Protein AF-A0A478L5J4-F1 (afdb_monomer_lite)

Foldseek 3Di:
DDDDDDDDPPPPVVPVVPPDPDCPPLQLAPPADDCVVQWDFDDPVLLVLLCVLCVPVDDCVLQPSVDRQEIEHEEEDEAEEEHEDQAQYEYCYEYHYAEEYEYDHCRREYEYSYEYEYQEYQYNAAYHACEEYHHAAEYAYNNPAQREHEHAEEYEHQEYEAECPHHYYDHPYYHYQAYAYLVPLPPLVSLLSCPFWFDPQLFDLDDFPDQQLSSRSRNPRSNVSSSSCSVCSHVVNGTPPGWQPCSNVLSVCSRVLVLVVCPPDQCVSDTPNNLSRNLNHPPHDPVVLVRQCVDPDLSSVLSSLLRPDPVSLVVDDLVSCQDASNVNSCLPHPPDDPVSLVSNLPRDPDRPNQVSCLVPVDDPVSNVSSCVPPVPVCLPPLLVPQQSDDPVVLVVQCPDPDVSSLLSSLLYQDALVSLLSQLVDPDPSSVLSNLLNLLVCLVVVPNPRYDLVSQQVSLVSSCVVPVPPPVSCVSNLSNHDPVVVVVVVVVCVVDDDDDDPDDPDD

Sequence (506 aa):
MFKARICGWIGLLPLFMLSLPVQAELRCVANTVDIEPFFSAATAEDKQQVEQAINSSVNLVPFGLSASDWKVHRGDLVVEGNIESNQKLIVLGNLTVKGNISTFSLSNPWVILGNVTATNIVTDSPLLITGSINASGLVFIDSYYDNPSTIKGSINARGIFINDIIAPVVASSTNSEFMVRASDKNDTENVKKALMIINPD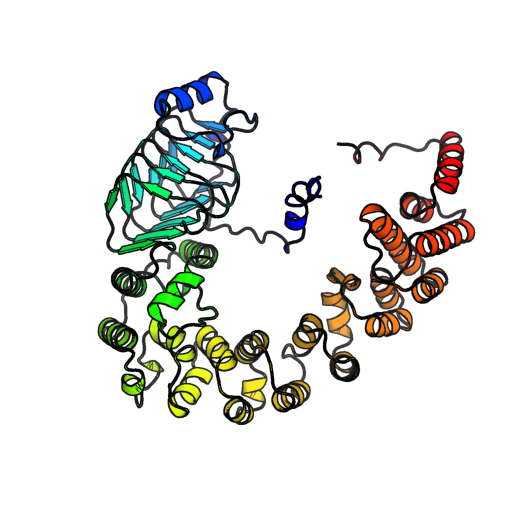AYYWGLINDEDALKEIFKRSNIRMAGNVCNQMKKEALFRPKPSPELVQELQMLDEGNVAAFEGRDIATFDLAIIRTLPRLKGISANLRKQLINSNDEQTIESMARYMPDNEILELTDQQLGYQPVVLGLLDREPLSVEIMTRISRLPDGVGPLNLALRENLPLDIVMTLAKRDWDMIIQELYKDAWLLPESIIDGYIRSDDSSIRQVGAGGQLTYNQAMQLANDSSNNVVTSLAFKLAEMKHHGQLLRMTPQESDKVAAYLYQKFENDDDLIRVLFLALPDNLHLILLKGWRKNPLPTFAVGICR

Secondary structure (DSSP, 8-state):
-------STTSSTTTTTS-SS-------SSSB---GGG-EEPPHHHHHHHHHHHTTSS--GGGTTT-S--EEE-S-EEESSBEEE-S-EEESS-EEESS-EEE--SS--EEESS-EEES-EEE-S-EEESS-EEESSEEEEE--SS--EEEEEEEE-SEEEEE-SSS-EEEEEEESSEEEETT-TT-HHHHHHHHHHB-GGGS------SS-HHHHHHHHHHHHHHHHHHHHHHTT-SB-S---TTHHHHHHHHHTT-GGGGTTS-GGGS-HHHHTTGGG-TT--HHHHHHHTT-S-HHHHHHHHHHS-HHHHTTS-HHHHTSHHHHHHHHT-SSPPHHHHHHHTTSPSSS-HHHHHHHTT--HHHHHHHHTT-HHHHHHHHTTTGGG--HHHHHHHHT-S-HHHHHHHTTS---HHHHHHHTT-S-HHHHHHHHHHHHHHHHHT--SSS-HHHHHHHHHHHHHHTTT-HHHHHHHGGGS-HHHHHHHHHHHTTS------SSS--

Organism: Escherichia coli (NCBI:txid562)

pLDDT: mean 76.13, std 19.73, range [23.58, 98.81]

Structure (mmCIF, N/CA/C/O backbone):
data_AF-A0A478L5J4-F1
#
_entry.id   AF-A0A478L5J4-F1
#
loop_
_atom_site.group_PDB
_atom_site.id
_atom_site.type_symbol
_atom_site.label_atom_id
_atom_site.label_alt_id
_atom_site.label_comp_id
_atom_site.label_asym_id
_atom_site.label_entity_id
_atom_site.label_seq_id
_atom_site.pdbx_PDB_ins_code
_atom_site.Cartn_x
_atom_site.Cartn_y
_atom_site.Cartn_z
_atom_site.occupancy
_atom_site.B_iso_or_equiv
_atom_site.auth_seq_id
_atom_site.auth_comp_id
_atom_site.auth_asym_id
_atom_site.auth_atom_id
_atom_site.pdbx_PDB_model_num
ATOM 1 N N . MET A 1 1 ? 27.647 41.304 10.403 1.00 28.03 1 MET A N 1
ATOM 2 C CA . MET A 1 1 ? 28.443 40.669 9.329 1.00 28.03 1 MET A CA 1
ATOM 3 C C . MET A 1 1 ? 27.866 39.290 9.063 1.00 28.03 1 MET A C 1
ATOM 5 O O . MET A 1 1 ? 27.679 38.537 10.004 1.00 28.03 1 MET A O 1
ATOM 9 N N . PHE A 1 2 ? 27.513 39.029 7.807 1.00 24.39 2 PHE A N 1
ATOM 10 C CA . PHE A 1 2 ? 26.934 37.790 7.276 1.00 24.39 2 PHE A CA 1
ATOM 11 C C . PHE A 1 2 ? 28.026 36.947 6.582 1.00 24.39 2 PHE A C 1
ATOM 13 O O . PHE A 1 2 ? 28.954 37.538 6.032 1.00 24.39 2 PHE A O 1
ATOM 20 N N . LYS A 1 3 ? 27.779 35.622 6.481 1.00 23.58 3 LYS A N 1
ATOM 21 C CA . LYS A 1 3 ? 28.455 34.560 5.675 1.00 23.58 3 LYS A CA 1
ATOM 22 C C . LYS A 1 3 ? 29.816 34.075 6.211 1.00 23.58 3 LYS A C 1
ATOM 24 O O . LYS A 1 3 ? 30.606 34.881 6.670 1.00 23.58 3 LYS A O 1
ATOM 29 N N . ALA A 1 4 ? 30.166 32.783 6.190 1.00 24.30 4 ALA A N 1
ATOM 30 C CA . ALA A 1 4 ? 29.832 31.627 5.330 1.00 24.30 4 ALA A CA 1
ATOM 31 C C . ALA A 1 4 ? 30.089 30.308 6.127 1.00 24.30 4 ALA A C 1
ATOM 33 O O . ALA A 1 4 ? 30.823 30.362 7.102 1.00 24.30 4 ALA A O 1
ATOM 34 N N . ARG A 1 5 ? 29.618 29.092 5.810 1.00 25.69 5 ARG A N 1
ATOM 35 C CA . ARG A 1 5 ? 28.866 28.523 4.681 1.00 25.69 5 ARG A CA 1
ATOM 36 C C . ARG A 1 5 ? 28.316 27.153 5.118 1.00 25.69 5 ARG A C 1
ATOM 38 O O . ARG A 1 5 ? 29.027 26.356 5.718 1.00 25.69 5 ARG A O 1
ATOM 45 N N . ILE A 1 6 ? 27.071 26.907 4.736 1.00 33.81 6 ILE A N 1
ATOM 46 C CA . ILE A 1 6 ? 26.416 25.605 4.610 1.00 33.81 6 ILE A CA 1
ATOM 47 C C . ILE A 1 6 ? 27.283 24.713 3.707 1.00 33.81 6 ILE A C 1
ATOM 49 O O . ILE A 1 6 ? 27.452 25.050 2.540 1.00 33.81 6 ILE A O 1
ATOM 53 N N . CYS A 1 7 ? 27.829 23.625 4.249 1.00 26.23 7 CYS A N 1
ATOM 54 C CA . CYS A 1 7 ? 28.303 22.438 3.528 1.00 26.23 7 CYS A CA 1
ATOM 55 C C . CYS A 1 7 ? 28.401 21.297 4.553 1.00 26.23 7 CYS A C 1
ATOM 57 O O . CYS A 1 7 ? 29.252 21.339 5.433 1.00 26.23 7 CYS A O 1
ATOM 59 N N . GLY A 1 8 ? 27.510 20.309 4.465 1.00 25.28 8 GLY A N 1
ATOM 60 C CA . GLY A 1 8 ? 27.550 19.112 5.317 1.00 25.28 8 GLY A CA 1
ATOM 61 C C . GLY A 1 8 ? 26.247 18.310 5.368 1.00 25.28 8 GLY A C 1
ATOM 62 O O . GLY A 1 8 ? 26.276 17.129 5.678 1.00 25.28 8 GLY A O 1
ATOM 63 N N . TRP A 1 9 ? 25.115 18.910 4.989 1.00 26.12 9 TRP A N 1
ATOM 64 C CA . TRP A 1 9 ? 23.788 18.271 5.022 1.00 26.12 9 TRP A CA 1
ATOM 65 C C . TRP A 1 9 ? 23.307 17.742 3.656 1.00 26.12 9 TRP A C 1
ATOM 67 O O . TRP A 1 9 ? 22.112 17.675 3.404 1.00 26.12 9 TRP A O 1
ATOM 77 N N . ILE A 1 10 ? 24.228 17.374 2.757 1.00 32.25 10 ILE A N 1
ATOM 78 C CA . ILE A 1 10 ? 23.899 16.757 1.448 1.00 32.25 10 ILE A CA 1
ATOM 79 C C . ILE A 1 10 ? 24.549 15.359 1.285 1.00 32.25 10 ILE A C 1
ATOM 81 O O . ILE A 1 10 ? 24.321 14.673 0.300 1.00 32.25 10 ILE A O 1
ATOM 85 N N . GLY A 1 11 ? 25.299 14.862 2.277 1.00 29.25 11 GLY A N 1
ATOM 86 C CA . GLY A 1 11 ? 25.987 13.561 2.188 1.00 29.25 11 GLY A CA 1
ATOM 87 C C . GLY A 1 11 ? 25.311 12.367 2.877 1.00 29.25 11 GLY A C 1
ATOM 88 O O . GLY A 1 11 ? 25.813 11.257 2.751 1.00 29.25 11 GLY A O 1
ATOM 89 N N . LEU A 1 12 ? 24.215 12.564 3.622 1.00 29.31 12 LEU A N 1
ATOM 90 C CA . LEU A 1 12 ? 23.663 11.549 4.545 1.00 29.31 12 LEU A CA 1
ATOM 91 C C . LEU A 1 12 ? 22.288 10.978 4.156 1.00 29.31 12 LEU A C 1
ATOM 93 O O . LEU A 1 12 ? 21.742 10.152 4.883 1.00 29.31 12 LEU A O 1
ATOM 97 N N . LEU A 1 13 ? 21.749 11.347 2.993 1.00 28.98 13 LEU A N 1
ATOM 98 C CA . LEU A 1 13 ? 20.534 10.728 2.451 1.00 28.98 13 LEU A CA 1
ATOM 99 C C . LEU A 1 13 ? 20.690 9.283 1.915 1.00 28.98 13 LEU A C 1
ATOM 101 O O . LEU A 1 13 ? 19.677 8.590 1.906 1.00 28.98 13 LEU A O 1
ATOM 105 N N . PRO A 1 14 ? 21.879 8.755 1.538 1.00 29.14 14 PRO A N 1
ATOM 106 C CA . PRO A 1 14 ? 21.954 7.368 1.062 1.00 29.14 14 PRO A CA 1
ATOM 107 C C . PRO A 1 14 ? 21.986 6.306 2.174 1.00 29.14 14 PRO A C 1
ATOM 109 O O . PRO A 1 14 ? 21.725 5.142 1.896 1.00 29.14 14 PRO A O 1
ATOM 112 N N . LEU A 1 15 ? 22.319 6.665 3.421 1.00 27.45 15 LEU A N 1
ATOM 113 C CA . LEU A 1 15 ? 22.590 5.681 4.485 1.00 27.45 15 LEU A CA 1
ATOM 114 C C . LEU A 1 15 ? 21.409 5.421 5.429 1.00 27.45 15 LEU A C 1
ATOM 116 O O . LEU A 1 15 ? 21.340 4.350 6.020 1.00 27.45 15 LEU A O 1
ATOM 120 N N . PHE A 1 16 ? 20.426 6.325 5.496 1.00 27.64 16 PHE A N 1
ATOM 121 C CA . PHE A 1 16 ? 19.157 6.062 6.195 1.00 27.64 16 PHE A CA 1
ATOM 122 C C . PHE A 1 16 ? 18.236 5.077 5.446 1.00 27.64 16 PHE A C 1
ATOM 124 O O . PHE A 1 16 ? 17.214 4.662 5.984 1.00 27.64 16 PHE A O 1
ATOM 131 N N . MET A 1 17 ? 18.602 4.673 4.224 1.00 28.11 17 MET A N 1
ATOM 132 C CA . MET A 1 17 ? 17.854 3.713 3.401 1.00 28.11 17 MET A CA 1
ATOM 133 C C . MET A 1 17 ? 18.166 2.239 3.712 1.00 28.11 17 MET A C 1
ATOM 135 O O . MET A 1 17 ? 17.471 1.365 3.206 1.00 28.11 17 MET A O 1
ATOM 139 N N . LEU A 1 18 ? 19.187 1.930 4.522 1.00 29.12 18 LEU A N 1
ATOM 140 C CA . LEU A 1 18 ? 19.648 0.544 4.725 1.00 29.12 18 LEU A CA 1
ATOM 141 C C . LEU A 1 18 ? 19.143 -0.131 6.011 1.00 29.12 18 LEU A C 1
ATOM 143 O O . LEU A 1 18 ? 19.507 -1.274 6.269 1.00 29.12 18 LEU A O 1
ATOM 147 N N . SER A 1 19 ? 18.294 0.529 6.802 1.00 27.05 19 SER A N 1
ATOM 148 C CA . SER A 1 19 ? 17.750 -0.049 8.041 1.00 27.05 19 SER A CA 1
ATOM 149 C C . SER A 1 19 ? 16.250 0.192 8.228 1.00 27.05 19 SER A C 1
ATOM 151 O O . SER A 1 19 ? 15.769 0.284 9.356 1.00 27.05 19 SER A O 1
ATOM 153 N N . LEU A 1 20 ? 15.494 0.290 7.131 1.00 26.77 20 LEU A N 1
ATOM 154 C CA . LEU A 1 20 ? 14.090 -0.113 7.185 1.00 26.77 20 LEU A CA 1
ATOM 155 C C . LEU A 1 20 ? 14.059 -1.644 7.244 1.00 26.77 20 LEU A C 1
ATOM 157 O O . LEU A 1 20 ? 14.920 -2.281 6.627 1.00 26.77 20 LEU A O 1
ATOM 161 N N . PRO A 1 21 ? 13.126 -2.245 8.004 1.00 27.33 21 PRO A N 1
ATOM 162 C CA . PRO A 1 21 ? 13.045 -3.690 8.102 1.00 27.33 21 PRO A CA 1
ATOM 163 C C . PRO A 1 21 ? 12.950 -4.237 6.684 1.00 27.33 21 PRO A C 1
ATOM 165 O O . PRO A 1 21 ? 12.184 -3.711 5.878 1.00 27.33 21 PRO A O 1
ATOM 168 N N . VAL A 1 22 ? 13.815 -5.216 6.406 1.00 31.94 22 VAL A N 1
ATOM 169 C CA . VAL A 1 22 ? 13.757 -6.201 5.325 1.00 31.94 22 VAL A CA 1
ATOM 170 C C . VAL A 1 22 ? 12.609 -5.922 4.364 1.00 31.94 22 VAL A C 1
ATOM 172 O O . VAL A 1 22 ? 11.450 -6.065 4.749 1.00 31.94 22 VAL A O 1
ATOM 175 N N . GLN A 1 23 ? 12.950 -5.572 3.119 1.00 35.09 23 GLN A N 1
ATOM 176 C CA . GLN A 1 23 ? 12.087 -5.741 1.955 1.00 35.09 23 GLN A CA 1
ATOM 177 C C . GLN A 1 23 ? 11.460 -7.142 2.014 1.00 35.09 23 GLN A C 1
ATOM 179 O O . GLN A 1 23 ? 11.972 -8.099 1.441 1.00 35.09 23 GLN A O 1
ATOM 184 N N . ALA A 1 24 ? 10.342 -7.283 2.723 1.00 33.56 24 ALA A N 1
ATOM 185 C CA . ALA A 1 24 ? 9.329 -8.239 2.367 1.00 33.56 24 ALA A CA 1
ATOM 186 C C . ALA A 1 24 ? 8.902 -7.753 0.991 1.00 33.56 24 ALA A C 1
ATOM 188 O O . ALA A 1 24 ? 8.175 -6.769 0.870 1.00 33.56 24 ALA A O 1
ATOM 189 N N . GLU A 1 25 ? 9.539 -8.341 -0.020 1.00 44.34 25 GLU A N 1
ATOM 190 C CA . GLU A 1 25 ? 9.350 -8.058 -1.427 1.00 44.34 25 GLU A CA 1
ATOM 191 C C . GLU A 1 25 ? 7.856 -7.824 -1.655 1.00 44.34 25 GLU A C 1
ATOM 193 O O . GLU A 1 25 ? 7.045 -8.749 -1.521 1.00 44.34 25 GLU A O 1
ATOM 198 N N . LEU A 1 26 ? 7.480 -6.583 -1.974 1.00 51.91 26 LEU A N 1
ATOM 199 C CA . LEU A 1 26 ? 6.187 -6.287 -2.569 1.00 51.91 26 LEU A CA 1
ATOM 200 C C . LEU A 1 26 ? 6.198 -6.895 -3.971 1.00 51.91 26 LEU A C 1
ATOM 202 O O . LEU A 1 26 ? 6.218 -6.200 -4.977 1.00 51.91 26 LEU A O 1
ATOM 206 N N . ARG A 1 27 ? 6.211 -8.225 -4.040 1.00 63.84 27 ARG A N 1
ATOM 207 C CA . ARG A 1 27 ? 5.779 -8.902 -5.243 1.00 63.84 27 ARG A CA 1
ATOM 208 C C . ARG A 1 27 ? 4.304 -8.555 -5.362 1.00 63.84 27 ARG A C 1
ATOM 210 O O . ARG A 1 27 ? 3.556 -8.813 -4.424 1.00 63.84 27 ARG A O 1
ATOM 217 N N . CYS A 1 28 ? 3.867 -7.921 -6.427 1.00 73.94 28 CYS A N 1
ATOM 218 C CA . CYS A 1 28 ? 2.482 -7.542 -6.683 1.00 73.94 28 CYS A CA 1
ATOM 219 C C . CYS A 1 28 ? 1.755 -8.559 -7.550 1.00 73.94 28 CYS A C 1
ATOM 221 O O . CYS A 1 28 ? 0.537 -8.497 -7.714 1.00 73.94 28 CYS A O 1
ATOM 223 N N . VAL A 1 29 ? 2.492 -9.521 -8.091 1.00 74.75 29 VAL A N 1
ATOM 224 C CA . VAL A 1 29 ? 1.959 -10.534 -8.990 1.00 74.75 29 VAL A CA 1
ATOM 225 C C . VAL A 1 29 ? 2.435 -11.926 -8.581 1.00 74.75 29 VAL A C 1
ATOM 227 O O . VAL A 1 29 ? 3.517 -12.108 -8.027 1.00 74.75 29 VAL A O 1
ATOM 230 N N . ALA A 1 30 ? 1.580 -12.923 -8.792 1.00 75.31 30 ALA A N 1
ATOM 231 C CA . ALA A 1 30 ? 1.925 -14.330 -8.609 1.00 75.31 30 ALA A CA 1
ATOM 232 C C . ALA A 1 30 ? 2.410 -14.925 -9.939 1.00 75.31 30 ALA A C 1
ATOM 234 O O . ALA A 1 30 ? 2.004 -14.454 -11.004 1.00 75.31 30 ALA A O 1
ATOM 235 N N . ASN A 1 31 ? 3.225 -15.984 -9.876 1.00 80.19 31 ASN A N 1
ATOM 236 C CA . ASN A 1 31 ? 3.690 -16.740 -11.048 1.00 80.19 31 ASN A CA 1
ATOM 237 C C . ASN A 1 31 ? 4.342 -15.844 -12.115 1.00 80.19 31 ASN A C 1
ATOM 239 O O . ASN A 1 31 ? 3.913 -15.810 -13.269 1.00 80.19 31 ASN A O 1
ATOM 243 N N . THR A 1 32 ? 5.342 -15.068 -11.701 1.00 87.31 32 THR A N 1
ATOM 244 C CA . THR A 1 32 ? 6.037 -14.129 -12.580 1.00 87.31 32 THR A CA 1
ATOM 245 C C . THR A 1 32 ? 6.864 -14.870 -13.623 1.00 87.31 32 THR A C 1
ATOM 247 O O . THR A 1 32 ? 7.529 -15.864 -13.327 1.00 87.31 32 THR A O 1
ATOM 250 N N . VAL A 1 33 ? 6.814 -14.384 -14.859 1.00 92.00 33 VAL A N 1
ATOM 251 C CA . VAL A 1 33 ? 7.674 -14.859 -15.940 1.00 92.00 33 VAL A CA 1
ATOM 252 C C . VAL A 1 33 ? 9.063 -14.269 -15.734 1.00 92.00 33 VAL A C 1
ATOM 254 O O . VAL A 1 33 ? 9.195 -13.063 -15.518 1.00 92.00 33 VAL A O 1
ATOM 257 N N . ASP A 1 34 ? 10.098 -15.106 -15.825 1.00 91.00 34 ASP A N 1
ATOM 258 C CA . ASP A 1 34 ? 11.468 -14.608 -15.908 1.00 91.00 34 ASP A CA 1
ATOM 259 C C . ASP A 1 34 ? 11.650 -13.878 -17.238 1.00 91.00 34 ASP A C 1
ATOM 261 O O . ASP A 1 34 ? 11.583 -14.476 -18.316 1.00 91.00 34 ASP A O 1
ATOM 265 N N . ILE A 1 35 ? 11.837 -12.563 -17.148 1.00 92.56 35 ILE A N 1
ATOM 266 C CA . ILE A 1 35 ? 11.986 -11.717 -18.321 1.00 92.56 35 ILE A CA 1
ATOM 267 C C . ILE A 1 35 ? 13.441 -11.533 -18.744 1.00 92.56 35 ILE A C 1
ATOM 269 O O . ILE A 1 35 ? 13.666 -11.037 -19.844 1.00 92.56 35 ILE A O 1
ATOM 273 N N . GLU A 1 36 ? 14.430 -11.922 -17.930 1.00 92.06 36 GLU A N 1
ATOM 274 C CA . GLU A 1 36 ? 15.843 -11.710 -18.266 1.00 92.06 36 GLU A CA 1
ATOM 275 C C . GLU A 1 36 ? 16.248 -12.251 -19.646 1.00 92.06 36 GLU A C 1
ATOM 277 O O . GLU A 1 36 ? 16.961 -11.531 -20.352 1.00 92.06 36 GLU A O 1
ATOM 282 N N . PRO A 1 37 ? 15.764 -13.428 -20.099 1.00 95.88 37 PRO A N 1
ATOM 283 C CA . PRO A 1 37 ? 16.105 -13.961 -21.417 1.00 95.88 37 PRO A CA 1
ATOM 284 C C . PRO A 1 37 ? 15.684 -13.071 -22.594 1.00 95.88 37 PRO A C 1
ATOM 286 O O . PRO A 1 37 ? 16.233 -13.210 -23.687 1.00 95.88 37 PRO A O 1
ATOM 289 N N . PHE A 1 38 ? 14.722 -12.161 -22.404 1.00 95.69 38 PHE A N 1
ATOM 290 C CA . PHE A 1 38 ? 14.283 -11.244 -23.458 1.00 95.69 38 PHE A CA 1
ATOM 291 C C . PHE A 1 38 ? 15.200 -10.031 -23.616 1.00 95.69 38 PHE A C 1
ATOM 293 O O . PHE A 1 38 ? 15.071 -9.310 -24.606 1.00 95.69 38 PHE A O 1
ATOM 300 N N . PHE A 1 39 ? 16.106 -9.778 -22.671 1.00 97.12 39 PHE A N 1
ATOM 301 C CA . PHE A 1 39 ? 16.906 -8.562 -22.662 1.00 97.12 39 PHE A CA 1
ATOM 302 C C . PHE A 1 39 ? 18.404 -8.837 -22.816 1.00 97.12 39 PHE A C 1
ATOM 304 O O . PHE A 1 39 ? 18.943 -9.861 -22.410 1.00 97.12 39 PHE A O 1
ATOM 311 N N . SER A 1 40 ? 19.099 -7.857 -23.387 1.00 96.94 40 SER A N 1
ATOM 312 C CA . SER A 1 40 ? 20.561 -7.817 -23.515 1.00 96.94 40 SER A CA 1
ATOM 313 C C . SER A 1 40 ? 21.111 -6.543 -22.877 1.00 96.94 40 SER A C 1
ATOM 315 O O . SER A 1 40 ? 20.342 -5.638 -22.570 1.00 96.94 40 SER A O 1
ATOM 317 N N . ALA A 1 41 ? 22.423 -6.431 -22.671 1.00 97.06 41 ALA A N 1
ATOM 318 C CA . ALA A 1 41 ? 23.007 -5.169 -22.210 1.00 97.06 41 ALA A CA 1
ATOM 319 C C . ALA A 1 41 ? 22.772 -4.046 -23.240 1.00 97.06 41 ALA A C 1
ATOM 321 O O . ALA A 1 41 ? 22.943 -4.253 -24.446 1.00 97.06 41 ALA A O 1
ATOM 322 N N . ALA A 1 42 ? 22.375 -2.863 -22.765 1.00 96.69 42 ALA A N 1
ATOM 323 C CA . ALA A 1 42 ? 22.152 -1.701 -23.617 1.00 96.69 42 ALA A CA 1
ATOM 324 C C . ALA A 1 42 ? 23.476 -1.109 -24.118 1.00 96.69 42 ALA A C 1
ATOM 326 O O . ALA A 1 42 ? 24.410 -0.878 -23.347 1.00 96.69 42 ALA A O 1
ATOM 327 N N . THR A 1 43 ? 23.533 -0.829 -25.417 1.00 96.19 43 THR A N 1
ATOM 328 C CA . THR A 1 43 ? 24.664 -0.172 -26.085 1.00 96.19 43 THR A CA 1
ATOM 329 C C . THR A 1 43 ? 24.522 1.351 -26.054 1.00 96.19 43 THR A C 1
ATOM 331 O O . THR A 1 43 ? 23.503 1.892 -25.612 1.00 96.19 43 THR A O 1
ATOM 334 N N . ALA A 1 44 ? 25.552 2.067 -26.511 1.00 94.44 44 ALA A N 1
ATOM 335 C CA . ALA A 1 44 ? 25.477 3.518 -26.667 1.00 94.44 44 ALA A CA 1
ATOM 336 C C . ALA A 1 44 ? 24.461 3.908 -27.754 1.00 94.44 44 ALA A C 1
ATOM 338 O O . ALA A 1 44 ? 23.717 4.871 -27.579 1.00 94.44 44 ALA A O 1
ATOM 339 N N . GLU A 1 45 ? 24.382 3.127 -28.832 1.00 95.19 45 GLU A N 1
ATOM 340 C CA . GLU A 1 45 ? 23.447 3.326 -29.937 1.00 95.19 45 GLU A CA 1
ATOM 341 C C . GLU A 1 45 ? 21.988 3.185 -29.479 1.00 95.19 45 GLU A C 1
ATOM 343 O O . GLU A 1 45 ? 21.158 4.027 -29.818 1.00 95.19 45 GLU A O 1
ATOM 348 N N . ASP A 1 46 ? 21.679 2.182 -28.645 1.00 96.25 46 ASP A N 1
ATOM 349 C CA . ASP A 1 46 ? 20.321 1.996 -28.104 1.00 96.25 46 ASP A CA 1
ATOM 350 C C . ASP A 1 46 ? 19.878 3.218 -27.277 1.00 96.25 46 ASP A C 1
ATOM 352 O O . ASP A 1 46 ? 18.740 3.680 -27.367 1.00 96.25 46 ASP A O 1
ATOM 356 N N . LYS A 1 47 ? 20.793 3.782 -26.482 1.00 93.88 47 LYS A N 1
ATOM 357 C CA . LYS A 1 47 ? 20.532 4.977 -25.664 1.00 93.88 47 LYS A CA 1
ATOM 358 C C . LYS A 1 47 ? 20.387 6.229 -26.521 1.00 93.88 47 LYS A C 1
ATOM 360 O O . LYS A 1 47 ? 19.500 7.041 -26.268 1.00 93.88 47 LYS A O 1
ATOM 365 N N . GLN A 1 48 ? 21.201 6.357 -27.567 1.00 93.12 48 GLN A N 1
ATOM 366 C CA . GLN A 1 48 ? 21.075 7.443 -28.534 1.00 93.12 48 GLN A CA 1
ATOM 367 C C . GLN A 1 48 ? 19.721 7.386 -29.256 1.00 93.12 48 GLN A C 1
ATOM 369 O O . GLN A 1 48 ? 19.114 8.426 -29.506 1.00 93.12 48 GLN A O 1
ATOM 374 N N . GLN A 1 49 ? 19.204 6.190 -29.549 1.00 94.75 49 GLN A N 1
ATOM 375 C CA . GLN A 1 49 ? 17.870 6.032 -30.127 1.00 94.75 49 GLN A CA 1
ATOM 376 C C . GLN A 1 49 ? 16.770 6.536 -29.180 1.00 94.75 49 GLN A C 1
ATOM 378 O O . GLN A 1 49 ? 15.837 7.199 -29.636 1.00 94.75 49 GLN A O 1
ATOM 383 N N . VAL A 1 50 ? 16.891 6.288 -27.870 1.00 94.31 50 VAL A N 1
ATOM 384 C CA . VAL A 1 50 ? 15.983 6.865 -26.862 1.00 94.31 50 VAL A CA 1
ATOM 385 C C . VAL A 1 50 ? 16.048 8.395 -26.891 1.00 94.31 50 VAL A C 1
ATOM 387 O O . VAL A 1 50 ? 15.011 9.050 -26.988 1.00 94.31 50 VAL A O 1
ATOM 390 N N . GLU A 1 51 ? 17.247 8.978 -26.866 1.00 92.56 51 GLU A N 1
ATOM 391 C CA . GLU A 1 51 ? 17.429 10.436 -26.918 1.00 92.56 51 GLU A CA 1
ATOM 392 C C . GLU A 1 51 ? 16.812 11.052 -28.186 1.00 92.56 51 GLU A C 1
ATOM 394 O O . GLU A 1 51 ? 16.100 12.057 -28.110 1.00 92.56 51 GLU A O 1
ATOM 399 N N . GLN A 1 52 ? 17.016 10.416 -29.344 1.00 91.25 52 GLN A N 1
ATOM 400 C CA . GLN A 1 52 ? 16.444 10.841 -30.624 1.00 91.25 52 GLN A CA 1
ATOM 401 C C . GLN A 1 52 ? 14.914 10.740 -30.646 1.00 91.25 52 GLN A C 1
ATOM 403 O O . GLN A 1 52 ? 14.253 11.663 -31.119 1.00 91.25 52 GLN A O 1
ATOM 408 N N . ALA A 1 53 ? 14.339 9.656 -30.116 1.00 89.75 53 ALA A N 1
ATOM 409 C CA . ALA A 1 53 ? 12.889 9.457 -30.071 1.00 89.75 53 ALA A CA 1
ATOM 410 C C . ALA A 1 53 ? 12.183 10.492 -29.179 1.00 89.75 53 ALA A C 1
ATOM 412 O O . ALA A 1 53 ? 11.049 10.904 -29.445 1.00 89.75 53 ALA A O 1
ATOM 413 N N . ILE A 1 54 ? 12.860 10.937 -28.122 1.00 87.69 54 ILE A N 1
ATOM 414 C CA . ILE A 1 54 ? 12.365 11.988 -27.235 1.00 87.69 54 ILE A CA 1
ATOM 415 C C . ILE A 1 54 ? 12.585 13.379 -27.827 1.00 87.69 54 ILE A C 1
ATOM 417 O O . ILE A 1 54 ? 11.750 14.255 -27.607 1.00 87.69 54 ILE A O 1
ATOM 421 N N . ASN A 1 55 ? 13.649 13.586 -28.607 1.00 86.38 55 ASN A N 1
ATOM 422 C CA . ASN A 1 55 ? 13.957 14.852 -29.277 1.00 86.38 55 ASN A CA 1
ATOM 423 C C . ASN A 1 55 ? 13.868 16.061 -28.321 1.00 86.38 55 ASN A C 1
ATOM 425 O O . ASN A 1 55 ? 13.213 17.063 -28.608 1.00 86.38 55 ASN A O 1
ATOM 429 N N . SER A 1 56 ? 14.455 15.921 -27.127 1.00 81.31 56 SER A N 1
ATOM 430 C CA . SER A 1 56 ? 14.440 16.927 -26.050 1.00 81.31 56 SER A CA 1
ATOM 431 C C . SER A 1 56 ? 13.052 17.314 -25.513 1.00 81.31 56 SER A C 1
ATOM 433 O O . SER A 1 56 ? 12.941 18.280 -24.760 1.00 81.31 56 SER A O 1
ATOM 435 N N . SER A 1 57 ? 11.987 16.570 -25.842 1.00 83.31 57 SER A N 1
ATOM 436 C CA . SER A 1 57 ? 10.636 16.849 -25.332 1.00 83.31 57 SER A CA 1
ATOM 437 C C . SER A 1 57 ? 10.446 16.467 -23.861 1.00 83.31 57 SER A C 1
ATOM 439 O O . SER A 1 57 ? 9.428 16.816 -23.272 1.00 83.31 57 SER A O 1
ATOM 441 N N . VAL A 1 58 ? 11.379 15.707 -23.281 1.00 83.19 58 VAL A N 1
ATOM 442 C CA . VAL A 1 58 ? 11.361 15.242 -21.887 1.00 83.19 58 VAL A CA 1
ATOM 443 C C . VAL A 1 58 ? 12.753 15.430 -21.292 1.00 83.19 58 VAL A C 1
ATOM 445 O O . VAL A 1 58 ? 13.754 15.181 -21.964 1.00 83.19 58 VAL A O 1
ATOM 448 N N . ASN A 1 59 ? 12.827 15.853 -20.029 1.00 81.69 59 ASN A N 1
ATOM 449 C CA . ASN A 1 59 ? 14.086 15.881 -19.295 1.00 81.69 59 ASN A CA 1
ATOM 450 C C . ASN A 1 59 ? 14.512 14.445 -18.944 1.00 81.69 59 ASN A C 1
ATOM 452 O O . ASN A 1 59 ? 13.856 13.789 -18.141 1.00 81.69 59 ASN A O 1
ATOM 456 N N . LEU A 1 60 ? 15.613 13.975 -19.534 1.00 83.00 60 LEU A N 1
ATOM 457 C CA . LEU A 1 60 ? 16.135 12.618 -19.330 1.00 83.00 60 LEU A CA 1
ATOM 458 C C . LEU A 1 60 ? 17.091 12.499 -18.133 1.00 83.00 60 LEU A C 1
ATOM 460 O O . LEU A 1 60 ? 17.496 11.389 -17.792 1.00 83.00 60 LEU A O 1
ATOM 464 N N . VAL A 1 61 ? 17.432 13.610 -17.467 1.00 81.62 61 VAL A N 1
ATOM 465 C CA . VAL A 1 61 ? 18.314 13.602 -16.286 1.00 81.62 61 VAL A CA 1
ATOM 466 C C . VAL A 1 61 ? 17.814 12.652 -15.185 1.00 81.62 61 VAL A C 1
ATOM 468 O O . VAL A 1 61 ? 18.628 11.852 -14.725 1.00 81.62 61 VAL A O 1
ATOM 471 N N . PRO A 1 62 ? 16.516 12.641 -14.807 1.00 74.50 62 PRO A N 1
ATOM 472 C CA . PRO A 1 62 ? 16.006 11.728 -13.779 1.00 74.50 62 PRO A CA 1
ATOM 473 C C . PRO A 1 62 ? 16.090 10.248 -14.173 1.00 74.50 62 PRO A C 1
ATOM 475 O O . PRO A 1 62 ? 16.119 9.380 -13.312 1.00 74.50 62 PRO A O 1
ATOM 478 N N . PHE A 1 63 ? 16.163 9.950 -15.473 1.00 81.31 63 PHE A N 1
ATOM 479 C CA . PHE A 1 63 ? 16.237 8.579 -15.971 1.00 81.31 63 PHE A CA 1
ATOM 480 C C . PHE A 1 63 ? 17.669 8.028 -15.939 1.00 81.31 63 PHE A C 1
ATOM 482 O O . PHE A 1 63 ? 17.853 6.819 -15.899 1.00 81.31 63 PHE A O 1
ATOM 489 N N . GLY A 1 64 ? 18.707 8.871 -15.941 1.00 85.19 64 GLY A N 1
ATOM 490 C CA . GLY A 1 64 ? 20.089 8.395 -15.805 1.00 85.19 64 GLY A CA 1
ATOM 491 C C . GLY A 1 64 ? 20.534 7.429 -16.916 1.00 85.19 64 GLY A C 1
ATOM 492 O O . GLY A 1 64 ? 21.191 6.421 -16.645 1.00 85.19 64 GLY A O 1
ATOM 493 N N . LEU A 1 65 ? 20.200 7.725 -18.181 1.00 85.81 65 LEU A N 1
ATOM 494 C CA . LEU A 1 65 ? 20.563 6.896 -19.350 1.00 85.81 65 LEU A CA 1
ATOM 495 C C . LEU A 1 65 ? 22.081 6.663 -19.504 1.00 85.81 65 LEU A C 1
ATOM 497 O O . LEU A 1 65 ? 22.510 5.705 -20.149 1.00 85.81 65 LEU A O 1
ATOM 501 N N . SER A 1 66 ? 22.916 7.494 -18.878 1.00 84.25 66 SER A N 1
ATOM 502 C CA . SER A 1 66 ? 24.372 7.325 -18.860 1.00 84.25 66 SER A CA 1
ATOM 503 C C . SER A 1 66 ? 24.847 6.090 -18.080 1.00 84.25 66 SER A C 1
ATOM 505 O O . SER A 1 66 ? 25.950 5.613 -18.344 1.00 84.25 66 SER A O 1
ATOM 507 N N . ALA A 1 67 ? 24.038 5.533 -17.171 1.00 84.38 67 ALA A N 1
ATOM 508 C CA . ALA A 1 67 ? 24.407 4.368 -16.362 1.00 84.38 67 ALA A CA 1
ATOM 509 C C . ALA A 1 67 ? 24.683 3.118 -17.225 1.00 84.38 67 ALA A C 1
ATOM 511 O O . ALA A 1 67 ? 24.102 2.951 -18.294 1.00 84.38 67 ALA A O 1
ATOM 512 N N . SER A 1 68 ? 25.585 2.226 -16.816 1.00 84.31 68 SER A N 1
ATOM 513 C CA . SER A 1 68 ? 25.995 1.071 -17.641 1.00 84.31 68 SER A CA 1
ATOM 514 C C . SER A 1 68 ? 25.109 -0.170 -17.492 1.00 84.31 68 SER A C 1
ATOM 516 O O . SER A 1 68 ? 25.233 -1.100 -18.276 1.00 84.31 68 SER A O 1
ATOM 518 N N . ASP A 1 69 ? 24.240 -0.202 -16.487 1.00 91.31 69 ASP A N 1
ATOM 519 C CA . ASP A 1 69 ? 23.448 -1.359 -16.045 1.00 91.31 69 ASP A CA 1
ATOM 520 C C . ASP A 1 69 ? 22.074 -1.485 -16.728 1.00 91.31 69 ASP A C 1
ATOM 522 O O . ASP A 1 69 ? 21.237 -2.282 -16.309 1.00 91.31 69 ASP A O 1
ATOM 526 N N . TRP A 1 70 ? 21.834 -0.716 -17.791 1.00 95.62 70 TRP A N 1
ATOM 527 C CA . TRP A 1 70 ? 20.603 -0.801 -18.570 1.00 95.62 70 TRP A CA 1
ATOM 528 C C . TRP A 1 70 ? 20.525 -2.100 -19.366 1.00 95.62 70 TRP A C 1
ATOM 530 O O . TRP A 1 70 ? 21.477 -2.493 -20.048 1.00 95.62 70 TRP A O 1
ATOM 540 N N . LYS A 1 71 ? 19.344 -2.713 -19.351 1.00 96.69 71 LYS A N 1
ATOM 541 C CA . LYS A 1 71 ? 19.008 -3.833 -20.221 1.00 96.69 71 LYS A CA 1
ATOM 542 C C . LYS A 1 71 ? 18.043 -3.384 -21.315 1.00 96.69 71 LYS A C 1
ATOM 544 O O . LYS A 1 71 ? 17.172 -2.557 -21.074 1.00 96.69 71 LYS A O 1
ATOM 549 N N . VAL A 1 72 ? 18.193 -3.920 -22.523 1.00 98.12 72 VAL A N 1
ATOM 550 C CA . VAL A 1 72 ? 17.424 -3.532 -23.709 1.00 98.12 72 VAL A CA 1
ATOM 551 C C . VAL A 1 72 ? 16.824 -4.732 -24.435 1.00 98.12 72 VAL A C 1
ATOM 553 O O . VAL A 1 72 ? 17.492 -5.751 -24.646 1.00 98.12 72 VAL A O 1
ATOM 556 N N . HIS A 1 73 ? 15.575 -4.567 -24.863 1.00 98.50 73 HIS A N 1
ATOM 557 C CA . HIS A 1 73 ? 14.904 -5.373 -25.870 1.00 98.50 73 HIS A CA 1
ATOM 558 C C . HIS A 1 73 ? 14.744 -4.543 -27.151 1.00 98.50 73 HIS A C 1
ATOM 560 O O . HIS A 1 73 ? 14.239 -3.416 -27.120 1.00 98.50 73 HIS A O 1
ATOM 566 N N . ARG A 1 74 ? 15.200 -5.083 -28.285 1.00 98.00 74 ARG A N 1
ATOM 567 C CA . ARG A 1 74 ? 15.193 -4.376 -29.573 1.00 98.00 74 ARG A CA 1
ATOM 568 C C . ARG A 1 74 ? 13.964 -4.787 -30.379 1.00 98.00 74 ARG A C 1
ATOM 570 O O . ARG A 1 74 ? 13.916 -5.906 -30.878 1.00 98.00 74 ARG A O 1
ATOM 577 N N . GLY A 1 75 ? 13.012 -3.869 -30.521 1.00 97.75 75 GLY A N 1
ATOM 578 C CA . GLY A 1 75 ? 11.733 -4.102 -31.194 1.00 97.75 75 GLY A CA 1
ATOM 579 C C . GLY A 1 75 ? 10.577 -4.314 -30.217 1.00 97.75 75 GLY A C 1
ATOM 580 O O . GLY A 1 75 ? 10.649 -3.896 -29.060 1.00 97.75 75 GLY A O 1
ATOM 581 N N . ASP A 1 76 ? 9.510 -4.934 -30.715 1.00 98.62 76 ASP A N 1
ATOM 582 C CA . ASP A 1 76 ? 8.295 -5.205 -29.948 1.00 98.62 76 ASP A CA 1
ATOM 583 C C . ASP A 1 76 ? 8.472 -6.445 -29.061 1.00 98.62 76 ASP A C 1
ATOM 585 O O . ASP A 1 76 ? 8.853 -7.513 -29.541 1.00 98.62 76 ASP A O 1
ATOM 589 N N . LEU A 1 77 ? 8.134 -6.312 -27.777 1.00 98.50 77 LEU A N 1
ATOM 590 C CA . LEU A 1 77 ? 8.187 -7.382 -26.786 1.00 98.50 77 LEU A CA 1
ATOM 591 C C . LEU A 1 77 ? 6.776 -7.868 -26.446 1.00 98.50 77 LEU A C 1
ATOM 593 O O . LEU A 1 77 ? 5.923 -7.082 -26.029 1.00 98.50 77 LEU A O 1
ATOM 597 N N . VAL A 1 78 ? 6.551 -9.178 -26.560 1.00 98.38 78 VAL A N 1
ATOM 598 C CA . VAL A 1 78 ? 5.330 -9.846 -26.092 1.00 98.38 78 VAL A CA 1
ATOM 599 C C . VAL A 1 78 ? 5.691 -10.859 -25.013 1.00 98.38 78 VAL A C 1
ATOM 601 O O . VAL A 1 78 ? 6.540 -11.719 -25.241 1.00 98.38 78 VAL A O 1
ATOM 604 N N . VAL A 1 79 ? 5.035 -10.776 -23.855 1.00 97.44 79 VAL A N 1
ATOM 605 C CA . VAL A 1 79 ? 5.217 -11.716 -22.742 1.00 97.44 79 VAL A CA 1
ATOM 606 C C . VAL A 1 79 ? 3.883 -12.360 -22.377 1.00 97.44 79 VAL A C 1
ATOM 608 O O . VAL A 1 79 ? 2.885 -11.677 -22.137 1.00 97.44 79 VAL A O 1
ATOM 611 N N . GLU A 1 80 ? 3.868 -13.691 -22.332 1.00 96.31 80 GLU A N 1
ATOM 612 C CA . GLU A 1 80 ? 2.712 -14.491 -21.926 1.00 96.31 80 GLU A CA 1
ATOM 613 C C . GLU A 1 80 ? 2.759 -14.737 -20.413 1.00 96.31 80 GLU A C 1
ATOM 615 O O . GLU A 1 80 ? 3.460 -15.635 -19.951 1.00 96.31 80 GLU A O 1
ATOM 620 N N . GLY A 1 81 ? 2.023 -13.938 -19.638 1.00 93.44 81 GLY A N 1
ATOM 621 C CA . GLY A 1 81 ? 1.950 -14.054 -18.180 1.00 93.44 81 GLY A CA 1
ATOM 622 C C . GLY A 1 81 ? 2.265 -12.749 -17.457 1.00 93.44 81 GLY A C 1
ATOM 623 O O . GLY A 1 81 ? 2.394 -11.692 -18.071 1.00 93.44 81 GLY A O 1
ATOM 624 N N . ASN A 1 82 ? 2.350 -12.818 -16.129 1.00 94.19 82 ASN A N 1
ATOM 625 C CA . ASN A 1 82 ? 2.654 -11.658 -15.296 1.00 94.19 82 ASN A CA 1
ATOM 626 C C . ASN A 1 82 ? 4.150 -11.336 -15.350 1.00 94.19 82 ASN A C 1
ATOM 628 O O . ASN A 1 82 ? 4.973 -12.250 -15.292 1.00 94.19 82 ASN A O 1
ATOM 632 N N . ILE A 1 83 ? 4.503 -10.052 -15.379 1.00 93.88 83 ILE A N 1
ATOM 633 C CA . ILE A 1 83 ? 5.895 -9.611 -15.259 1.00 93.88 83 ILE A CA 1
ATOM 634 C C . ILE A 1 83 ? 6.079 -8.750 -14.022 1.00 93.88 83 ILE A C 1
ATOM 636 O O . ILE A 1 83 ? 5.214 -7.955 -13.650 1.00 93.88 83 ILE A O 1
ATOM 640 N N . GLU A 1 84 ? 7.245 -8.904 -13.416 1.00 90.25 84 GLU A N 1
ATOM 641 C CA . GLU A 1 84 ? 7.661 -8.140 -12.258 1.00 90.25 84 GLU A CA 1
ATOM 642 C C . GLU A 1 84 ? 9.158 -7.893 -12.345 1.00 90.25 84 GLU A C 1
ATOM 644 O O . GLU A 1 84 ? 9.930 -8.836 -12.526 1.00 90.25 84 GLU A O 1
ATOM 649 N N . SER A 1 85 ? 9.587 -6.636 -12.265 1.00 88.88 85 SER A N 1
ATOM 650 C CA . SER A 1 85 ? 11.016 -6.332 -12.287 1.00 88.88 85 SER A CA 1
ATOM 651 C C . SER A 1 85 ? 11.354 -5.056 -11.540 1.00 88.88 85 SER A C 1
ATOM 653 O O . SER A 1 85 ? 10.617 -4.076 -11.566 1.00 88.88 85 SER A O 1
ATOM 655 N N . ASN A 1 86 ? 12.534 -5.064 -10.938 1.00 87.25 86 ASN A N 1
ATOM 656 C CA . ASN A 1 86 ? 13.189 -3.890 -10.391 1.00 87.25 86 ASN A CA 1
ATOM 657 C C . ASN A 1 86 ? 14.339 -3.416 -11.287 1.00 87.25 86 ASN A C 1
ATOM 659 O O . ASN A 1 86 ? 15.166 -2.648 -10.819 1.00 87.25 86 ASN A O 1
ATOM 663 N N . GLN A 1 87 ? 14.474 -3.905 -12.521 1.00 89.12 87 GLN A N 1
ATOM 664 C CA . GLN A 1 87 ? 15.618 -3.597 -13.383 1.00 89.12 87 GLN A CA 1
ATOM 665 C C . GLN A 1 87 ? 15.405 -2.313 -14.192 1.00 89.12 87 GLN A C 1
ATOM 667 O O . GLN A 1 87 ? 14.274 -1.897 -14.429 1.00 89.12 87 GLN A O 1
ATOM 672 N N . LYS A 1 88 ? 16.507 -1.708 -14.658 1.00 92.19 88 LYS A N 1
ATOM 673 C CA . LYS A 1 88 ? 16.478 -0.612 -15.636 1.00 92.19 88 LYS A CA 1
ATOM 674 C C . LYS A 1 88 ? 16.293 -1.184 -17.035 1.00 92.19 88 LYS A C 1
ATOM 676 O O . LYS A 1 88 ? 17.211 -1.823 -17.559 1.00 92.19 88 LYS A O 1
ATOM 681 N N . LEU A 1 89 ? 15.124 -0.973 -17.632 1.00 95.69 89 LEU A N 1
ATOM 682 C CA . LEU A 1 89 ? 14.733 -1.638 -18.878 1.00 95.69 89 LEU A CA 1
ATOM 683 C C . LEU A 1 89 ? 14.441 -0.638 -19.999 1.00 95.69 89 LEU A C 1
ATOM 685 O O . LEU A 1 89 ? 13.748 0.354 -19.794 1.00 95.69 89 LEU A O 1
ATOM 689 N N . ILE A 1 90 ? 14.919 -0.940 -21.204 1.00 97.81 90 ILE A N 1
ATOM 690 C CA . ILE A 1 90 ? 14.564 -0.260 -22.452 1.00 97.81 90 ILE A CA 1
ATOM 691 C C . ILE A 1 90 ? 13.851 -1.264 -23.360 1.00 97.81 90 ILE A C 1
ATOM 693 O O . ILE A 1 90 ? 14.374 -2.343 -23.628 1.00 97.81 90 ILE A O 1
ATOM 697 N N . VAL A 1 91 ? 12.692 -0.896 -23.895 1.00 98.56 91 VAL A N 1
ATOM 698 C CA . VAL A 1 91 ? 12.033 -1.589 -25.007 1.00 98.56 91 VAL A CA 1
ATOM 699 C C . VAL A 1 91 ? 11.953 -0.604 -26.169 1.00 98.56 91 VAL A C 1
ATOM 701 O O . VAL A 1 91 ? 11.282 0.422 -26.079 1.00 98.56 91 VAL A O 1
ATOM 704 N N . LEU A 1 92 ? 12.652 -0.889 -27.270 1.00 98.19 92 LEU A N 1
ATOM 705 C CA . LEU A 1 92 ? 12.729 0.001 -28.443 1.00 98.19 92 LEU A CA 1
ATOM 706 C C . LEU A 1 92 ? 11.501 -0.108 -29.375 1.00 98.19 92 LEU A C 1
ATOM 708 O O . LEU A 1 92 ? 11.583 0.223 -30.556 1.00 98.19 92 LEU A O 1
ATOM 712 N N . GLY A 1 93 ? 10.378 -0.584 -28.845 1.00 98.31 93 GLY A N 1
ATOM 713 C CA . GLY A 1 93 ? 9.119 -0.821 -29.544 1.00 98.31 93 GLY A CA 1
ATOM 714 C C . GLY A 1 93 ? 7.955 -0.911 -28.558 1.00 98.31 93 GLY A C 1
ATOM 715 O O . GLY A 1 93 ? 8.002 -0.329 -27.473 1.00 98.31 93 GLY A O 1
ATOM 716 N N . ASN A 1 94 ? 6.902 -1.632 -28.929 1.00 98.75 94 ASN A N 1
ATOM 717 C CA . ASN A 1 94 ? 5.745 -1.879 -28.072 1.00 98.75 94 ASN A CA 1
ATOM 718 C C . ASN A 1 94 ? 6.050 -2.939 -27.003 1.00 98.75 94 ASN A C 1
ATOM 720 O O . ASN A 1 94 ? 6.759 -3.907 -27.263 1.00 98.75 94 ASN A O 1
ATOM 724 N N . LEU A 1 95 ? 5.442 -2.807 -25.825 1.00 98.69 95 LEU A N 1
ATOM 725 C CA . LEU A 1 95 ? 5.434 -3.829 -24.778 1.00 98.69 95 LEU A CA 1
ATOM 726 C C . LEU A 1 95 ? 4.011 -4.363 -24.601 1.00 98.69 95 LEU A C 1
ATOM 728 O O . LEU A 1 95 ? 3.110 -3.626 -24.210 1.00 98.69 95 LEU A O 1
ATOM 732 N N . THR A 1 96 ? 3.802 -5.651 -24.861 1.00 98.69 96 THR A N 1
ATOM 733 C CA . THR A 1 96 ? 2.520 -6.331 -24.642 1.00 98.69 96 THR A CA 1
ATOM 734 C C . THR A 1 96 ? 2.691 -7.448 -23.628 1.00 98.69 96 THR A C 1
ATOM 736 O O . THR A 1 96 ? 3.397 -8.420 -23.872 1.00 98.69 96 THR A O 1
ATOM 739 N N . VAL A 1 97 ? 2.006 -7.340 -22.498 1.00 98.06 97 VAL A N 1
ATOM 740 C CA . VAL A 1 97 ? 2.021 -8.342 -21.435 1.00 98.06 97 VAL A CA 1
ATOM 741 C C . VAL A 1 97 ? 0.622 -8.918 -21.313 1.00 98.06 97 VAL A C 1
ATOM 743 O O . VAL A 1 97 ? -0.324 -8.211 -20.969 1.00 98.06 97 VAL A O 1
ATOM 746 N N . LYS A 1 98 ? 0.461 -10.214 -21.585 1.00 96.38 98 LYS A N 1
ATOM 747 C CA . LYS A 1 98 ? -0.822 -10.909 -21.400 1.00 96.38 98 LYS A CA 1
ATOM 748 C C . LYS A 1 98 ? -1.009 -11.311 -19.939 1.00 96.38 98 LYS A C 1
ATOM 750 O O . LYS A 1 98 ? -1.069 -12.486 -19.596 1.00 96.38 98 LYS A O 1
ATOM 755 N N . GLY A 1 99 ? -1.038 -10.302 -19.082 1.00 94.44 99 GLY A N 1
ATOM 756 C CA . GLY A 1 99 ? -1.061 -10.441 -17.636 1.00 94.44 99 GLY A CA 1
ATOM 757 C C . GLY A 1 99 ? -0.859 -9.092 -16.963 1.00 94.44 99 GLY A C 1
ATOM 758 O O . GLY A 1 99 ? -1.090 -8.037 -17.557 1.00 94.44 99 GLY A O 1
ATOM 759 N N . ASN A 1 100 ? -0.446 -9.129 -15.709 1.00 94.88 100 ASN A N 1
ATOM 760 C CA . ASN A 1 100 ? -0.183 -7.956 -14.894 1.00 94.88 100 ASN A CA 1
ATOM 761 C C . ASN A 1 100 ? 1.280 -7.511 -15.015 1.00 94.88 100 ASN A C 1
ATOM 763 O O . ASN A 1 100 ? 2.179 -8.348 -15.095 1.00 94.88 100 ASN A O 1
ATOM 767 N N . ILE A 1 101 ? 1.508 -6.200 -14.977 1.00 94.56 101 ILE A N 1
ATOM 768 C CA . ILE A 1 101 ? 2.836 -5.591 -14.877 1.00 94.56 101 ILE A CA 1
ATOM 769 C C . ILE A 1 101 ? 3.004 -5.031 -13.471 1.00 94.56 101 ILE A C 1
ATOM 771 O O . ILE A 1 101 ? 2.147 -4.277 -13.001 1.00 94.56 101 ILE A O 1
ATOM 775 N N . SER A 1 102 ? 4.126 -5.355 -12.835 1.00 91.25 102 SER A N 1
ATOM 776 C CA . SER A 1 102 ? 4.571 -4.686 -11.622 1.00 91.25 102 SER A CA 1
ATOM 777 C C . SER A 1 102 ? 6.025 -4.240 -11.707 1.00 91.25 102 SER A C 1
ATOM 779 O O . SER A 1 102 ? 6.887 -4.967 -12.202 1.00 91.25 102 SER A O 1
ATOM 781 N N . THR A 1 103 ? 6.304 -3.050 -11.190 1.00 87.75 103 THR A N 1
ATOM 782 C CA . THR A 1 103 ? 7.661 -2.664 -10.798 1.00 87.75 103 THR A CA 1
ATOM 783 C C . THR A 1 103 ? 7.740 -2.550 -9.282 1.00 87.75 103 THR A C 1
ATOM 785 O O . THR A 1 103 ? 6.721 -2.337 -8.624 1.00 87.75 103 THR A O 1
ATOM 788 N N . PHE A 1 104 ? 8.945 -2.721 -8.742 1.00 76.25 104 PHE A N 1
ATOM 789 C CA . PHE A 1 104 ? 9.218 -2.586 -7.306 1.00 76.25 104 PHE A CA 1
ATOM 790 C C . PHE A 1 104 ? 10.577 -1.902 -7.060 1.00 76.25 104 PHE A C 1
ATOM 792 O O . PHE A 1 104 ? 11.417 -2.358 -6.277 1.00 76.25 104 PHE A O 1
ATOM 799 N N . SER A 1 105 ? 10.844 -0.833 -7.811 1.00 73.81 105 SER A N 1
ATOM 800 C CA . SER A 1 105 ? 12.029 0.003 -7.648 1.00 73.81 105 SER A CA 1
ATOM 801 C C . SER A 1 105 ? 11.702 1.483 -7.759 1.00 73.81 105 SER A C 1
ATOM 803 O O . SER A 1 105 ? 11.348 1.972 -8.827 1.00 73.81 105 SER A O 1
ATOM 805 N N . LEU A 1 106 ? 12.004 2.222 -6.695 1.00 70.38 106 LEU A N 1
ATOM 806 C CA . LEU A 1 106 ? 11.945 3.682 -6.664 1.00 70.38 106 LEU A CA 1
ATOM 807 C C . LEU A 1 106 ? 13.075 4.366 -7.455 1.00 70.38 106 LEU A C 1
ATOM 809 O O . LEU A 1 106 ? 13.220 5.575 -7.362 1.00 70.38 106 LEU A O 1
ATOM 813 N N . SER A 1 107 ? 13.954 3.647 -8.152 1.00 74.25 107 SER A N 1
ATOM 814 C CA . SER A 1 107 ? 15.121 4.269 -8.806 1.00 74.25 107 SER A CA 1
ATOM 815 C C . SER A 1 107 ? 15.503 3.662 -10.148 1.00 74.25 107 SER A C 1
ATOM 817 O O . SER A 1 107 ? 16.355 4.220 -10.842 1.00 74.25 107 SER A O 1
ATOM 819 N N . ASN A 1 108 ? 14.882 2.548 -10.537 1.00 87.50 108 ASN A N 1
ATOM 820 C CA . ASN A 1 108 ? 15.202 1.860 -11.778 1.00 87.50 108 ASN A CA 1
ATOM 821 C C . ASN A 1 108 ? 14.109 2.102 -12.825 1.00 87.50 108 ASN A C 1
ATOM 823 O O . ASN A 1 108 ? 13.082 1.430 -12.807 1.00 87.50 108 ASN A O 1
ATOM 827 N N . PRO A 1 109 ? 14.306 3.071 -13.734 1.00 90.38 109 PRO A N 1
ATOM 828 C CA . PRO A 1 109 ? 13.297 3.442 -14.715 1.00 90.38 109 PRO A CA 1
ATOM 829 C C . PRO A 1 109 ? 13.057 2.399 -15.804 1.00 90.38 109 PRO A C 1
ATOM 831 O O . PRO A 1 109 ? 13.946 1.629 -16.181 1.00 90.38 109 PRO A O 1
ATOM 834 N N . TRP A 1 110 ? 11.862 2.470 -16.389 1.00 94.62 110 TRP A N 1
ATOM 835 C CA . TRP A 1 110 ? 11.507 1.763 -17.615 1.00 94.62 110 TRP A CA 1
ATOM 836 C C . TRP A 1 110 ? 11.274 2.753 -18.757 1.00 94.62 110 TRP A C 1
ATOM 838 O O . TRP A 1 110 ? 10.521 3.720 -18.626 1.00 94.62 110 TRP A O 1
ATOM 848 N N . VAL A 1 111 ? 11.899 2.487 -19.903 1.00 96.31 111 VAL A N 1
ATOM 849 C CA . VAL A 1 111 ? 11.753 3.263 -21.138 1.00 96.31 111 VAL A CA 1
ATOM 850 C C . VAL A 1 111 ? 11.126 2.380 -22.207 1.00 96.31 111 VAL A C 1
ATOM 852 O O . VAL A 1 111 ? 11.690 1.353 -22.573 1.00 96.31 111 VAL A O 1
ATOM 855 N N . ILE A 1 112 ? 9.982 2.788 -22.746 1.00 98.19 112 ILE A N 1
ATOM 856 C CA . ILE A 1 112 ? 9.273 2.079 -23.812 1.00 98.19 112 ILE A CA 1
ATOM 857 C C . ILE A 1 112 ? 9.034 3.057 -24.963 1.00 98.19 112 ILE A C 1
ATOM 859 O O . ILE A 1 112 ? 8.296 4.034 -24.828 1.00 98.19 112 ILE A O 1
ATOM 863 N N . LEU A 1 113 ? 9.651 2.799 -26.118 1.00 97.69 113 LEU A N 1
ATOM 864 C CA . LEU A 1 113 ? 9.534 3.651 -27.309 1.00 97.69 113 LEU A CA 1
ATOM 865 C C . LEU A 1 113 ? 8.294 3.337 -28.169 1.00 97.69 113 LEU A C 1
ATOM 867 O O . LEU A 1 113 ? 8.259 3.655 -29.358 1.00 97.69 113 LEU A O 1
ATOM 871 N N . GLY A 1 114 ? 7.262 2.760 -27.558 1.00 97.94 114 GLY A N 1
ATOM 872 C CA . GLY A 1 114 ? 5.988 2.413 -28.178 1.00 97.94 114 GLY A CA 1
ATOM 873 C C . GLY A 1 114 ? 4.845 2.404 -27.165 1.00 97.94 114 GLY A C 1
ATOM 874 O O . GLY A 1 114 ? 4.887 3.099 -26.149 1.00 97.94 114 GLY A O 1
ATOM 875 N N . ASN A 1 115 ? 3.805 1.625 -27.454 1.00 98.69 115 ASN A N 1
ATOM 876 C CA . ASN A 1 115 ? 2.659 1.442 -26.566 1.00 98.69 115 ASN A CA 1
ATOM 877 C C . ASN A 1 115 ? 2.930 0.360 -25.514 1.00 98.69 115 ASN A C 1
ATOM 879 O O . ASN A 1 115 ? 3.644 -0.606 -25.782 1.00 98.69 115 ASN A O 1
ATOM 883 N N . VAL A 1 116 ? 2.284 0.480 -24.355 1.00 98.75 116 VAL A N 1
ATOM 884 C CA . VAL A 1 116 ? 2.258 -0.558 -23.315 1.00 98.75 116 VAL A CA 1
ATOM 885 C C . VAL A 1 116 ? 0.850 -1.130 -23.215 1.00 98.75 116 VAL A C 1
ATOM 887 O O . VAL A 1 116 ? -0.105 -0.374 -23.053 1.00 98.75 116 VAL A O 1
ATOM 890 N N . THR A 1 117 ? 0.710 -2.452 -23.296 1.00 98.81 117 THR A N 1
ATOM 891 C CA . THR A 1 117 ? -0.571 -3.156 -23.137 1.00 98.81 117 THR A CA 1
ATOM 892 C C . THR A 1 117 ? -0.474 -4.199 -22.032 1.00 98.81 117 THR A C 1
ATOM 894 O O . THR A 1 117 ? 0.462 -4.996 -22.036 1.00 98.81 117 THR A O 1
ATOM 897 N N . ALA A 1 118 ? -1.431 -4.202 -21.101 1.00 98.19 118 ALA A N 1
ATOM 898 C CA . ALA A 1 118 ? -1.468 -5.138 -19.975 1.00 98.19 118 ALA A CA 1
ATOM 899 C C . ALA A 1 118 ? -2.889 -5.348 -19.427 1.00 98.19 118 ALA A C 1
ATOM 901 O O . ALA A 1 118 ? -3.840 -4.682 -19.832 1.00 98.19 118 ALA A O 1
ATOM 902 N N . THR A 1 119 ? -3.039 -6.257 -18.463 1.00 96.25 119 THR A N 1
ATOM 903 C CA . THR A 1 119 ? -4.283 -6.407 -17.693 1.00 96.25 119 THR A CA 1
ATOM 904 C C . THR A 1 119 ? -4.372 -5.329 -16.616 1.00 96.25 119 THR A C 1
ATOM 906 O O . THR A 1 119 ? -5.282 -4.506 -16.638 1.00 96.25 119 THR A O 1
ATOM 909 N N . ASN A 1 120 ? -3.396 -5.290 -15.709 1.00 95.56 120 ASN A N 1
ATOM 910 C CA . ASN A 1 120 ? -3.208 -4.226 -14.724 1.00 95.56 120 ASN A CA 1
ATOM 911 C C . ASN A 1 120 ? -1.735 -3.800 -14.724 1.00 95.56 120 ASN A C 1
ATOM 913 O O . ASN A 1 120 ? -0.861 -4.608 -15.044 1.00 95.56 120 ASN A O 1
ATOM 917 N N . ILE A 1 121 ? -1.461 -2.555 -14.346 1.00 94.75 121 ILE A N 1
ATOM 918 C CA . ILE A 1 121 ? -0.110 -2.004 -14.219 1.00 94.75 121 ILE A CA 1
ATOM 919 C C . ILE A 1 121 ? 0.005 -1.339 -12.853 1.00 94.75 121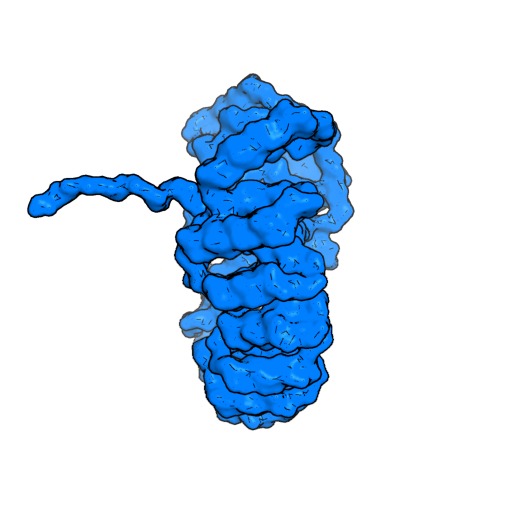 ILE A C 1
ATOM 921 O O . ILE A 1 121 ? -0.767 -0.430 -12.556 1.00 94.75 121 ILE A O 1
ATOM 925 N N . VAL A 1 122 ? 0.969 -1.771 -12.044 1.00 91.12 122 VAL A N 1
ATOM 926 C CA . VAL A 1 122 ? 1.339 -1.119 -10.781 1.00 91.12 122 VAL A CA 1
ATOM 927 C C . VAL A 1 122 ? 2.816 -0.789 -10.839 1.00 91.12 122 VAL A C 1
ATOM 929 O O . VAL A 1 122 ? 3.645 -1.687 -10.930 1.00 91.12 122 VAL A O 1
ATOM 932 N N . THR A 1 123 ? 3.155 0.490 -10.822 1.00 88.62 123 THR A N 1
ATOM 933 C CA . THR A 1 123 ? 4.542 0.929 -10.985 1.00 88.62 123 THR A CA 1
ATOM 934 C C . THR A 1 123 ? 4.914 1.953 -9.937 1.00 88.62 123 THR A C 1
ATOM 936 O O . THR A 1 123 ? 4.233 2.959 -9.782 1.00 88.62 123 THR A O 1
ATOM 939 N N . ASP A 1 124 ? 6.014 1.696 -9.251 1.00 82.12 124 ASP A N 1
ATOM 940 C CA . ASP A 1 124 ? 6.753 2.634 -8.406 1.00 82.12 124 ASP A CA 1
ATOM 941 C C . ASP A 1 124 ? 8.021 3.167 -9.106 1.00 82.12 124 ASP A C 1
ATOM 943 O O . ASP A 1 124 ? 8.701 4.065 -8.608 1.00 82.12 124 ASP A O 1
ATOM 947 N N . SER A 1 125 ? 8.332 2.617 -10.284 1.00 86.19 125 SER A N 1
ATOM 948 C CA . SER A 1 125 ? 9.453 3.021 -11.117 1.00 86.19 125 SER A CA 1
ATOM 949 C C . SER A 1 125 ? 9.089 4.199 -12.019 1.00 86.19 125 SER A C 1
ATOM 951 O O . SER A 1 125 ? 7.956 4.276 -12.510 1.00 86.19 125 SER A O 1
ATOM 953 N N . PRO A 1 126 ? 10.049 5.101 -12.310 1.00 89.12 126 PRO A N 1
ATOM 954 C CA . PRO A 1 126 ? 9.843 6.143 -13.302 1.00 89.12 126 PRO A CA 1
ATOM 955 C C . PRO A 1 126 ? 9.585 5.533 -14.684 1.00 89.12 126 PRO A C 1
ATOM 957 O O . PRO A 1 126 ? 10.364 4.708 -15.172 1.00 89.12 126 PRO A O 1
ATOM 960 N N . LEU A 1 127 ? 8.511 5.972 -15.337 1.00 93.00 127 LEU A N 1
ATOM 961 C CA . LEU A 1 127 ? 8.143 5.518 -16.675 1.00 93.00 127 LEU A CA 1
ATOM 962 C C . LEU A 1 127 ? 8.431 6.587 -17.725 1.00 93.00 127 LEU A C 1
ATOM 964 O O . LEU A 1 127 ? 8.040 7.744 -17.572 1.00 93.00 127 LEU A O 1
ATOM 968 N N . LEU A 1 128 ? 9.035 6.183 -18.838 1.00 94.81 128 LEU A N 1
ATOM 969 C CA . LEU A 1 128 ? 9.097 6.971 -20.063 1.00 94.81 128 LEU A CA 1
ATOM 970 C C . LEU A 1 128 ? 8.472 6.177 -21.203 1.00 94.81 128 LEU A C 1
ATOM 972 O O . LEU A 1 128 ? 9.070 5.228 -21.701 1.00 94.81 128 LEU A O 1
ATOM 976 N N . ILE A 1 129 ? 7.278 6.576 -21.628 1.00 97.00 129 ILE A N 1
ATOM 977 C CA . ILE A 1 129 ? 6.519 5.891 -22.675 1.00 97.00 129 ILE A CA 1
ATOM 978 C C . ILE A 1 129 ? 6.235 6.887 -23.793 1.00 97.00 129 ILE A C 1
ATOM 980 O O . ILE A 1 129 ? 5.619 7.929 -23.563 1.00 97.00 129 ILE A O 1
ATOM 984 N N . THR A 1 130 ? 6.689 6.602 -25.013 1.00 96.56 130 THR A N 1
ATOM 985 C CA . THR A 1 130 ? 6.435 7.493 -26.161 1.00 96.56 130 THR A CA 1
ATOM 986 C C . THR A 1 130 ? 5.063 7.273 -26.797 1.00 96.56 130 THR A C 1
ATOM 988 O O . THR A 1 130 ? 4.562 8.177 -27.466 1.00 96.56 130 THR A O 1
ATOM 991 N N . GLY A 1 131 ? 4.457 6.102 -26.585 1.00 97.00 131 GLY A N 1
ATOM 992 C CA . GLY A 1 131 ? 3.083 5.783 -26.964 1.00 97.00 131 GLY A CA 1
ATOM 993 C C . GLY A 1 131 ? 2.085 5.918 -25.811 1.00 97.00 131 GLY A C 1
ATOM 994 O O . GLY A 1 131 ? 2.283 6.687 -24.867 1.00 97.00 131 GLY A O 1
ATOM 995 N N . SER A 1 132 ? 0.997 5.157 -25.904 1.00 98.50 132 SER A N 1
ATOM 996 C CA . SER A 1 132 ? -0.076 5.086 -24.908 1.00 98.50 132 SER A CA 1
ATOM 997 C C . SER A 1 132 ? 0.065 3.874 -23.984 1.00 98.50 132 SER A C 1
ATOM 999 O O . SER A 1 132 ? 0.580 2.827 -24.379 1.00 98.50 132 SER A O 1
ATOM 1001 N N . ILE A 1 133 ? -0.477 3.997 -22.772 1.00 98.69 133 ILE A N 1
ATOM 1002 C CA . ILE A 1 133 ? -0.766 2.864 -21.887 1.00 98.69 133 ILE A CA 1
ATOM 1003 C C . ILE A 1 133 ? -2.195 2.387 -22.160 1.00 98.69 133 ILE A C 1
ATOM 1005 O O . ILE A 1 133 ? -3.129 3.187 -22.123 1.00 98.69 133 ILE A O 1
ATOM 1009 N N . ASN A 1 134 ? -2.371 1.087 -22.382 1.00 98.56 134 ASN A N 1
ATOM 1010 C CA . ASN A 1 134 ? -3.662 0.429 -22.553 1.00 98.56 134 ASN A CA 1
ATOM 1011 C C . ASN A 1 134 ? -3.776 -0.742 -21.569 1.00 98.56 134 ASN A C 1
ATOM 1013 O O . ASN A 1 134 ? -3.285 -1.840 -21.833 1.00 98.56 134 ASN A O 1
ATOM 1017 N N . ALA A 1 135 ? -4.421 -0.511 -20.430 1.00 98.19 135 ALA A N 1
ATOM 1018 C CA . ALA A 1 135 ? -4.741 -1.557 -19.469 1.00 98.19 135 ALA A CA 1
ATOM 1019 C C . ALA A 1 135 ? -6.231 -1.908 -19.544 1.00 98.19 135 ALA A C 1
ATOM 1021 O O . ALA A 1 135 ? -7.073 -1.018 -19.616 1.00 98.19 135 ALA A O 1
ATOM 1022 N N . SER A 1 136 ? -6.596 -3.190 -19.492 1.00 96.81 136 SER A N 1
ATOM 1023 C CA . SER A 1 136 ? -8.020 -3.560 -19.397 1.00 96.81 136 SER A CA 1
ATOM 1024 C C . SER A 1 136 ? -8.605 -3.315 -17.999 1.00 96.81 136 SER A C 1
ATOM 1026 O O . SER A 1 136 ? -9.818 -3.197 -17.845 1.00 96.81 136 SER A O 1
ATOM 1028 N N . GLY A 1 137 ? -7.748 -3.275 -16.978 1.00 95.81 137 GLY A N 1
ATOM 1029 C CA . GLY A 1 137 ? -8.080 -3.096 -15.570 1.00 95.81 137 GLY A CA 1
ATOM 1030 C C . GLY A 1 137 ? -7.528 -1.785 -15.011 1.00 95.81 137 GLY A C 1
ATOM 1031 O O . GLY A 1 137 ? -7.978 -0.709 -15.398 1.00 95.81 137 GLY A O 1
ATOM 1032 N N . LEU A 1 138 ? -6.614 -1.868 -14.046 1.00 95.31 138 LEU A N 1
ATOM 1033 C CA . LEU A 1 138 ? -6.095 -0.725 -13.294 1.00 95.31 138 LEU A CA 1
ATOM 1034 C C . LEU A 1 138 ? -4.730 -0.263 -13.817 1.00 95.31 138 LEU A C 1
ATOM 1036 O O . LEU A 1 138 ? -3.865 -1.088 -14.104 1.00 95.31 138 LEU A O 1
ATOM 1040 N N . VAL A 1 139 ? -4.514 1.052 -13.845 1.00 95.88 139 VAL A N 1
ATOM 1041 C CA . VAL A 1 139 ? -3.176 1.661 -13.883 1.00 95.88 139 VAL A CA 1
ATOM 1042 C C . VAL A 1 139 ? -2.946 2.405 -12.571 1.00 95.88 139 VAL A C 1
ATOM 1044 O O . VAL A 1 139 ? -3.669 3.348 -12.261 1.00 95.88 139 VAL A O 1
ATOM 1047 N N . PHE A 1 140 ? -1.950 1.978 -11.803 1.00 91.69 140 PHE A N 1
ATOM 1048 C CA . PHE A 1 140 ? -1.501 2.612 -10.568 1.00 91.69 140 PHE A CA 1
ATOM 1049 C C . PHE A 1 140 ? -0.056 3.079 -10.754 1.00 91.69 140 PHE A C 1
ATOM 1051 O O . PHE A 1 140 ? 0.834 2.256 -10.970 1.00 91.69 140 PHE A O 1
ATOM 1058 N N . ILE A 1 141 ? 0.168 4.391 -10.693 1.00 90.25 141 ILE A N 1
ATOM 1059 C CA . ILE A 1 141 ? 1.497 5.001 -10.810 1.00 90.25 141 ILE A CA 1
ATOM 1060 C C . ILE A 1 141 ? 1.843 5.680 -9.493 1.00 90.25 141 ILE A C 1
ATOM 1062 O O . ILE A 1 141 ? 1.217 6.675 -9.130 1.00 90.25 141 ILE A O 1
ATOM 1066 N N . ASP A 1 142 ? 2.849 5.151 -8.807 1.00 82.62 142 ASP A N 1
ATOM 1067 C CA . ASP A 1 142 ? 3.411 5.698 -7.580 1.00 82.62 142 ASP A CA 1
ATOM 1068 C C . ASP A 1 142 ? 4.676 6.503 -7.878 1.00 82.62 142 ASP A C 1
ATOM 1070 O O . ASP A 1 142 ? 5.783 5.975 -7.948 1.00 82.62 142 ASP A O 1
ATOM 1074 N N . SER A 1 143 ? 4.511 7.803 -8.106 1.00 76.38 143 SER A N 1
ATOM 1075 C CA . SER A 1 143 ? 5.619 8.722 -8.360 1.00 76.38 143 SER A CA 1
ATOM 1076 C C . SER A 1 143 ? 6.075 9.342 -7.036 1.00 76.38 143 SER A C 1
ATOM 1078 O O . SER A 1 143 ? 5.660 10.431 -6.628 1.00 76.38 143 SER A O 1
ATOM 1080 N N . TYR A 1 144 ? 6.930 8.599 -6.333 1.00 64.56 144 TYR A N 1
ATOM 1081 C CA . TYR A 1 144 ? 7.543 9.012 -5.070 1.00 64.56 144 TYR A CA 1
ATOM 1082 C C . TYR A 1 144 ? 8.991 9.503 -5.294 1.00 64.56 144 TYR A C 1
ATOM 1084 O O . TYR A 1 144 ? 9.670 8.990 -6.178 1.00 64.56 144 TYR A O 1
ATOM 1092 N N . TYR A 1 145 ? 9.483 10.468 -4.498 1.00 61.22 145 TYR A N 1
ATOM 1093 C CA . TYR A 1 145 ? 10.777 11.178 -4.691 1.00 61.22 145 TYR A CA 1
ATOM 1094 C C . TYR A 1 145 ? 10.891 11.966 -6.017 1.00 61.22 145 TYR A C 1
ATOM 1096 O O . TYR A 1 145 ? 9.874 12.332 -6.590 1.00 61.22 145 TYR A O 1
ATOM 1104 N N . ASP A 1 146 ? 12.110 12.263 -6.492 1.00 65.50 146 ASP A N 1
ATOM 1105 C CA . ASP A 1 146 ? 12.424 12.990 -7.738 1.00 65.50 146 ASP A CA 1
ATOM 1106 C C . ASP A 1 146 ? 12.240 12.117 -9.007 1.00 65.50 146 ASP A C 1
ATOM 1108 O O . ASP A 1 146 ? 13.044 12.175 -9.940 1.00 65.50 146 ASP A O 1
ATOM 1112 N N . ASN A 1 147 ? 11.187 11.291 -9.053 1.00 68.62 147 ASN A N 1
ATOM 1113 C CA . ASN A 1 147 ? 10.970 10.254 -10.073 1.00 68.62 147 ASN A CA 1
ATOM 1114 C C . ASN A 1 147 ? 9.776 10.553 -10.994 1.00 68.62 147 ASN A C 1
ATOM 1116 O O . ASN A 1 147 ? 8.734 9.894 -10.891 1.00 68.62 147 ASN A O 1
ATOM 1120 N N . PRO A 1 148 ? 9.876 11.540 -11.902 1.00 83.81 148 PRO A N 1
ATOM 1121 C CA . PRO A 1 148 ? 8.776 11.881 -12.789 1.00 83.81 148 PRO A CA 1
ATOM 1122 C C . PRO A 1 148 ? 8.502 10.754 -13.785 1.00 83.81 148 PRO A C 1
ATOM 1124 O O . PRO A 1 148 ? 9.424 10.140 -14.322 1.00 83.81 148 PRO A O 1
ATOM 1127 N N . SER A 1 149 ? 7.226 10.544 -14.096 1.00 91.25 149 SER A N 1
ATOM 1128 C CA . SER A 1 149 ? 6.816 9.667 -15.194 1.00 91.25 149 SER A CA 1
ATOM 1129 C C . SER A 1 149 ? 6.248 10.487 -16.342 1.00 91.25 149 SER A C 1
ATOM 1131 O O . SER A 1 149 ? 5.463 11.413 -16.138 1.00 91.25 149 SER A O 1
ATOM 1133 N N . THR A 1 150 ? 6.642 10.155 -17.568 1.00 93.31 150 THR A N 1
ATOM 1134 C CA . THR A 1 150 ? 6.153 10.804 -18.785 1.00 93.31 150 THR A CA 1
ATOM 1135 C C . THR A 1 150 ? 5.602 9.777 -19.760 1.00 93.31 150 THR A C 1
ATOM 1137 O O . THR A 1 150 ? 6.324 8.924 -20.270 1.00 93.31 150 THR A O 1
ATOM 1140 N N . ILE A 1 151 ? 4.317 9.911 -20.060 1.00 95.69 151 ILE A N 1
ATOM 1141 C CA . ILE A 1 151 ? 3.583 9.144 -21.055 1.00 95.69 151 ILE A CA 1
ATOM 1142 C C . ILE A 1 151 ? 3.179 10.138 -22.148 1.00 95.69 151 ILE A C 1
ATOM 1144 O O . ILE A 1 151 ? 2.322 10.990 -21.940 1.00 95.69 151 ILE A O 1
ATOM 1148 N N . LYS A 1 152 ? 3.820 10.088 -23.318 1.00 94.62 152 LYS A N 1
ATOM 1149 C CA . LYS A 1 152 ? 3.516 11.025 -24.417 1.00 94.62 152 LYS A CA 1
ATOM 1150 C C . LYS A 1 152 ? 2.169 10.739 -25.083 1.00 94.62 152 LYS A C 1
ATOM 1152 O O . LYS A 1 152 ? 1.654 11.607 -25.776 1.00 94.62 152 LYS A O 1
ATOM 1157 N N . GLY A 1 153 ? 1.631 9.533 -24.927 1.00 94.69 153 GLY A N 1
ATOM 1158 C CA . GLY A 1 153 ? 0.288 9.172 -25.366 1.00 94.69 153 GLY A CA 1
ATOM 1159 C C . GLY A 1 153 ? -0.762 9.321 -24.265 1.00 94.69 153 GLY A C 1
ATOM 1160 O O . GLY A 1 153 ? -0.612 10.075 -23.300 1.00 94.69 153 GLY A O 1
ATOM 1161 N N . SER A 1 154 ? -1.853 8.581 -24.431 1.00 97.31 154 SER A N 1
ATOM 1162 C CA . SER A 1 154 ? -2.955 8.502 -23.472 1.00 97.31 154 SER A CA 1
ATOM 1163 C C . SER A 1 154 ? -2.739 7.387 -22.445 1.00 97.31 154 SER A C 1
ATOM 1165 O O . SER A 1 154 ? -2.073 6.392 -22.733 1.00 97.31 154 SER A O 1
ATOM 1167 N N . ILE A 1 155 ? -3.365 7.504 -21.274 1.00 98.44 155 ILE A N 1
ATOM 1168 C CA . ILE A 1 155 ? -3.559 6.378 -20.350 1.00 98.44 155 ILE A CA 1
ATOM 1169 C C . ILE A 1 155 ? -5.013 5.922 -20.463 1.00 98.44 155 ILE A C 1
ATOM 1171 O O . ILE A 1 155 ? -5.924 6.658 -20.090 1.00 98.44 155 ILE A O 1
ATOM 1175 N N . ASN A 1 156 ? -5.220 4.717 -20.985 1.00 98.38 156 ASN A N 1
ATOM 1176 C CA . ASN A 1 156 ? -6.525 4.081 -21.118 1.00 98.38 156 ASN A CA 1
ATOM 1177 C C . ASN A 1 156 ? -6.602 2.913 -20.135 1.00 98.38 156 ASN A C 1
ATOM 1179 O O . ASN A 1 156 ? -5.806 1.977 -20.230 1.00 98.38 156 ASN A O 1
ATOM 1183 N N . ALA A 1 157 ? -7.534 2.976 -19.189 1.00 98.06 157 ALA A N 1
ATOM 1184 C CA . ALA A 1 157 ? -7.730 1.938 -18.183 1.00 98.06 157 ALA A CA 1
ATOM 1185 C C . ALA A 1 157 ? -9.159 1.972 -17.651 1.00 98.06 157 ALA A C 1
ATOM 1187 O O . ALA A 1 157 ? -9.837 2.987 -17.762 1.00 98.06 157 ALA A O 1
ATOM 1188 N N . ARG A 1 158 ? -9.621 0.902 -17.006 1.00 95.62 158 ARG A N 1
ATOM 1189 C CA . ARG A 1 158 ? -10.889 0.950 -16.271 1.00 95.62 158 ARG A CA 1
ATOM 1190 C C . ARG A 1 158 ? -10.806 1.940 -15.105 1.00 95.62 158 ARG A C 1
ATOM 1192 O O . ARG A 1 158 ? -11.696 2.765 -14.931 1.00 95.62 158 ARG A O 1
ATOM 1199 N N . GLY A 1 159 ? -9.714 1.882 -14.345 1.00 95.19 159 GLY A N 1
ATOM 1200 C CA . GLY A 1 159 ? -9.423 2.798 -13.243 1.00 95.19 159 GLY A CA 1
ATOM 1201 C C . GLY A 1 159 ? -7.984 3.295 -13.292 1.00 95.19 159 GLY A C 1
ATOM 1202 O O . GLY A 1 159 ? -7.080 2.546 -13.668 1.00 95.19 159 GLY A O 1
ATOM 1203 N N . ILE A 1 160 ? -7.771 4.553 -12.907 1.00 94.50 160 ILE A N 1
ATOM 1204 C CA . ILE A 1 160 ? -6.441 5.169 -12.870 1.00 94.50 160 ILE A CA 1
ATOM 1205 C C . ILE A 1 160 ? -6.204 5.767 -11.486 1.00 94.50 160 ILE A C 1
ATOM 1207 O O . ILE A 1 160 ? -6.958 6.637 -11.050 1.00 94.50 160 ILE A O 1
ATOM 1211 N N . PHE A 1 161 ? -5.122 5.343 -10.837 1.00 90.31 161 PHE A N 1
ATOM 1212 C CA . PHE A 1 161 ? -4.573 5.981 -9.647 1.00 90.31 161 PHE A CA 1
ATOM 1213 C C . PHE A 1 161 ? -3.202 6.568 -9.963 1.00 90.31 161 PHE A C 1
ATOM 1215 O O . PHE A 1 161 ? -2.333 5.892 -10.513 1.00 90.31 161 PHE A O 1
ATOM 1222 N N . ILE A 1 162 ? -3.007 7.831 -9.601 1.00 89.44 162 ILE A N 1
ATOM 1223 C CA . ILE A 1 162 ? -1.725 8.521 -9.740 1.00 89.44 162 ILE A CA 1
ATOM 1224 C C . ILE A 1 162 ? -1.361 9.104 -8.381 1.00 89.44 162 ILE A C 1
ATOM 1226 O O . ILE A 1 162 ? -2.099 9.930 -7.849 1.00 89.44 162 ILE A O 1
ATOM 1230 N N . ASN A 1 163 ? -0.225 8.707 -7.825 1.00 82.56 163 ASN A N 1
ATOM 1231 C CA . ASN A 1 163 ? 0.399 9.412 -6.719 1.00 82.56 163 ASN A CA 1
ATOM 1232 C C . ASN A 1 163 ? 1.513 10.305 -7.270 1.00 82.56 163 ASN A C 1
ATOM 1234 O O . ASN A 1 163 ? 2.591 9.816 -7.573 1.00 82.56 163 ASN A O 1
ATOM 1238 N N . ASP A 1 164 ? 1.233 11.597 -7.437 1.00 83.62 164 ASP A N 1
ATOM 1239 C CA . ASP A 1 164 ? 2.150 12.603 -7.993 1.00 83.62 164 ASP A CA 1
ATOM 1240 C C . ASP A 1 164 ? 2.385 13.776 -7.026 1.00 83.62 164 ASP A C 1
ATOM 1242 O O . ASP A 1 164 ? 2.636 14.910 -7.434 1.00 83.62 164 ASP A O 1
ATOM 1246 N N . ILE A 1 165 ? 2.270 13.516 -5.716 1.00 76.88 165 ILE A N 1
ATOM 1247 C CA . ILE A 1 165 ? 2.465 14.538 -4.675 1.00 76.88 165 ILE A CA 1
ATOM 1248 C C . ILE A 1 165 ? 3.892 15.097 -4.705 1.00 76.88 165 ILE A C 1
ATOM 1250 O O . ILE A 1 165 ? 4.080 16.286 -4.446 1.00 76.88 165 ILE A O 1
ATOM 1254 N N . ILE A 1 166 ? 4.884 14.240 -4.969 1.00 75.62 166 ILE A N 1
ATOM 1255 C CA . ILE A 1 166 ? 6.306 14.602 -4.912 1.00 75.62 166 ILE A CA 1
ATOM 1256 C C . ILE A 1 166 ? 6.874 14.813 -6.316 1.00 75.62 166 ILE A C 1
ATOM 1258 O O . ILE A 1 166 ? 7.460 15.865 -6.571 1.00 75.62 166 ILE A O 1
ATOM 1262 N N . ALA A 1 167 ? 6.665 13.862 -7.231 1.00 81.00 167 ALA A N 1
ATOM 1263 C CA . ALA A 1 167 ? 7.081 13.985 -8.624 1.00 81.00 167 ALA A CA 1
ATOM 1264 C C . ALA A 1 167 ? 5.888 13.956 -9.589 1.00 81.00 167 ALA A C 1
ATOM 1266 O O . ALA A 1 167 ? 4.916 13.237 -9.365 1.00 81.00 167 ALA A O 1
ATOM 1267 N N . PRO A 1 168 ? 5.944 14.739 -10.682 1.00 86.94 168 PRO A N 1
ATOM 1268 C CA . PRO A 1 168 ? 4.837 14.836 -11.617 1.00 86.94 168 PRO A CA 1
ATOM 1269 C C . PRO A 1 168 ? 4.711 13.586 -12.494 1.00 86.94 168 PRO A C 1
ATOM 1271 O O . PRO A 1 168 ? 5.696 13.067 -13.027 1.00 86.94 168 PRO A O 1
ATOM 1274 N N . VAL A 1 169 ? 3.464 13.188 -12.746 1.00 90.19 169 VAL A N 1
ATOM 1275 C CA . VAL A 1 169 ? 3.103 12.233 -13.799 1.00 90.19 169 VAL A CA 1
ATOM 1276 C C . VAL A 1 169 ? 2.403 12.984 -14.926 1.00 90.19 169 VAL A C 1
ATOM 1278 O O . VAL A 1 169 ? 1.323 13.556 -14.748 1.00 90.19 169 VAL A O 1
ATOM 1281 N N . VAL A 1 170 ? 3.025 12.988 -16.103 1.00 91.81 170 VAL A N 1
ATOM 1282 C CA . VAL A 1 170 ? 2.524 13.689 -17.288 1.00 91.81 170 VAL A CA 1
ATOM 1283 C C . VAL A 1 170 ? 1.998 12.673 -18.293 1.00 91.81 170 VAL A C 1
ATOM 1285 O O . VAL A 1 170 ? 2.730 11.781 -18.711 1.00 91.81 170 VAL A O 1
ATOM 1288 N N . ALA A 1 171 ? 0.739 12.838 -18.693 1.00 93.19 171 ALA A N 1
ATOM 1289 C CA . ALA A 1 171 ? 0.098 12.100 -19.776 1.00 93.19 171 ALA A CA 1
ATOM 1290 C C . ALA A 1 171 ? -0.636 13.082 -20.699 1.00 93.19 171 ALA A C 1
ATOM 1292 O O . ALA A 1 171 ? -1.144 14.096 -20.215 1.00 93.19 171 ALA A O 1
ATOM 1293 N N . SER A 1 172 ? -0.717 12.808 -22.005 1.00 91.19 172 SER A N 1
ATOM 1294 C CA . SER A 1 172 ? -1.427 13.704 -22.935 1.00 91.19 172 SER A CA 1
ATOM 1295 C C . SER A 1 172 ? -2.940 13.701 -22.736 1.00 91.19 172 SER A C 1
ATOM 1297 O O . SER A 1 172 ? -3.587 14.729 -22.921 1.00 91.19 172 SER A O 1
ATOM 1299 N N . SER A 1 173 ? -3.505 12.559 -22.355 1.00 94.62 173 SER A N 1
ATOM 1300 C CA . SER A 1 173 ? -4.905 12.428 -21.956 1.00 94.62 173 SER A CA 1
ATOM 1301 C C . SER A 1 173 ? -5.108 11.171 -21.114 1.00 94.62 173 SER A C 1
ATOM 1303 O O . SER A 1 173 ? -4.260 10.275 -21.083 1.00 94.62 173 SER A O 1
ATOM 1305 N N . THR A 1 174 ? -6.244 11.097 -20.433 1.00 95.19 174 THR A N 1
ATOM 1306 C CA . THR A 1 174 ? -6.674 9.912 -19.692 1.00 95.19 174 THR A CA 1
ATOM 1307 C C . THR A 1 174 ? -8.089 9.527 -20.109 1.00 95.19 174 THR A C 1
ATOM 1309 O O . THR A 1 174 ? -8.912 10.388 -20.419 1.00 95.19 174 THR A O 1
ATOM 1312 N N . ASN A 1 175 ? -8.357 8.226 -20.164 1.00 96.69 175 ASN A N 1
ATOM 1313 C CA . ASN A 1 175 ? -9.673 7.670 -20.452 1.00 96.69 175 ASN A CA 1
ATOM 1314 C C . ASN A 1 175 ? -9.939 6.516 -19.484 1.00 96.69 175 ASN A C 1
ATOM 1316 O O . ASN A 1 175 ? -9.267 5.483 -19.552 1.00 96.69 175 ASN A O 1
ATOM 1320 N N . SER A 1 176 ? -10.886 6.721 -18.571 1.00 96.44 176 SER A N 1
ATOM 1321 C CA . SER A 1 176 ? -11.226 5.761 -17.526 1.00 96.44 176 SER A CA 1
ATOM 1322 C C . SER A 1 176 ? -12.610 6.004 -16.931 1.00 96.44 176 SER A C 1
ATOM 1324 O O . SER A 1 176 ? -13.196 7.071 -17.106 1.00 96.44 176 SER A O 1
ATOM 1326 N N . GLU A 1 177 ? -13.139 5.009 -16.208 1.00 95.50 177 GLU A N 1
ATOM 1327 C CA . GLU A 1 177 ? -14.387 5.160 -15.440 1.00 95.50 177 GLU A CA 1
ATOM 1328 C C . GLU A 1 177 ? -14.187 6.115 -14.253 1.00 95.50 177 GLU A C 1
ATOM 1330 O O . GLU A 1 177 ? -15.098 6.852 -13.874 1.00 95.50 177 GLU A O 1
ATOM 1335 N N . PHE A 1 178 ? -12.978 6.120 -13.687 1.00 93.25 178 PHE A N 1
ATOM 1336 C CA . PHE A 1 178 ? -12.519 7.094 -12.705 1.00 93.25 178 PHE A CA 1
ATOM 1337 C C . PHE A 1 178 ? -11.020 7.353 -12.879 1.00 93.25 178 PHE A C 1
ATOM 1339 O O . PHE A 1 178 ? -10.248 6.452 -13.231 1.00 93.25 178 PHE A O 1
ATOM 1346 N N . MET A 1 179 ? -10.590 8.581 -12.612 1.00 92.38 179 MET A N 1
ATOM 1347 C CA . MET A 1 179 ? -9.182 8.917 -12.435 1.00 92.38 179 MET A CA 1
ATOM 1348 C C . MET A 1 179 ? -9.045 9.610 -11.102 1.00 92.38 179 MET A C 1
ATOM 1350 O O . MET A 1 179 ? -9.765 10.553 -10.817 1.00 92.38 179 MET A O 1
ATOM 1354 N N . VAL A 1 180 ? -8.113 9.134 -10.298 1.00 88.00 180 VAL A N 1
ATOM 1355 C CA . VAL A 1 180 ? -7.964 9.592 -8.937 1.00 88.00 180 VAL A CA 1
ATOM 1356 C C . VAL A 1 180 ? -6.485 9.905 -8.707 1.00 88.00 180 VAL A C 1
ATOM 1358 O O . VAL A 1 180 ? -5.615 9.036 -8.803 1.00 88.00 180 VAL A O 1
ATOM 1361 N N . ARG A 1 181 ? -6.184 11.180 -8.451 1.00 87.00 181 ARG A N 1
ATOM 1362 C CA . ARG A 1 181 ? -4.819 11.713 -8.421 1.00 87.00 181 ARG A CA 1
ATOM 1363 C C . ARG A 1 181 ? -4.505 12.332 -7.067 1.00 87.00 181 ARG A C 1
ATOM 1365 O O . ARG A 1 181 ? -5.215 13.222 -6.633 1.00 87.00 181 ARG A O 1
ATOM 1372 N N . ALA A 1 182 ? -3.428 11.903 -6.418 1.00 79.88 182 ALA A N 1
ATOM 1373 C CA . ALA A 1 182 ? -3.101 12.291 -5.046 1.00 79.88 182 ALA A CA 1
ATOM 1374 C C . ALA A 1 182 ? -2.815 13.799 -4.877 1.00 79.88 182 ALA A C 1
ATOM 1376 O O . ALA A 1 182 ? -3.048 14.347 -3.797 1.00 79.88 182 ALA A O 1
ATOM 1377 N N . SER A 1 183 ? -2.346 14.486 -5.927 1.00 77.06 183 SER A N 1
ATOM 1378 C CA . SER A 1 183 ? -2.234 15.951 -5.930 1.00 77.06 183 SER A CA 1
ATOM 1379 C C . SER A 1 183 ? -3.583 16.680 -6.029 1.00 77.06 183 SER A C 1
ATOM 1381 O O . SER A 1 183 ? -3.673 17.828 -5.581 1.00 77.06 183 SER A O 1
ATOM 1383 N N . ASP A 1 184 ? -4.638 16.032 -6.536 1.00 80.38 184 ASP A N 1
ATOM 1384 C CA . ASP A 1 184 ? -5.987 16.597 -6.607 1.00 80.38 184 ASP A CA 1
ATOM 1385 C C . ASP A 1 184 ? -6.773 16.305 -5.324 1.00 80.38 184 ASP A C 1
ATOM 1387 O O . ASP A 1 184 ? -7.385 15.256 -5.126 1.00 80.38 184 ASP A O 1
ATOM 1391 N N . LYS A 1 185 ? -6.731 17.271 -4.406 1.00 69.12 185 LYS A N 1
ATOM 1392 C CA . LYS A 1 185 ? -7.272 17.125 -3.049 1.00 69.12 185 LYS A CA 1
ATOM 1393 C C . LYS A 1 185 ? -8.795 17.258 -2.963 1.00 69.12 185 LYS A C 1
ATOM 1395 O O . LYS A 1 185 ? -9.327 17.087 -1.868 1.00 69.12 185 LYS A O 1
ATOM 1400 N N . ASN A 1 186 ? -9.483 17.596 -4.056 1.00 72.62 186 ASN A N 1
ATOM 1401 C CA . ASN A 1 186 ? -10.908 17.939 -4.036 1.00 72.62 186 ASN A CA 1
ATOM 1402 C C . ASN A 1 186 ? -11.789 17.022 -4.899 1.00 72.62 186 ASN A C 1
ATOM 1404 O O . ASN A 1 186 ? -12.986 17.280 -5.012 1.00 72.62 186 ASN A O 1
ATOM 1408 N N . ASP A 1 187 ? -11.237 15.954 -5.471 1.00 77.06 187 ASP A N 1
ATOM 1409 C CA . ASP A 1 187 ? -11.950 15.070 -6.397 1.00 77.06 187 ASP A CA 1
ATOM 1410 C C . ASP A 1 187 ? -12.798 13.995 -5.685 1.00 77.06 187 ASP A C 1
ATOM 1412 O O . ASP A 1 187 ? -12.539 12.792 -5.757 1.00 77.06 187 ASP A O 1
ATOM 1416 N N . THR A 1 188 ? -13.832 14.422 -4.953 1.00 81.00 188 THR A N 1
ATOM 1417 C CA . THR A 1 188 ? -14.725 13.490 -4.240 1.00 81.00 188 THR A CA 1
ATOM 1418 C C . THR A 1 188 ? -15.579 12.650 -5.192 1.00 81.00 188 THR A C 1
ATOM 1420 O O . THR A 1 188 ? -15.947 11.523 -4.856 1.00 81.00 188 THR A O 1
ATOM 1423 N N . GLU A 1 189 ? -15.868 13.138 -6.403 1.00 88.12 189 GLU A N 1
ATOM 1424 C CA . GLU A 1 189 ? -16.663 12.406 -7.393 1.00 88.12 189 GLU A CA 1
ATOM 1425 C C . GLU A 1 189 ? -15.938 11.147 -7.879 1.00 88.12 189 GLU A C 1
ATOM 1427 O O . GLU A 1 189 ? -16.505 10.049 -7.816 1.00 88.12 189 GLU A O 1
ATOM 1432 N N . ASN A 1 190 ? -14.683 11.267 -8.324 1.00 89.31 190 ASN A N 1
ATOM 1433 C CA . ASN A 1 190 ? -13.940 10.093 -8.773 1.00 89.31 190 ASN A CA 1
ATOM 1434 C C . ASN A 1 190 ? -13.564 9.172 -7.609 1.00 89.31 190 ASN A C 1
ATOM 1436 O O . ASN A 1 190 ? -13.506 7.959 -7.808 1.00 89.31 190 ASN A O 1
ATOM 1440 N N . VAL A 1 191 ? -13.402 9.692 -6.386 1.00 86.38 191 VAL A N 1
ATOM 1441 C CA . VAL A 1 191 ? -13.237 8.856 -5.184 1.00 86.38 191 VAL A CA 1
ATOM 1442 C C . VAL A 1 191 ? -14.480 7.998 -4.932 1.00 86.38 191 VAL A C 1
ATOM 1444 O O . VAL A 1 191 ? -14.348 6.790 -4.730 1.00 86.38 191 VAL A O 1
ATOM 1447 N N . LYS A 1 192 ? -15.691 8.570 -5.012 1.00 89.44 192 LYS A N 1
ATOM 1448 C CA . LYS A 1 192 ? -16.940 7.797 -4.887 1.00 89.44 192 LYS A CA 1
ATOM 1449 C C . LYS A 1 192 ? -17.034 6.717 -5.968 1.00 89.44 192 LYS A C 1
ATOM 1451 O O . LYS A 1 192 ? -17.316 5.563 -5.646 1.00 89.44 192 LYS A O 1
ATOM 1456 N N . LYS A 1 193 ? -16.722 7.048 -7.228 1.00 91.56 193 LYS A N 1
ATOM 1457 C CA . LYS A 1 193 ? -16.672 6.060 -8.326 1.00 91.56 193 LYS A CA 1
ATOM 1458 C C . LYS A 1 193 ? -15.654 4.953 -8.049 1.00 91.56 193 LYS A C 1
ATOM 1460 O O . LYS A 1 193 ? -15.968 3.778 -8.228 1.00 91.56 193 LYS A O 1
ATOM 1465 N N . ALA A 1 194 ? -14.467 5.304 -7.557 1.00 90.81 194 ALA A N 1
ATOM 1466 C CA . ALA A 1 194 ? -13.436 4.335 -7.211 1.00 90.81 194 ALA A CA 1
ATOM 1467 C C . ALA A 1 194 ? -13.918 3.366 -6.118 1.00 90.81 194 ALA A C 1
ATOM 1469 O O . ALA A 1 194 ? -13.812 2.158 -6.307 1.00 90.81 194 ALA A O 1
ATOM 1470 N N . LEU A 1 195 ? -14.542 3.859 -5.039 1.00 89.69 195 LEU A N 1
ATOM 1471 C CA . LEU A 1 195 ? -15.094 3.025 -3.954 1.00 89.69 195 LEU A CA 1
ATOM 1472 C C . LEU A 1 195 ? -16.221 2.079 -4.419 1.00 89.69 195 LEU A C 1
ATOM 1474 O O . LEU A 1 195 ? -16.436 1.013 -3.830 1.00 89.69 195 LEU A O 1
ATOM 1478 N N . MET A 1 196 ? -16.930 2.437 -5.493 1.00 91.06 196 MET A N 1
ATOM 1479 C CA . MET A 1 196 ? -17.929 1.570 -6.126 1.00 91.06 196 MET A CA 1
ATOM 1480 C C . MET A 1 196 ? -17.314 0.457 -6.988 1.00 91.06 196 MET A C 1
ATOM 1482 O O . MET A 1 196 ? -17.952 -0.578 -7.187 1.00 91.06 196 MET A O 1
ATOM 1486 N N . ILE A 1 197 ? -16.099 0.653 -7.507 1.00 91.88 197 ILE A N 1
ATOM 1487 C CA . ILE A 1 197 ? -15.472 -0.221 -8.511 1.00 91.88 197 ILE A CA 1
ATOM 1488 C C . ILE A 1 197 ? -14.352 -1.089 -7.918 1.00 91.88 197 ILE A C 1
ATOM 1490 O O . ILE A 1 197 ? -14.232 -2.265 -8.270 1.00 91.88 197 ILE A O 1
ATOM 1494 N N . ILE A 1 198 ? -13.535 -0.530 -7.026 1.00 91.25 198 ILE A N 1
ATOM 1495 C CA . ILE A 1 198 ? -12.338 -1.152 -6.451 1.00 91.25 198 ILE A CA 1
ATOM 1496 C C . ILE A 1 198 ? -12.666 -1.803 -5.115 1.00 91.25 198 ILE A C 1
ATOM 1498 O O . ILE A 1 198 ? -13.423 -1.265 -4.310 1.00 91.25 198 ILE A O 1
ATOM 1502 N N . ASN A 1 199 ? -12.102 -2.985 -4.878 1.00 91.25 199 ASN A N 1
ATOM 1503 C CA . ASN A 1 199 ? -12.278 -3.708 -3.629 1.00 91.25 199 ASN A CA 1
ATOM 1504 C C . ASN A 1 199 ? -11.837 -2.848 -2.426 1.00 91.25 199 ASN A C 1
ATOM 1506 O O . ASN A 1 199 ? -10.711 -2.351 -2.438 1.00 91.25 199 ASN A O 1
ATOM 1510 N N . PRO A 1 200 ? -12.674 -2.682 -1.380 1.00 88.81 200 PRO A N 1
ATOM 1511 C CA . PRO A 1 200 ? -12.304 -1.958 -0.165 1.00 88.81 200 PRO A CA 1
ATOM 1512 C C . PRO A 1 200 ? -10.997 -2.437 0.481 1.00 88.81 200 PRO A C 1
ATOM 1514 O O . PRO A 1 200 ? -10.308 -1.639 1.109 1.00 88.81 200 PRO A O 1
ATOM 1517 N N . ASP A 1 201 ? -10.601 -3.699 0.297 1.00 86.62 201 ASP A N 1
ATOM 1518 C CA . ASP A 1 201 ? -9.315 -4.219 0.782 1.00 86.62 201 ASP A CA 1
ATOM 1519 C C . ASP A 1 201 ? -8.092 -3.705 0.005 1.00 86.62 201 ASP A C 1
ATOM 1521 O O . ASP A 1 201 ? -6.960 -3.935 0.426 1.00 86.62 201 ASP A O 1
ATOM 1525 N N . ALA A 1 202 ? -8.287 -3.036 -1.134 1.00 85.69 202 ALA A N 1
ATOM 1526 C CA . ALA A 1 202 ? -7.215 -2.369 -1.868 1.00 85.69 202 ALA A CA 1
ATOM 1527 C C . ALA A 1 202 ? -6.848 -1.009 -1.254 1.00 85.69 202 ALA A C 1
ATOM 1529 O O . ALA A 1 202 ? -5.786 -0.476 -1.563 1.00 85.69 202 ALA A O 1
ATOM 1530 N N . TYR A 1 203 ? -7.700 -0.446 -0.391 1.00 81.00 203 TYR A N 1
ATOM 1531 C CA . TYR A 1 203 ? -7.485 0.848 0.253 1.00 81.00 203 TYR A CA 1
ATOM 1532 C C . TYR A 1 203 ? -6.732 0.698 1.570 1.00 81.00 203 TYR A C 1
ATOM 1534 O O . TYR A 1 203 ? -6.843 -0.321 2.253 1.00 81.00 203 TYR A O 1
ATOM 1542 N N . TYR A 1 204 ? -5.966 1.724 1.935 1.00 74.12 204 TYR A N 1
ATOM 1543 C CA . TYR A 1 204 ? -5.350 1.809 3.254 1.00 74.12 204 TYR A CA 1
ATOM 1544 C C . TYR A 1 204 ? -6.156 2.747 4.153 1.00 74.12 204 TYR A C 1
ATOM 1546 O O . TYR A 1 204 ? -6.089 3.966 4.038 1.00 74.12 204 TYR A O 1
ATOM 1554 N N . TRP A 1 205 ? -6.882 2.174 5.102 1.00 71.69 205 TRP A N 1
ATOM 1555 C CA . TRP A 1 205 ? -7.848 2.886 5.935 1.00 71.69 205 TRP A CA 1
ATOM 1556 C C . TRP A 1 205 ? -7.207 3.549 7.184 1.00 71.69 205 TRP A C 1
ATOM 1558 O O . TRP A 1 205 ? -7.696 3.433 8.304 1.00 71.69 205 TRP A O 1
ATOM 1568 N N . GLY A 1 206 ? -6.071 4.235 7.023 1.00 61.22 206 GLY A N 1
ATOM 1569 C CA . GLY A 1 206 ? -5.315 4.843 8.132 1.00 61.22 206 GLY A CA 1
ATOM 1570 C C . GLY A 1 206 ? -5.851 6.176 8.676 1.00 61.22 206 GLY A C 1
ATOM 1571 O O . GLY A 1 206 ? -6.937 6.626 8.324 1.00 61.22 206 GLY A O 1
ATOM 1572 N N . LEU A 1 207 ? -5.061 6.807 9.560 1.00 54.53 207 LEU A N 1
ATOM 1573 C CA . LEU A 1 207 ? -5.398 8.033 10.304 1.00 54.53 207 LEU A CA 1
ATOM 1574 C C . LEU A 1 207 ? -5.968 9.155 9.414 1.00 54.53 207 LEU A C 1
ATOM 1576 O O . LEU A 1 207 ? -5.253 9.617 8.532 1.00 54.53 207 LEU A O 1
ATOM 1580 N N . ILE A 1 208 ? -7.163 9.660 9.718 1.00 52.19 208 ILE A N 1
ATOM 1581 C CA . ILE A 1 208 ? -7.741 10.893 9.157 1.00 52.19 208 ILE A CA 1
ATOM 1582 C C . ILE A 1 208 ? -7.687 11.983 10.234 1.00 52.19 208 ILE A C 1
ATOM 1584 O O . ILE A 1 208 ? -8.110 11.738 11.362 1.00 52.19 208 ILE A O 1
ATOM 1588 N N . ASN A 1 209 ? -7.151 13.162 9.898 1.00 48.44 209 ASN A N 1
ATOM 1589 C CA . ASN A 1 209 ? -7.054 14.299 10.828 1.00 48.44 209 ASN A CA 1
ATOM 1590 C C . ASN A 1 209 ? -8.067 15.422 10.516 1.00 48.44 209 ASN A C 1
ATOM 1592 O O . ASN A 1 209 ? -8.073 16.427 11.224 1.00 48.44 209 ASN A O 1
ATOM 1596 N N . ASP A 1 210 ? -8.885 15.283 9.467 1.00 52.06 210 ASP A N 1
ATOM 1597 C CA . ASP A 1 210 ? -9.745 16.354 8.936 1.00 52.06 210 ASP A CA 1
ATOM 1598 C C . ASP A 1 210 ? -11.243 16.005 9.011 1.00 52.06 210 ASP A C 1
ATOM 1600 O O . ASP A 1 210 ? -11.630 14.864 9.266 1.00 52.06 210 ASP A O 1
ATOM 1604 N N . GLU A 1 211 ? -12.087 17.011 8.793 1.00 54.34 211 GLU A N 1
ATOM 1605 C CA . GLU A 1 211 ? -13.553 16.938 8.870 1.00 54.34 211 GLU A CA 1
ATOM 1606 C C . GLU A 1 211 ? -14.205 16.359 7.601 1.00 54.34 211 GLU A C 1
ATOM 1608 O O . GLU A 1 211 ? -15.387 16.024 7.625 1.00 54.34 211 GLU A O 1
ATOM 1613 N N . ASP A 1 212 ? -13.437 16.171 6.521 1.00 68.12 212 ASP A N 1
ATOM 1614 C CA . ASP A 1 212 ? -13.901 15.585 5.258 1.00 68.12 212 ASP A CA 1
ATOM 1615 C C . ASP A 1 212 ? -13.348 14.166 5.062 1.00 68.12 212 ASP A C 1
ATOM 1617 O O . ASP A 1 212 ? -12.218 13.949 4.611 1.00 68.12 212 ASP A O 1
ATOM 1621 N N . ALA A 1 213 ? -14.167 13.178 5.416 1.00 68.00 213 ALA A N 1
ATOM 1622 C CA . ALA A 1 213 ? -13.755 11.783 5.427 1.00 68.00 213 ALA A CA 1
ATOM 1623 C C . ALA A 1 213 ? -13.409 11.236 4.041 1.00 68.00 213 ALA A C 1
ATOM 1625 O O . ALA A 1 213 ? -12.444 10.486 3.924 1.00 68.00 213 ALA A O 1
ATOM 1626 N N . LEU A 1 214 ? -14.144 11.617 2.991 1.00 74.88 214 LEU A N 1
ATOM 1627 C CA . LEU A 1 214 ? -13.873 11.132 1.635 1.00 74.88 214 LEU A CA 1
ATOM 1628 C C . LEU A 1 214 ? -12.571 11.726 1.087 1.00 74.88 214 LEU A C 1
ATOM 1630 O O . LEU A 1 214 ? -11.756 10.988 0.523 1.00 74.88 214 LEU A O 1
ATOM 1634 N N . LYS A 1 215 ? -12.320 13.023 1.311 1.00 71.69 215 LYS A N 1
ATOM 1635 C CA . LYS A 1 215 ? -11.049 13.655 0.916 1.00 71.69 215 LYS A CA 1
ATOM 1636 C C . LYS A 1 215 ? -9.851 13.071 1.665 1.00 71.69 215 LYS A C 1
ATOM 1638 O O . LYS A 1 215 ? -8.772 12.911 1.091 1.00 71.69 215 LYS A O 1
ATOM 1643 N N . GLU A 1 216 ? -10.015 12.739 2.940 1.00 66.75 216 GLU A N 1
ATOM 1644 C CA . GLU A 1 216 ? -8.915 12.251 3.773 1.00 66.75 216 GLU A CA 1
ATOM 1645 C C . GLU A 1 216 ? -8.621 10.762 3.621 1.00 66.75 216 GLU A C 1
ATOM 1647 O O . GLU A 1 216 ? -7.439 10.398 3.604 1.00 66.75 216 GLU A O 1
ATOM 1652 N N . ILE A 1 217 ? -9.653 9.918 3.428 1.00 66.31 217 ILE A N 1
ATOM 1653 C CA . ILE A 1 217 ? -9.466 8.535 2.955 1.00 66.31 217 ILE A CA 1
ATOM 1654 C C . ILE A 1 217 ? -8.511 8.595 1.783 1.00 66.31 217 ILE A C 1
ATOM 1656 O O . ILE A 1 217 ? -7.506 7.896 1.765 1.00 66.31 217 ILE A O 1
ATOM 1660 N N . PHE A 1 218 ? -8.768 9.498 0.847 1.00 63.56 218 PHE A N 1
ATOM 1661 C CA . PHE A 1 218 ? -8.003 9.559 -0.367 1.00 63.56 218 PHE A CA 1
ATOM 1662 C C . PHE A 1 218 ? -6.547 10.028 -0.186 1.00 63.56 218 PHE A C 1
ATOM 1664 O O . PHE A 1 218 ? -5.631 9.310 -0.594 1.00 63.56 218 PHE A O 1
ATOM 1671 N N . LYS A 1 219 ? -6.304 11.167 0.483 1.00 63.09 219 LYS A N 1
ATOM 1672 C CA . LYS A 1 219 ? -4.942 11.717 0.677 1.00 63.09 219 LYS A CA 1
ATOM 1673 C C . LYS A 1 219 ? -3.950 10.704 1.250 1.00 63.09 219 LYS A C 1
ATOM 1675 O O . LYS A 1 219 ? -2.790 10.687 0.846 1.00 63.09 219 LYS A O 1
ATOM 1680 N N . ARG A 1 220 ? -4.377 9.898 2.227 1.00 56.88 220 ARG A N 1
ATOM 1681 C CA . ARG A 1 220 ? -3.493 8.966 2.945 1.00 56.88 220 ARG A CA 1
ATOM 1682 C C . ARG A 1 220 ? -3.600 7.530 2.458 1.00 56.88 220 ARG A C 1
ATOM 1684 O O . ARG A 1 220 ? -2.588 6.831 2.515 1.00 56.88 220 ARG A O 1
ATOM 1691 N N . SER A 1 221 ? -4.763 7.110 1.944 1.00 54.72 221 SER A N 1
ATOM 1692 C CA . SER A 1 221 ? -4.881 5.798 1.303 1.00 54.72 221 SER A CA 1
ATOM 1693 C C . SER A 1 221 ? -3.950 5.735 0.112 1.00 54.72 221 SER A C 1
ATOM 1695 O O . SER A 1 221 ? -3.153 4.815 0.051 1.00 54.72 221 SER A O 1
ATOM 1697 N N . ASN A 1 222 ? -3.962 6.724 -0.786 1.00 57.31 222 ASN A N 1
ATOM 1698 C CA . ASN A 1 222 ? -3.223 6.616 -2.044 1.00 57.31 222 ASN A CA 1
ATOM 1699 C C . ASN A 1 222 ? -1.721 6.372 -1.875 1.00 57.31 222 ASN A C 1
ATOM 1701 O O . ASN A 1 222 ? -1.163 5.526 -2.564 1.00 57.31 222 ASN A O 1
ATOM 1705 N N . ILE A 1 223 ? -1.094 7.049 -0.910 1.00 56.94 223 ILE A N 1
ATOM 1706 C CA . ILE A 1 223 ? 0.339 6.903 -0.600 1.00 56.94 223 ILE A CA 1
ATOM 1707 C C . ILE A 1 223 ? 0.661 5.493 -0.068 1.00 56.94 223 ILE A C 1
ATOM 1709 O O . ILE A 1 223 ? 1.791 5.029 -0.155 1.00 56.94 223 ILE A O 1
ATOM 1713 N N . ARG A 1 224 ? -0.323 4.798 0.512 1.00 63.91 224 ARG A N 1
ATOM 1714 C CA . ARG A 1 224 ? -0.163 3.485 1.159 1.00 63.91 224 ARG A CA 1
ATOM 1715 C C . ARG A 1 224 ? -0.950 2.368 0.463 1.00 63.91 224 ARG A C 1
ATOM 1717 O O . ARG A 1 224 ? -0.946 1.230 0.924 1.00 63.91 224 ARG A O 1
ATOM 1724 N N . MET A 1 225 ? -1.609 2.679 -0.653 1.00 70.75 225 MET A N 1
ATOM 1725 C CA . MET A 1 225 ? -2.462 1.763 -1.408 1.00 70.75 225 MET A CA 1
ATOM 1726 C C . MET A 1 225 ? -1.660 0.793 -2.261 1.00 70.75 225 MET A C 1
ATOM 1728 O O . MET A 1 225 ? -2.165 -0.293 -2.521 1.00 70.75 225 MET A O 1
ATOM 1732 N N . ALA A 1 226 ? -0.428 1.139 -2.652 1.00 70.88 226 ALA A N 1
ATOM 1733 C CA . ALA A 1 226 ? 0.402 0.310 -3.526 1.00 70.88 226 ALA A CA 1
ATOM 1734 C C . ALA A 1 226 ? 0.443 -1.154 -3.049 1.00 70.88 226 ALA A C 1
ATOM 1736 O O . ALA A 1 226 ? 0.057 -2.057 -3.786 1.00 70.88 226 ALA A O 1
ATOM 1737 N N . GLY A 1 227 ? 0.769 -1.389 -1.771 1.00 73.75 227 GLY A N 1
ATOM 1738 C CA . GLY A 1 227 ? 0.820 -2.741 -1.204 1.00 73.75 227 GLY A CA 1
ATOM 1739 C C . GLY A 1 227 ? -0.517 -3.470 -1.153 1.00 73.75 227 GLY A C 1
ATOM 1740 O O . GLY A 1 227 ? -0.586 -4.666 -1.442 1.00 73.75 227 GLY A O 1
ATOM 1741 N N . ASN A 1 228 ? -1.600 -2.762 -0.854 1.00 79.69 228 ASN A N 1
ATOM 1742 C CA . ASN A 1 228 ? -2.929 -3.360 -0.803 1.00 79.69 228 ASN A CA 1
ATOM 1743 C C . ASN A 1 228 ? -3.442 -3.698 -2.210 1.00 79.69 228 ASN A C 1
ATOM 1745 O O . ASN A 1 228 ? -3.936 -4.803 -2.426 1.00 79.69 228 ASN A O 1
ATOM 1749 N N . VAL A 1 229 ? -3.236 -2.813 -3.187 1.00 82.31 229 VAL A N 1
ATOM 1750 C CA . VAL A 1 229 ? -3.507 -3.055 -4.613 1.00 82.31 229 VAL A CA 1
ATOM 1751 C C . VAL A 1 229 ? -2.734 -4.281 -5.104 1.00 82.31 229 VAL A C 1
ATOM 1753 O O . VAL A 1 229 ? -3.334 -5.189 -5.678 1.00 82.31 229 VAL A O 1
ATOM 1756 N N . CYS A 1 230 ? -1.438 -4.360 -4.800 1.00 80.56 230 CYS A N 1
ATOM 1757 C CA . CYS A 1 230 ? -0.580 -5.506 -5.101 1.00 80.56 230 CYS A CA 1
ATOM 1758 C C . CYS A 1 230 ? -1.126 -6.820 -4.519 1.00 80.56 230 CYS A C 1
ATOM 1760 O O . CYS A 1 230 ? -1.244 -7.831 -5.216 1.00 80.56 230 CYS A O 1
ATOM 1762 N N . ASN A 1 231 ? -1.542 -6.807 -3.253 1.00 82.69 231 ASN A N 1
ATOM 1763 C CA . ASN A 1 231 ? -2.144 -7.974 -2.612 1.00 82.69 231 ASN A CA 1
ATOM 1764 C C . ASN A 1 231 ? -3.474 -8.386 -3.260 1.00 82.69 231 ASN A C 1
ATOM 1766 O O . ASN A 1 231 ? -3.719 -9.580 -3.439 1.00 82.69 231 ASN A O 1
ATOM 1770 N N . GLN A 1 232 ? -4.326 -7.429 -3.636 1.00 86.25 232 GLN A N 1
ATOM 1771 C CA . GLN A 1 232 ? -5.593 -7.738 -4.302 1.00 86.25 232 GLN A CA 1
ATOM 1772 C C . GLN A 1 232 ? -5.404 -8.212 -5.744 1.00 86.25 232 GLN A C 1
ATOM 1774 O O . GLN A 1 232 ? -6.174 -9.049 -6.212 1.00 86.25 232 GLN A O 1
ATOM 1779 N N . MET A 1 233 ? -4.361 -7.750 -6.436 1.00 85.88 233 MET A N 1
ATOM 1780 C CA . MET A 1 233 ? -3.993 -8.265 -7.756 1.00 85.88 233 MET A CA 1
ATOM 1781 C C . MET A 1 233 ? -3.596 -9.738 -7.710 1.00 85.88 233 MET A C 1
ATOM 1783 O O . MET A 1 233 ? -4.090 -10.514 -8.523 1.00 85.88 233 MET A O 1
ATOM 1787 N N . LYS A 1 234 ? -2.784 -10.155 -6.728 1.00 84.31 234 LYS A N 1
ATOM 1788 C CA . LYS A 1 234 ? -2.446 -11.577 -6.522 1.00 84.31 234 LYS A CA 1
ATOM 1789 C C . LYS A 1 234 ? -3.662 -12.460 -6.266 1.00 84.31 234 LYS A C 1
ATOM 1791 O O . LYS A 1 234 ? -3.666 -13.621 -6.655 1.00 84.31 234 LYS A O 1
ATOM 1796 N N . LYS A 1 235 ? -4.662 -11.916 -5.574 1.00 86.38 235 LYS A N 1
ATOM 1797 C CA . LYS A 1 235 ? -5.916 -12.606 -5.252 1.00 86.38 235 LYS A CA 1
ATOM 1798 C C . LYS A 1 235 ? -6.938 -12.548 -6.391 1.00 86.38 235 LYS A C 1
ATOM 1800 O O . LYS A 1 235 ? -8.039 -13.053 -6.214 1.00 86.38 235 LYS A O 1
ATOM 1805 N N . GLU A 1 236 ? -6.608 -11.886 -7.505 1.00 85.88 236 GLU A N 1
ATOM 1806 C CA . GLU A 1 236 ? -7.530 -11.596 -8.613 1.00 85.88 236 GLU A CA 1
ATOM 1807 C C . GLU A 1 236 ? -8.826 -10.898 -8.148 1.00 85.88 236 GLU A C 1
ATOM 1809 O O . GLU A 1 236 ? -9.882 -11.001 -8.765 1.00 85.88 236 GLU A O 1
ATOM 1814 N N . ALA A 1 237 ? -8.733 -10.143 -7.051 1.00 88.62 237 ALA A N 1
ATOM 1815 C CA . ALA A 1 237 ? -9.858 -9.555 -6.328 1.00 88.62 237 ALA A CA 1
ATOM 1816 C C . ALA A 1 237 ? -9.782 -8.021 -6.283 1.00 88.62 237 ALA A C 1
ATOM 1818 O O . ALA A 1 237 ? -10.365 -7.392 -5.402 1.00 88.62 237 ALA A O 1
ATOM 1819 N N . LEU A 1 238 ? -9.041 -7.405 -7.211 1.00 89.88 238 LEU A N 1
ATOM 1820 C CA . LEU A 1 238 ? -8.834 -5.954 -7.259 1.00 89.88 238 LEU A CA 1
ATOM 1821 C C . LEU A 1 238 ? -10.135 -5.179 -7.503 1.00 89.88 238 LEU A C 1
ATOM 1823 O O . LEU A 1 238 ? -10.363 -4.127 -6.906 1.00 89.88 238 LEU A O 1
ATOM 1827 N N . PHE A 1 239 ? -10.994 -5.709 -8.369 1.00 91.88 239 PHE A N 1
ATOM 1828 C CA . PHE A 1 239 ? -12.288 -5.120 -8.690 1.00 91.88 239 PHE A CA 1
ATOM 1829 C C . PHE A 1 239 ? -13.409 -5.821 -7.932 1.00 91.88 239 PHE A C 1
ATOM 1831 O O . PHE A 1 239 ? -13.399 -7.039 -7.758 1.00 91.88 239 PHE A O 1
ATOM 1838 N N . ARG A 1 240 ? -14.413 -5.048 -7.521 1.00 89.94 240 ARG A N 1
ATOM 1839 C CA . ARG A 1 240 ? -15.595 -5.578 -6.839 1.00 89.94 240 ARG A CA 1
ATOM 1840 C C . ARG A 1 240 ? -16.468 -6.355 -7.832 1.00 89.94 240 ARG A C 1
ATOM 1842 O O . ARG A 1 240 ? -16.734 -5.832 -8.916 1.00 89.94 240 ARG A O 1
ATOM 1849 N N . PRO A 1 241 ? -16.987 -7.542 -7.467 1.00 77.94 241 PRO A N 1
ATOM 1850 C CA . PRO A 1 241 ? -17.932 -8.271 -8.311 1.00 77.94 241 PRO A CA 1
ATOM 1851 C C . PRO A 1 241 ? -19.301 -7.570 -8.391 1.00 77.94 241 PRO A C 1
ATOM 1853 O O . PRO A 1 241 ? -19.904 -7.542 -9.462 1.00 77.94 241 PRO A O 1
ATOM 1856 N N . LYS A 1 242 ? -19.782 -6.969 -7.288 1.00 75.56 242 LYS A N 1
ATOM 1857 C CA . LYS A 1 242 ? -20.940 -6.053 -7.244 1.00 75.56 242 LYS A CA 1
ATOM 1858 C C . LYS A 1 242 ? -20.963 -5.282 -5.907 1.00 75.56 242 LYS A C 1
ATOM 1860 O O . LYS A 1 242 ? -20.830 -5.932 -4.871 1.00 75.56 242 LYS A O 1
ATOM 1865 N N . PRO A 1 243 ? -21.106 -3.945 -5.890 1.00 79.12 243 PRO A N 1
ATOM 1866 C CA . PRO A 1 243 ? -21.270 -3.189 -4.644 1.00 79.12 243 PRO A CA 1
ATOM 1867 C C . PRO A 1 243 ? -22.652 -3.418 -4.009 1.00 79.12 243 PRO A C 1
ATOM 1869 O O . PRO A 1 243 ? -23.579 -3.874 -4.689 1.00 79.12 243 PRO A O 1
ATOM 1872 N N . SER A 1 244 ? -22.803 -3.071 -2.723 1.00 79.25 244 SER A N 1
ATOM 1873 C CA . SER A 1 244 ? -24.123 -3.020 -2.079 1.00 79.25 244 SER A CA 1
ATOM 1874 C C . SER A 1 244 ? -25.072 -2.095 -2.863 1.00 79.25 244 SER A C 1
ATOM 1876 O O . SER A 1 244 ? -24.633 -1.032 -3.317 1.00 79.25 244 SER A O 1
ATOM 1878 N N . PRO A 1 245 ? -26.367 -2.441 -3.022 1.00 78.94 245 PRO A N 1
ATOM 1879 C CA . PRO A 1 245 ? -27.353 -1.555 -3.647 1.00 78.94 245 PRO A CA 1
ATOM 1880 C C . PRO A 1 245 ? -27.459 -0.186 -2.963 1.00 78.94 245 PRO A C 1
ATOM 1882 O O . PRO A 1 245 ? -27.785 0.803 -3.615 1.00 78.94 245 PRO A O 1
ATOM 1885 N N . GLU A 1 246 ? -27.164 -0.133 -1.664 1.00 88.56 246 GLU A N 1
ATOM 1886 C CA . GLU A 1 246 ? -27.283 1.063 -0.828 1.00 88.56 246 GLU A CA 1
ATOM 1887 C C . GLU A 1 246 ? -26.012 1.925 -0.850 1.00 88.56 246 GLU A C 1
ATOM 1889 O O . GLU A 1 246 ? -26.071 3.096 -0.481 1.00 88.56 246 GLU A O 1
ATOM 1894 N N . LEU A 1 247 ? -24.886 1.409 -1.367 1.00 91.25 247 LEU A N 1
ATOM 1895 C CA . LEU A 1 247 ? -23.584 2.087 -1.309 1.00 91.25 247 LEU A CA 1
ATOM 1896 C C . LEU A 1 247 ? -23.620 3.497 -1.915 1.00 91.25 247 LEU A C 1
ATOM 1898 O O . LEU A 1 247 ? -22.997 4.408 -1.385 1.00 91.25 247 LEU A O 1
ATOM 1902 N N . VAL A 1 248 ? -24.354 3.700 -3.014 1.00 90.88 248 VAL A N 1
ATOM 1903 C CA . VAL A 1 248 ? -24.479 5.028 -3.647 1.00 90.88 248 VAL A CA 1
ATOM 1904 C C . VAL A 1 248 ? -25.098 6.034 -2.679 1.00 90.88 248 VAL A C 1
ATOM 1906 O O . VAL A 1 248 ? -24.611 7.156 -2.552 1.00 90.88 248 VAL A O 1
ATOM 1909 N N . GLN A 1 249 ? -26.157 5.624 -1.983 1.00 90.56 249 GLN A N 1
ATOM 1910 C CA . GLN A 1 249 ? -26.839 6.460 -1.007 1.00 90.56 249 GLN A CA 1
ATOM 1911 C C . GLN A 1 249 ? -25.966 6.679 0.234 1.00 90.56 249 GLN A C 1
ATOM 1913 O O . GLN A 1 249 ? -25.897 7.794 0.740 1.00 90.56 249 GLN A O 1
ATOM 1918 N N . GLU A 1 250 ? -25.260 5.648 0.695 1.00 92.19 250 GLU A N 1
ATOM 1919 C CA . GLU A 1 250 ? -24.366 5.736 1.854 1.00 92.19 250 GLU A CA 1
ATOM 1920 C C . GLU A 1 250 ? -23.165 6.655 1.591 1.00 92.19 250 GLU A C 1
ATOM 1922 O O . GLU A 1 250 ? -22.836 7.498 2.424 1.00 92.19 250 GLU A O 1
ATOM 1927 N N . LEU A 1 251 ? -22.543 6.564 0.411 1.00 90.81 251 LEU A N 1
ATOM 1928 C CA . LEU A 1 251 ? -21.480 7.484 -0.005 1.00 90.81 251 LEU A CA 1
ATOM 1929 C C . LEU A 1 251 ? -21.992 8.921 -0.128 1.00 90.81 251 LEU A C 1
ATOM 1931 O O . LEU A 1 251 ? -21.264 9.850 0.209 1.00 90.81 251 LEU A O 1
ATOM 1935 N N . GLN A 1 252 ? -23.234 9.110 -0.582 1.00 88.69 252 GLN A N 1
ATOM 1936 C CA . GLN A 1 252 ? -23.855 10.431 -0.639 1.00 88.69 252 GLN A CA 1
ATOM 1937 C C . GLN A 1 252 ? -24.089 11.009 0.766 1.00 88.69 252 GLN A C 1
ATOM 1939 O O . GLN A 1 252 ? -23.786 12.174 1.000 1.00 88.69 252 GLN A O 1
ATOM 1944 N N . MET A 1 253 ? -24.541 10.192 1.722 1.00 88.06 253 MET A N 1
ATOM 1945 C CA . MET A 1 253 ? -24.682 10.605 3.126 1.00 88.06 253 MET A CA 1
ATOM 1946 C C . MET A 1 253 ? -23.336 11.002 3.753 1.00 88.06 253 MET A C 1
ATOM 1948 O O . MET A 1 253 ? -23.287 11.968 4.514 1.00 88.06 253 MET A O 1
ATOM 1952 N N . LEU A 1 254 ? -22.250 10.281 3.433 1.00 86.38 254 LEU A N 1
ATOM 1953 C CA . LEU A 1 254 ? -20.894 10.636 3.874 1.00 86.38 254 LEU A CA 1
ATOM 1954 C C . LEU A 1 254 ? -20.425 11.972 3.285 1.00 86.38 254 LEU A C 1
ATOM 1956 O O . LEU A 1 254 ? -19.893 12.798 4.019 1.00 86.38 254 LEU A O 1
ATOM 1960 N N . ASP A 1 255 ? -20.637 12.183 1.985 1.00 84.06 255 ASP A N 1
ATOM 1961 C CA . ASP A 1 255 ? -20.261 13.411 1.265 1.00 84.06 255 ASP A CA 1
ATOM 1962 C C . ASP A 1 255 ? -21.009 14.647 1.801 1.00 84.06 255 ASP A C 1
ATOM 1964 O O . ASP A 1 255 ? -20.448 15.733 1.909 1.00 84.06 255 ASP A O 1
ATOM 1968 N N . GLU A 1 256 ? -22.267 14.474 2.215 1.00 85.06 256 GLU A N 1
ATOM 1969 C CA . GLU A 1 256 ? -23.085 15.521 2.843 1.00 85.06 256 GLU A CA 1
ATOM 1970 C C . GLU A 1 256 ? -22.763 15.750 4.331 1.00 85.06 256 GLU A C 1
ATOM 1972 O O . GLU A 1 256 ? -23.323 16.656 4.952 1.00 85.06 256 GLU A O 1
ATOM 1977 N N . GLY A 1 257 ? -21.899 14.924 4.935 1.00 80.00 257 GLY A N 1
ATOM 1978 C CA . GLY A 1 257 ? -21.617 14.962 6.372 1.00 80.00 257 GLY A CA 1
ATOM 1979 C C . GLY A 1 257 ? -22.821 14.579 7.245 1.00 80.00 257 GLY A C 1
ATOM 1980 O O . GLY A 1 257 ? -22.865 14.918 8.429 1.00 80.00 257 GLY A O 1
ATOM 1981 N N . ASN A 1 258 ? -23.814 13.876 6.691 1.00 84.31 258 ASN A N 1
ATOM 1982 C CA . ASN A 1 258 ? -25.043 13.500 7.387 1.00 84.31 258 ASN A CA 1
ATOM 1983 C C . ASN A 1 258 ? -24.839 12.244 8.250 1.00 84.31 258 ASN A C 1
ATOM 1985 O O . ASN A 1 258 ? -25.410 11.182 8.005 1.00 84.31 258 ASN A O 1
ATOM 1989 N N . VAL A 1 259 ? -24.009 12.371 9.287 1.00 81.38 259 VAL A N 1
ATOM 1990 C CA . VAL A 1 259 ? -23.654 11.268 10.195 1.00 81.38 259 VAL A CA 1
ATOM 1991 C C . VAL A 1 259 ? -24.889 10.671 10.887 1.00 81.38 259 VAL A C 1
ATOM 1993 O O . VAL A 1 259 ? -24.968 9.462 11.094 1.00 81.38 259 VAL A O 1
ATOM 1996 N N . ALA A 1 260 ? -25.896 11.502 11.172 1.00 83.06 260 ALA A N 1
ATOM 1997 C CA . ALA A 1 260 ? -27.154 11.075 11.780 1.00 83.06 260 ALA A CA 1
ATOM 1998 C C . ALA A 1 260 ? -27.937 10.065 10.918 1.00 83.06 260 ALA A C 1
ATOM 2000 O O . ALA A 1 260 ? -28.720 9.290 11.461 1.00 83.06 260 ALA A O 1
ATOM 2001 N N . ALA A 1 261 ? -27.724 10.030 9.597 1.00 85.50 261 ALA A N 1
ATOM 2002 C CA . ALA A 1 261 ? -28.397 9.081 8.707 1.00 85.50 261 ALA A CA 1
ATOM 2003 C C . ALA A 1 261 ? -27.935 7.623 8.887 1.00 85.50 261 ALA A C 1
ATOM 2005 O O . ALA A 1 261 ? -28.624 6.700 8.450 1.00 85.50 261 ALA A O 1
ATOM 2006 N N . PHE A 1 262 ? -26.788 7.403 9.535 1.00 88.00 262 PHE A N 1
ATOM 2007 C CA . PHE A 1 262 ? -26.298 6.065 9.876 1.00 88.00 262 PHE A CA 1
ATOM 2008 C C . PHE A 1 262 ? -26.855 5.559 11.214 1.00 88.00 262 PHE A C 1
ATOM 2010 O O . PHE A 1 262 ? -26.724 4.379 11.533 1.00 88.00 262 PHE A O 1
ATOM 2017 N N . GLU A 1 263 ? -27.496 6.428 11.997 1.00 85.56 263 GLU A N 1
ATOM 2018 C CA . GLU A 1 263 ? -28.022 6.083 13.313 1.00 85.56 263 GLU A CA 1
ATOM 2019 C C . GLU A 1 263 ? -29.249 5.167 13.215 1.00 85.56 263 GLU A C 1
ATOM 2021 O O . GLU A 1 263 ? -30.128 5.342 12.373 1.00 85.56 263 GLU A O 1
ATOM 2026 N N . GLY A 1 264 ? -29.324 4.171 14.103 1.00 80.06 264 GLY A N 1
ATOM 2027 C CA . GLY A 1 264 ? -30.453 3.233 14.178 1.00 80.06 264 GLY A CA 1
ATOM 2028 C C . GLY A 1 264 ? -30.508 2.180 13.065 1.00 80.06 264 GLY A C 1
ATOM 2029 O O . GLY A 1 264 ? -31.384 1.317 13.106 1.00 80.06 264 GLY A O 1
ATOM 2030 N N . ARG A 1 265 ? -29.576 2.216 12.105 1.00 87.31 265 ARG A N 1
ATOM 2031 C CA . ARG A 1 265 ? -29.344 1.125 11.151 1.00 87.31 265 ARG A CA 1
ATOM 2032 C C . ARG A 1 265 ? -28.390 0.097 11.767 1.00 87.31 265 ARG A C 1
ATOM 2034 O O . ARG A 1 265 ? -27.567 0.432 12.621 1.00 87.31 265 ARG A O 1
ATOM 2041 N N . ASP A 1 266 ? -28.538 -1.151 11.342 1.00 89.06 266 ASP A N 1
ATOM 2042 C CA . ASP A 1 266 ? -27.631 -2.240 11.699 1.00 89.06 266 ASP A CA 1
ATOM 2043 C C . ASP A 1 266 ? -26.377 -2.147 10.823 1.00 89.06 266 ASP A C 1
ATOM 2045 O O . ASP A 1 266 ? -26.476 -2.160 9.595 1.00 89.06 266 ASP A O 1
ATOM 2049 N N . ILE A 1 267 ? -25.192 -2.064 11.435 1.00 91.06 267 ILE A N 1
ATOM 2050 C CA . ILE A 1 267 ? -23.930 -1.979 10.684 1.00 91.06 267 ILE A CA 1
ATOM 2051 C C . ILE A 1 267 ? -23.695 -3.186 9.764 1.00 91.06 267 ILE A C 1
ATOM 2053 O O . ILE A 1 267 ? -22.926 -3.072 8.813 1.00 91.06 267 ILE A O 1
ATOM 2057 N N . ALA A 1 268 ? -24.357 -4.325 10.004 1.00 88.19 268 ALA A N 1
ATOM 2058 C CA . ALA A 1 268 ? -24.269 -5.502 9.144 1.00 88.19 268 ALA A CA 1
ATOM 2059 C C . ALA A 1 268 ? -24.867 -5.278 7.742 1.00 88.19 268 ALA A C 1
ATOM 2061 O O . ALA A 1 268 ? -24.567 -6.045 6.827 1.00 88.19 268 ALA A O 1
ATOM 2062 N N . THR A 1 269 ? -25.703 -4.248 7.552 1.00 88.75 269 THR A N 1
ATOM 2063 C CA . THR A 1 269 ? -26.272 -3.903 6.238 1.00 88.75 269 THR A CA 1
ATOM 2064 C C . THR A 1 269 ? -25.393 -2.947 5.437 1.00 88.75 269 THR A C 1
ATOM 2066 O O . THR A 1 269 ? -25.614 -2.776 4.240 1.00 88.75 269 THR A O 1
ATOM 2069 N N . PHE A 1 270 ? -24.423 -2.299 6.083 1.00 90.38 270 PHE A N 1
ATOM 2070 C CA . PHE A 1 270 ? -23.570 -1.306 5.443 1.00 90.38 270 PHE A CA 1
ATOM 2071 C C . PHE A 1 270 ? -22.520 -1.957 4.548 1.00 90.38 270 PHE A C 1
ATOM 2073 O O . PHE A 1 270 ? -22.013 -3.049 4.814 1.00 90.38 270 PHE A O 1
ATOM 2080 N N . ASP A 1 271 ? -22.138 -1.242 3.494 1.00 92.06 271 ASP A N 1
ATOM 2081 C CA . ASP A 1 271 ? -21.003 -1.648 2.679 1.00 92.06 271 ASP A CA 1
ATOM 2082 C C . ASP A 1 271 ? -19.682 -1.570 3.469 1.00 92.06 271 ASP A C 1
ATOM 2084 O O . ASP A 1 271 ? -19.487 -0.706 4.330 1.00 92.06 271 ASP A O 1
ATOM 2088 N N . LEU A 1 272 ? -18.727 -2.437 3.125 1.00 90.12 272 LEU A N 1
ATOM 2089 C CA . LEU A 1 272 ? -17.414 -2.492 3.770 1.00 90.12 272 LEU A CA 1
ATOM 2090 C C . LEU A 1 272 ? -16.667 -1.145 3.704 1.00 90.12 272 LEU A C 1
ATOM 2092 O O . LEU A 1 272 ? -16.021 -0.741 4.670 1.00 90.12 272 LEU A O 1
ATOM 2096 N N . ALA A 1 273 ? -16.798 -0.414 2.589 1.00 88.94 273 ALA A N 1
ATOM 2097 C CA . ALA A 1 273 ? -16.223 0.926 2.456 1.00 88.94 273 ALA A CA 1
ATOM 2098 C C . ALA A 1 273 ? -16.807 1.919 3.478 1.00 88.94 273 ALA A C 1
ATOM 2100 O O . ALA A 1 273 ? -16.107 2.812 3.957 1.00 88.94 273 ALA A O 1
ATOM 2101 N N . ILE A 1 274 ? -18.078 1.751 3.842 1.00 90.56 274 ILE A N 1
ATOM 2102 C CA . ILE A 1 274 ? -18.788 2.621 4.780 1.00 90.56 274 ILE A CA 1
ATOM 2103 C C . ILE A 1 274 ? -18.381 2.285 6.210 1.00 90.56 274 ILE A C 1
ATOM 2105 O O . ILE A 1 274 ? -17.885 3.168 6.910 1.00 90.56 274 ILE A O 1
ATOM 2109 N N . ILE A 1 275 ? -18.475 1.019 6.634 1.00 91.00 275 ILE A N 1
ATOM 2110 C CA . ILE A 1 275 ? -18.097 0.630 8.009 1.00 91.00 275 ILE A CA 1
ATOM 2111 C C . ILE A 1 275 ? -16.623 0.889 8.313 1.00 91.00 275 ILE A C 1
ATOM 2113 O O . ILE A 1 275 ? -16.275 1.146 9.464 1.00 91.00 275 ILE A O 1
ATOM 2117 N N . ARG A 1 276 ? -15.742 0.857 7.307 1.00 89.06 276 ARG A N 1
ATOM 2118 C CA . ARG A 1 276 ? -14.333 1.224 7.484 1.00 89.06 276 ARG A CA 1
ATOM 2119 C C . ARG A 1 276 ? -14.114 2.727 7.519 1.00 89.06 276 ARG A C 1
ATOM 2121 O O . ARG A 1 276 ? -13.065 3.141 7.994 1.00 89.06 276 ARG A O 1
ATOM 2128 N N . THR A 1 277 ? -15.060 3.545 7.060 1.00 87.12 277 THR A N 1
ATOM 2129 C CA . THR A 1 277 ? -14.997 5.017 7.109 1.00 87.12 277 THR A CA 1
ATOM 2130 C C . THR A 1 277 ? -15.563 5.581 8.408 1.00 87.12 277 THR A C 1
ATOM 2132 O O . THR A 1 277 ? -14.949 6.462 9.011 1.00 87.12 277 THR A O 1
ATOM 2135 N N . LEU A 1 278 ? -16.709 5.058 8.857 1.00 89.06 278 LEU A N 1
ATOM 2136 C CA . LEU A 1 278 ? -17.478 5.587 9.989 1.00 89.06 278 LEU A CA 1
ATOM 2137 C C . LEU A 1 278 ? -16.665 5.831 11.276 1.00 89.06 278 LEU A C 1
ATOM 2139 O O . LEU A 1 278 ? -16.851 6.898 11.861 1.00 89.06 278 LEU A O 1
ATOM 2143 N N . PRO A 1 279 ? -15.738 4.947 11.711 1.00 88.38 279 PRO A N 1
ATOM 2144 C CA . PRO A 1 279 ? -14.953 5.159 12.930 1.00 88.38 279 PRO A CA 1
ATOM 2145 C C . PRO A 1 279 ? -14.160 6.468 12.985 1.00 88.38 279 PRO A C 1
ATOM 2147 O O . PRO A 1 279 ? -13.750 6.888 14.062 1.00 88.38 279 PRO A O 1
ATOM 2150 N N . ARG A 1 280 ? -13.912 7.096 11.830 1.00 80.75 280 ARG A N 1
ATOM 2151 C CA . ARG A 1 280 ? -13.104 8.317 11.702 1.00 80.75 280 ARG A CA 1
ATOM 2152 C C . ARG A 1 280 ? -13.939 9.595 11.711 1.00 80.75 280 ARG A C 1
ATOM 2154 O O . ARG A 1 280 ? -13.380 10.688 11.739 1.00 80.75 280 ARG A O 1
ATOM 2161 N N . LEU A 1 281 ? -15.263 9.475 11.662 1.00 81.38 281 LEU A N 1
ATOM 2162 C CA . LEU A 1 281 ? -16.161 10.621 11.655 1.00 81.38 281 LEU A CA 1
ATOM 2163 C C . LEU A 1 281 ? -16.320 11.188 13.063 1.00 81.38 281 LEU A C 1
ATOM 2165 O O . LEU A 1 281 ? -16.625 10.470 14.018 1.00 81.38 281 LEU A O 1
ATOM 2169 N N . LYS A 1 282 ? -16.193 12.510 13.188 1.00 79.25 282 LYS A N 1
ATOM 2170 C CA . LYS A 1 282 ? -16.627 13.210 14.399 1.00 79.25 282 LYS A CA 1
ATOM 2171 C C . LYS A 1 282 ? -18.154 13.136 14.503 1.00 79.25 282 LYS A C 1
ATOM 2173 O O . LYS A 1 282 ? -18.859 13.206 13.502 1.00 79.25 282 LYS A O 1
ATOM 2178 N N . GLY A 1 283 ? -18.672 13.046 15.726 1.00 80.12 283 GLY A N 1
ATOM 2179 C CA . GLY A 1 283 ? -20.109 13.180 15.983 1.00 80.12 283 GLY A CA 1
ATOM 2180 C C . GLY A 1 283 ? -20.963 11.927 15.759 1.00 80.12 283 GLY A C 1
ATOM 2181 O O . GLY A 1 283 ? -22.172 12.017 15.952 1.00 80.12 283 GLY A O 1
ATOM 2182 N N . ILE A 1 284 ? -20.376 10.765 15.432 1.00 88.06 284 ILE A N 1
ATOM 2183 C CA . ILE A 1 284 ? -21.099 9.478 15.505 1.00 88.06 284 ILE A CA 1
ATOM 2184 C C . ILE A 1 284 ? -21.616 9.243 16.933 1.00 88.06 284 ILE A C 1
ATOM 2186 O O . ILE A 1 284 ? -20.979 9.674 17.901 1.00 88.06 284 ILE A O 1
ATOM 2190 N N . SER A 1 285 ? -22.758 8.578 17.109 1.00 89.81 285 SER A N 1
ATOM 2191 C CA . SER A 1 285 ? -23.288 8.313 18.450 1.00 89.81 285 SER A CA 1
ATOM 2192 C C . SER A 1 285 ? -22.489 7.243 19.203 1.00 89.81 285 SER A C 1
ATOM 2194 O O . SER A 1 285 ? -21.784 6.418 18.617 1.00 89.81 285 SER A O 1
ATOM 2196 N N . ALA A 1 286 ? -22.649 7.207 20.530 1.00 91.25 286 ALA A N 1
ATOM 2197 C CA . ALA A 1 286 ? -22.112 6.124 21.356 1.00 91.25 286 ALA A CA 1
ATOM 2198 C C . ALA A 1 286 ? -22.705 4.756 20.970 1.00 91.25 286 ALA A C 1
ATOM 2200 O O . ALA A 1 286 ? -22.026 3.738 21.064 1.00 91.25 286 ALA A O 1
ATOM 2201 N N . ASN A 1 287 ? -23.958 4.720 20.499 1.00 91.69 287 ASN A N 1
ATOM 2202 C CA . ASN A 1 287 ? -24.590 3.478 20.060 1.00 91.69 287 ASN A CA 1
ATOM 2203 C C . ASN A 1 287 ? -23.943 2.953 18.771 1.00 91.69 287 ASN A C 1
ATOM 2205 O O . ASN A 1 287 ? -23.614 1.773 18.680 1.00 91.69 287 ASN A O 1
ATOM 2209 N N . LEU A 1 288 ? -23.697 3.836 17.799 1.00 93.12 288 LEU A N 1
ATOM 2210 C CA . LEU A 1 288 ? -23.012 3.468 16.563 1.00 93.12 288 LEU A CA 1
ATOM 2211 C C . LEU A 1 288 ? -21.560 3.039 16.834 1.00 93.12 288 LEU A C 1
ATOM 2213 O O . LEU A 1 288 ? -21.127 2.018 16.309 1.00 93.12 288 LEU A O 1
ATOM 2217 N N . ARG A 1 289 ? -20.830 3.727 17.726 1.00 93.75 289 ARG A N 1
ATOM 2218 C CA . ARG A 1 289 ? -19.491 3.285 18.175 1.00 93.75 289 ARG A CA 1
ATOM 2219 C C . ARG A 1 289 ? -19.507 1.889 18.794 1.00 93.75 289 ARG A C 1
ATOM 2221 O O . ARG A 1 289 ? -18.658 1.067 18.456 1.00 93.75 289 ARG A O 1
ATOM 2228 N N . LYS A 1 290 ? -20.491 1.604 19.655 1.00 93.81 290 LYS A N 1
ATOM 2229 C CA . LYS A 1 290 ? -20.682 0.275 20.260 1.00 93.81 290 LYS A CA 1
ATOM 2230 C C . LYS A 1 290 ? -20.974 -0.802 19.218 1.00 93.81 290 LYS A C 1
ATOM 2232 O O . LYS A 1 290 ? -20.517 -1.925 19.391 1.00 93.81 290 LYS A O 1
ATOM 2237 N N . GLN A 1 291 ? -21.686 -0.486 18.139 1.00 95.00 291 GLN A N 1
ATOM 2238 C CA . GLN A 1 291 ? -21.830 -1.421 17.024 1.00 95.00 291 GLN A CA 1
ATOM 2239 C C . GLN A 1 291 ? -20.491 -1.623 16.297 1.00 95.00 291 GLN A C 1
ATOM 2241 O O . GLN A 1 291 ? -20.053 -2.756 16.139 1.00 95.00 291 GLN A O 1
ATOM 2246 N N . LEU A 1 292 ? -19.800 -0.541 15.919 1.00 95.12 292 LEU A N 1
ATOM 2247 C CA . LEU A 1 292 ? -18.554 -0.589 15.137 1.00 95.12 292 LEU A CA 1
ATOM 2248 C C . LEU A 1 292 ? -17.418 -1.346 15.843 1.00 95.12 292 LEU A C 1
ATOM 2250 O O . LEU A 1 292 ? -16.722 -2.127 15.200 1.00 95.12 292 LEU A O 1
ATOM 2254 N N . ILE A 1 293 ? -17.248 -1.172 17.158 1.00 95.00 293 ILE A N 1
ATOM 2255 C CA . ILE A 1 293 ? -16.229 -1.903 17.936 1.00 95.00 293 ILE A CA 1
ATOM 2256 C C . ILE A 1 293 ? -16.539 -3.408 18.055 1.00 95.00 293 ILE A C 1
ATOM 2258 O O . ILE A 1 293 ? -15.650 -4.196 18.354 1.00 95.00 293 ILE A O 1
ATOM 2262 N N . ASN A 1 294 ? -17.788 -3.808 17.793 1.00 93.94 294 ASN A N 1
ATOM 2263 C CA . ASN A 1 294 ? -18.247 -5.200 17.741 1.00 93.94 294 ASN A CA 1
ATOM 2264 C C . ASN A 1 294 ? -18.494 -5.685 16.299 1.00 93.94 294 ASN A C 1
ATOM 2266 O O . ASN A 1 294 ? -19.212 -6.662 16.090 1.00 93.94 294 ASN A O 1
ATOM 2270 N N . SER A 1 295 ? -17.939 -4.989 15.303 1.00 94.50 295 SER A N 1
ATOM 2271 C CA . SER A 1 295 ? -17.969 -5.419 13.904 1.00 94.50 295 SER A CA 1
ATOM 2272 C C . SER A 1 295 ? -17.277 -6.778 13.725 1.00 94.50 295 SER A C 1
ATOM 2274 O O . SER A 1 295 ? -16.473 -7.194 14.553 1.00 94.50 295 SER A O 1
ATOM 2276 N N . ASN A 1 296 ? -17.548 -7.451 12.606 1.00 92.31 296 ASN A N 1
ATOM 2277 C CA . ASN A 1 296 ? -16.776 -8.621 12.168 1.00 92.31 296 ASN A CA 1
ATOM 2278 C C . ASN A 1 296 ? -15.553 -8.236 11.310 1.00 92.31 296 ASN A C 1
ATOM 2280 O O . ASN A 1 296 ? -14.803 -9.113 10.888 1.00 92.31 296 ASN A O 1
ATOM 2284 N N . ASP A 1 297 ? -15.369 -6.947 11.005 1.00 91.75 297 ASP A N 1
ATOM 2285 C CA . ASP A 1 297 ? -14.231 -6.442 10.235 1.00 91.75 297 ASP A CA 1
ATOM 2286 C C . ASP A 1 297 ? -13.137 -5.895 11.159 1.00 91.75 297 ASP A C 1
ATOM 2288 O O . ASP A 1 297 ? -13.326 -4.885 11.839 1.00 91.75 297 ASP A O 1
ATOM 2292 N N . GLU A 1 298 ? -11.970 -6.538 11.146 1.00 86.94 298 GLU A N 1
ATOM 2293 C CA . GLU A 1 298 ? -10.847 -6.192 12.024 1.00 86.94 298 GLU A CA 1
ATOM 2294 C C . GLU A 1 298 ? -10.334 -4.762 11.802 1.00 86.94 298 GLU A C 1
ATOM 2296 O O . GLU A 1 298 ? -10.000 -4.080 12.768 1.00 86.94 298 GLU A O 1
ATOM 2301 N N . GLN A 1 299 ? -10.338 -4.259 10.560 1.00 85.06 299 GLN A N 1
ATOM 2302 C CA . GLN A 1 299 ? -9.896 -2.888 10.267 1.00 85.06 299 GLN A CA 1
ATOM 2303 C C . GLN A 1 299 ? -10.870 -1.841 10.819 1.00 85.06 299 GLN A C 1
ATOM 2305 O O . GLN A 1 299 ? -10.445 -0.795 11.317 1.00 85.06 299 GLN A O 1
ATOM 2310 N N . THR A 1 300 ? -12.179 -2.108 10.765 1.00 91.31 300 THR A N 1
ATOM 2311 C CA . THR A 1 300 ? -13.185 -1.280 11.439 1.00 91.31 300 THR A CA 1
ATOM 2312 C C . THR A 1 300 ? -12.964 -1.267 12.949 1.00 91.31 300 THR A C 1
ATOM 2314 O O . THR A 1 300 ? -13.003 -0.190 13.539 1.00 91.31 300 THR A O 1
ATOM 2317 N N . ILE A 1 301 ? -12.698 -2.420 13.570 1.00 91.31 301 ILE A N 1
ATOM 2318 C CA . ILE A 1 301 ? -12.480 -2.530 15.023 1.00 91.31 301 ILE A CA 1
ATOM 2319 C C . ILE A 1 301 ? -11.210 -1.786 15.439 1.00 91.31 301 ILE A C 1
ATOM 2321 O O . ILE A 1 301 ? -11.258 -0.985 16.370 1.00 91.31 301 ILE A O 1
ATOM 2325 N N . GLU A 1 302 ? -10.102 -1.988 14.721 1.00 85.62 302 GLU A N 1
ATOM 2326 C CA . GLU A 1 302 ? -8.844 -1.267 14.938 1.00 85.62 302 GLU A CA 1
ATOM 2327 C C . GLU A 1 302 ? -9.059 0.244 14.833 1.00 85.62 302 GLU A C 1
ATOM 2329 O O . GLU A 1 302 ? -8.729 1.006 15.747 1.00 85.62 302 GLU A O 1
ATOM 2334 N N . SER A 1 303 ? -9.687 0.696 13.744 1.00 86.75 303 SER A N 1
ATOM 2335 C CA . SER A 1 303 ? -9.963 2.116 13.565 1.00 86.75 303 SER A CA 1
ATOM 2336 C C . SER A 1 303 ? -10.905 2.644 14.646 1.00 86.75 303 SER A C 1
ATOM 2338 O O . SER A 1 303 ? -10.737 3.782 15.079 1.00 86.75 303 SER A O 1
ATOM 2340 N N . MET A 1 304 ? -11.883 1.857 15.097 1.00 92.00 304 MET A N 1
ATOM 2341 C CA . MET A 1 304 ? -12.803 2.288 16.143 1.00 92.00 304 MET A CA 1
ATOM 2342 C C . MET A 1 304 ? -12.098 2.420 17.487 1.00 92.00 304 MET A C 1
ATOM 2344 O O . MET A 1 304 ? -12.228 3.459 18.127 1.00 92.00 304 MET A O 1
ATOM 2348 N N . ALA A 1 305 ? -11.286 1.440 17.880 1.00 88.88 305 ALA A N 1
ATOM 2349 C CA . ALA A 1 305 ? -10.510 1.492 19.115 1.00 88.88 305 ALA A CA 1
ATOM 2350 C C . ALA A 1 305 ? -9.576 2.713 19.163 1.00 88.88 305 ALA A C 1
ATOM 2352 O O . ALA A 1 305 ? -9.461 3.364 20.203 1.00 88.88 305 ALA A O 1
ATOM 2353 N N . ARG A 1 306 ? -8.989 3.096 18.021 1.00 84.69 306 ARG A N 1
ATOM 2354 C CA . ARG A 1 306 ? -8.149 4.298 17.916 1.00 84.69 306 ARG A CA 1
ATOM 2355 C C . ARG A 1 306 ? -8.902 5.586 18.266 1.00 84.69 306 ARG A C 1
ATOM 2357 O O . ARG A 1 306 ? -8.362 6.423 18.987 1.00 84.69 306 ARG A O 1
ATOM 2364 N N . TYR A 1 307 ? -10.140 5.745 17.789 1.00 85.75 307 TYR A N 1
ATOM 2365 C CA . TYR A 1 307 ? -10.908 7.000 17.885 1.00 85.75 307 TYR A CA 1
ATOM 2366 C C . TYR A 1 307 ? -12.003 7.020 18.963 1.00 85.75 307 TYR A C 1
ATOM 2368 O O . TYR A 1 307 ? -12.577 8.073 19.242 1.00 85.75 307 TYR A O 1
ATOM 2376 N N . MET A 1 308 ? -12.313 5.882 19.582 1.00 90.12 308 MET A N 1
ATOM 2377 C CA . MET A 1 308 ? -13.364 5.774 20.596 1.00 90.12 308 MET A CA 1
ATOM 2378 C C . MET A 1 308 ? -13.012 6.579 21.864 1.00 90.12 308 MET A C 1
ATOM 2380 O O . MET A 1 308 ? -11.853 6.584 22.283 1.00 90.12 308 MET A O 1
ATOM 2384 N N . PRO A 1 309 ? -13.966 7.285 22.495 1.00 89.69 309 PRO A N 1
ATOM 2385 C CA . PRO A 1 309 ? -13.712 8.020 23.735 1.00 89.69 309 PRO A CA 1
ATOM 2386 C C . PRO A 1 309 ? -13.227 7.119 24.880 1.00 89.69 309 PRO A C 1
ATOM 2388 O O . PRO A 1 309 ? -13.685 5.986 25.012 1.00 89.69 309 PRO A O 1
ATOM 2391 N N . ASP A 1 310 ? -12.345 7.637 25.740 1.00 87.75 310 ASP A N 1
ATOM 2392 C CA . ASP A 1 310 ? -11.736 6.856 26.830 1.00 87.75 310 ASP A CA 1
ATOM 2393 C C . ASP A 1 310 ? -12.766 6.239 27.777 1.00 87.75 310 ASP A C 1
ATOM 2395 O O . ASP A 1 310 ? -12.657 5.071 28.140 1.00 87.75 310 ASP A O 1
ATOM 2399 N N . ASN A 1 311 ? -13.793 7.007 28.148 1.00 90.81 311 ASN A N 1
ATOM 2400 C CA . ASN A 1 311 ? -14.864 6.531 29.019 1.00 90.81 311 ASN A CA 1
ATOM 2401 C C . ASN A 1 311 ? -15.608 5.335 28.412 1.00 90.81 311 ASN A C 1
ATOM 2403 O O . ASN A 1 311 ? -16.038 4.460 29.149 1.00 90.81 311 ASN A O 1
ATOM 2407 N N . GLU A 1 312 ? -15.726 5.271 27.085 1.00 93.06 312 GLU A N 1
ATOM 2408 C CA . GLU A 1 312 ? -16.366 4.149 26.400 1.00 93.06 312 GLU A CA 1
ATOM 2409 C C . GLU A 1 312 ? -15.401 2.964 26.217 1.00 93.06 312 GLU A C 1
ATOM 2411 O O . GLU A 1 312 ? -15.827 1.816 26.320 1.00 93.06 312 GLU A O 1
ATOM 2416 N N . ILE A 1 313 ? -14.096 3.206 26.020 1.00 90.56 313 ILE A N 1
ATOM 2417 C CA . ILE A 1 313 ? -13.072 2.142 26.051 1.00 90.56 313 ILE A CA 1
ATOM 2418 C C . ILE A 1 313 ? -13.051 1.454 27.422 1.00 90.56 313 ILE A C 1
ATOM 2420 O O . ILE A 1 313 ? -12.960 0.230 27.513 1.00 90.56 313 ILE A O 1
ATOM 2424 N N . LEU A 1 314 ? -13.192 2.226 28.500 1.00 88.69 314 LEU A N 1
ATOM 2425 C CA . LEU A 1 314 ? -13.273 1.708 29.864 1.00 88.69 314 LEU A CA 1
ATOM 2426 C C . LEU A 1 314 ? -14.560 0.915 30.145 1.00 88.69 314 LEU A C 1
ATOM 2428 O O . LEU A 1 314 ? -14.606 0.200 31.142 1.00 88.69 314 LEU A O 1
ATOM 2432 N N . GLU A 1 315 ? -15.571 0.971 29.277 1.00 92.19 315 GLU A N 1
ATOM 2433 C CA . GLU A 1 315 ? -16.764 0.116 29.357 1.00 92.19 315 GLU A CA 1
ATOM 2434 C C . GLU A 1 315 ? -16.584 -1.235 28.644 1.00 92.19 315 GLU A C 1
ATOM 2436 O O . GLU A 1 315 ? -17.384 -2.146 28.865 1.00 92.19 315 GLU A O 1
ATOM 2441 N N . LEU A 1 316 ? -15.554 -1.394 27.802 1.00 91.50 316 LEU A N 1
ATOM 2442 C CA . LEU A 1 316 ? -15.297 -2.653 27.096 1.00 91.50 316 LEU A CA 1
ATOM 2443 C C . LEU A 1 316 ? -15.022 -3.783 28.087 1.00 91.50 316 LEU A C 1
ATOM 2445 O O . LEU A 1 316 ? -14.498 -3.559 29.173 1.00 91.50 316 LEU A O 1
ATOM 2449 N N . THR A 1 317 ? -15.362 -5.016 27.730 1.00 89.75 317 THR A N 1
ATOM 2450 C CA . THR A 1 317 ? -14.997 -6.198 28.521 1.00 89.75 317 THR A CA 1
ATOM 2451 C C . THR A 1 317 ? -13.498 -6.475 28.426 1.00 89.75 317 THR A C 1
ATOM 2453 O O . THR A 1 317 ? -12.836 -6.066 27.473 1.00 89.75 317 THR A O 1
ATOM 2456 N N . ASP A 1 318 ? -12.952 -7.220 29.387 1.00 81.44 318 ASP A N 1
ATOM 2457 C CA . ASP A 1 318 ? -11.540 -7.622 29.350 1.00 81.44 318 ASP A CA 1
ATOM 2458 C C . ASP A 1 318 ? -11.224 -8.468 28.104 1.00 81.44 318 ASP A C 1
ATOM 2460 O O . ASP A 1 318 ? -10.149 -8.342 27.527 1.00 81.44 318 ASP A O 1
ATOM 2464 N N . GLN A 1 319 ? -12.190 -9.261 27.624 1.00 82.56 319 GLN A N 1
ATOM 2465 C CA . GLN A 1 319 ? -12.070 -10.002 26.366 1.00 82.56 319 GLN A CA 1
ATOM 2466 C C . GLN A 1 319 ? -11.967 -9.066 25.153 1.00 82.56 319 GLN A C 1
ATOM 2468 O O . GLN A 1 319 ? -11.145 -9.303 24.275 1.00 82.56 319 GLN A O 1
ATOM 2473 N N . GLN A 1 320 ? -12.782 -8.008 25.096 1.00 87.56 320 GLN A N 1
ATOM 2474 C CA . GLN A 1 320 ? -12.731 -7.027 24.006 1.00 87.56 320 GLN A CA 1
ATOM 2475 C C . GLN A 1 320 ? -11.438 -6.207 24.042 1.00 87.56 320 GLN A C 1
ATOM 2477 O O . GLN A 1 320 ? -10.822 -5.999 23.003 1.00 87.56 320 GLN A O 1
ATOM 2482 N N . LEU A 1 321 ? -10.995 -5.770 25.225 1.00 82.19 321 LEU A N 1
ATOM 2483 C CA . LEU A 1 321 ? -9.711 -5.076 25.383 1.00 82.19 321 LEU A CA 1
ATOM 2484 C C . LEU A 1 321 ? -8.523 -5.978 25.045 1.00 82.19 321 LEU A C 1
ATOM 2486 O O . LEU A 1 321 ? -7.510 -5.501 24.546 1.00 82.19 321 LEU A O 1
ATOM 2490 N N . GLY A 1 322 ? -8.670 -7.277 25.303 1.00 72.31 322 GLY A N 1
ATOM 2491 C CA . GLY A 1 322 ? -7.728 -8.323 24.936 1.00 72.31 322 GLY A CA 1
ATOM 2492 C C . GLY A 1 322 ? -7.837 -8.785 23.479 1.00 72.31 322 GLY A C 1
ATOM 2493 O O . GLY A 1 322 ? -7.207 -9.773 23.116 1.00 72.31 322 GLY A O 1
ATOM 2494 N N . TYR A 1 323 ? -8.641 -8.141 22.632 1.00 79.69 323 TYR A N 1
ATOM 2495 C CA . TYR A 1 323 ? -8.747 -8.525 21.229 1.00 79.69 323 TYR A CA 1
ATOM 2496 C C . TYR A 1 323 ? -7.712 -7.774 20.382 1.00 79.69 323 TYR A C 1
ATOM 2498 O O . TYR A 1 323 ? -7.573 -6.556 20.481 1.00 79.69 323 TYR A O 1
ATOM 2506 N N . GLN A 1 324 ? -6.979 -8.498 19.533 1.00 74.94 324 GLN A N 1
ATOM 2507 C CA . GLN A 1 324 ? -5.812 -7.970 18.819 1.00 74.94 324 GLN A CA 1
ATOM 2508 C C . GLN A 1 324 ? -6.093 -6.688 18.006 1.00 74.94 324 GLN A C 1
ATOM 2510 O O . GLN A 1 324 ? -5.327 -5.738 18.167 1.00 74.94 324 GLN A O 1
ATOM 2515 N N . PRO A 1 325 ? -7.170 -6.578 17.203 1.00 78.94 325 PRO A N 1
ATOM 2516 C CA . PRO A 1 325 ? -7.486 -5.332 16.504 1.00 78.94 325 PRO A CA 1
ATOM 2517 C C . PRO A 1 325 ? -7.724 -4.148 17.447 1.00 78.94 325 PRO A C 1
ATOM 2519 O O . PRO A 1 325 ? -7.281 -3.040 17.159 1.00 78.94 325 PRO A O 1
ATOM 2522 N N . VAL A 1 326 ? -8.357 -4.369 18.606 1.00 84.19 326 VAL A N 1
ATOM 2523 C CA . VAL A 1 326 ? -8.556 -3.312 19.613 1.00 84.19 326 VAL A CA 1
ATOM 2524 C C . VAL A 1 326 ? -7.208 -2.830 20.143 1.00 84.19 326 VAL A C 1
ATOM 2526 O O . VAL A 1 326 ? -6.967 -1.626 20.199 1.00 84.19 326 VAL A O 1
ATOM 2529 N N . VAL A 1 327 ? -6.298 -3.754 20.457 1.00 73.00 327 VAL A N 1
ATOM 2530 C CA . VAL A 1 327 ? -4.941 -3.420 20.914 1.00 73.00 327 VAL A CA 1
ATOM 2531 C C . VAL A 1 327 ? -4.156 -2.650 19.849 1.00 73.00 327 VAL A C 1
ATOM 2533 O O . VAL A 1 327 ? -3.536 -1.641 20.175 1.00 73.00 327 VAL A O 1
ATOM 2536 N N . LEU A 1 328 ? -4.223 -3.064 18.580 1.00 70.56 328 LEU A N 1
ATOM 2537 C CA . LEU A 1 328 ? -3.596 -2.351 17.456 1.00 70.56 328 LEU A CA 1
ATOM 2538 C C . LEU A 1 328 ? -4.165 -0.935 17.273 1.00 70.56 328 LEU A C 1
ATOM 2540 O O . LEU A 1 328 ? -3.423 0.010 17.015 1.00 70.56 328 LEU A O 1
ATOM 2544 N N . GLY A 1 329 ? -5.470 -0.754 17.469 1.00 76.19 329 GLY A N 1
ATOM 2545 C CA . GLY A 1 329 ? -6.090 0.567 17.408 1.00 76.19 329 GLY A CA 1
ATOM 2546 C C . GLY A 1 329 ? -5.630 1.486 18.535 1.00 76.19 329 GLY A C 1
ATOM 2547 O O . GLY A 1 329 ? -5.309 2.650 18.294 1.00 76.19 329 GLY A O 1
ATOM 2548 N N . LEU A 1 330 ? -5.566 0.953 19.758 1.00 76.69 330 LEU A N 1
ATOM 2549 C CA . LEU A 1 330 ? -5.085 1.677 20.935 1.00 76.69 330 LEU A CA 1
ATOM 2550 C C . LEU A 1 330 ? -3.590 2.015 20.837 1.00 76.69 330 LEU A C 1
ATOM 2552 O O . LEU A 1 330 ? -3.199 3.085 21.285 1.00 76.69 330 LEU A O 1
ATOM 2556 N N . LEU A 1 331 ? -2.777 1.156 20.211 1.00 65.69 331 LEU A N 1
ATOM 2557 C CA . LEU A 1 331 ? -1.350 1.396 19.942 1.00 65.69 331 LEU A CA 1
ATOM 2558 C C . LEU A 1 331 ? -1.092 2.675 19.160 1.00 65.69 331 LEU A C 1
ATOM 2560 O O . LEU A 1 331 ? -0.144 3.398 19.430 1.00 65.69 331 LEU A O 1
ATOM 2564 N N . ASP A 1 332 ? -1.936 2.938 18.176 1.00 65.25 332 ASP A N 1
ATOM 2565 C CA . ASP A 1 332 ? -1.773 4.079 17.287 1.00 65.25 332 ASP A CA 1
ATOM 2566 C C . ASP A 1 332 ? -2.564 5.310 17.785 1.00 65.25 332 ASP A C 1
ATOM 2568 O O . ASP A 1 332 ? -2.841 6.237 17.016 1.00 65.25 332 ASP A O 1
ATOM 2572 N N . ARG A 1 333 ? -2.969 5.312 19.067 1.00 72.56 333 ARG A N 1
ATOM 2573 C CA . ARG A 1 333 ? -3.615 6.433 19.759 1.00 72.56 333 ARG A CA 1
ATOM 2574 C C . ARG A 1 333 ? -2.585 7.183 20.606 1.00 72.56 333 ARG A C 1
ATOM 2576 O O . ARG A 1 333 ? -2.085 6.655 21.593 1.00 72.56 333 ARG A O 1
ATOM 2583 N N . GLU A 1 334 ? -2.369 8.460 20.306 1.00 57.41 334 GLU A N 1
ATOM 2584 C CA . GLU A 1 334 ? -1.545 9.352 21.131 1.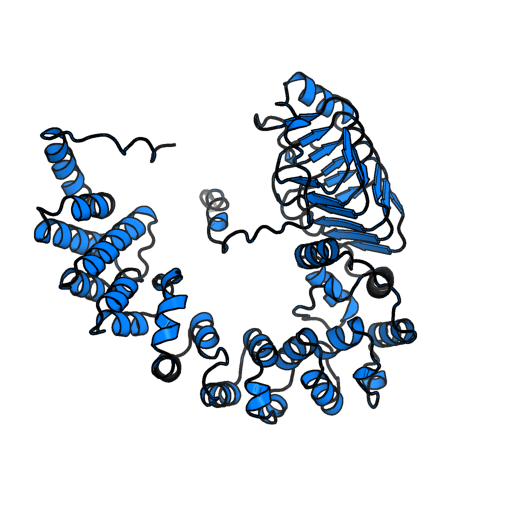00 57.41 334 GLU A CA 1
ATOM 2585 C C . GLU A 1 334 ? -2.376 10.531 21.681 1.00 57.41 334 GLU A C 1
ATOM 2587 O O . GLU A 1 334 ? -2.932 11.291 20.879 1.00 57.41 334 GLU A O 1
ATOM 2592 N N . PRO A 1 335 ? -2.449 10.752 23.015 1.00 60.56 335 PRO A N 1
ATOM 2593 C CA . PRO A 1 335 ? -2.004 9.895 24.128 1.00 60.56 335 PRO A CA 1
ATOM 2594 C C . PRO A 1 335 ? -3.095 8.927 24.648 1.00 60.56 335 PRO A C 1
ATOM 2596 O O . PRO A 1 335 ? -4.289 9.230 24.619 1.00 60.56 335 PRO A O 1
ATOM 2599 N N . LEU A 1 336 ? -2.674 7.786 25.206 1.00 65.81 336 LEU A N 1
ATOM 2600 C CA . LEU A 1 336 ? -3.511 6.865 25.994 1.00 65.81 336 LEU A CA 1
ATOM 2601 C C . LEU A 1 336 ? -3.660 7.349 27.447 1.00 65.81 336 LEU A C 1
ATOM 2603 O O . LEU A 1 336 ? -2.691 7.803 28.059 1.00 65.81 336 LEU A O 1
ATOM 2607 N N . SER A 1 337 ? -4.848 7.207 28.047 1.00 71.81 337 SER A N 1
ATOM 2608 C CA . SER A 1 337 ? -5.018 7.522 29.472 1.00 71.81 337 SER A CA 1
ATOM 2609 C C . SER A 1 337 ? -4.438 6.456 30.395 1.00 71.81 337 SER A C 1
ATOM 2611 O O . SER A 1 337 ? -4.422 5.257 30.106 1.00 71.81 337 SER A O 1
ATOM 2613 N N . VAL A 1 338 ? -3.999 6.912 31.573 1.00 68.19 338 VAL A N 1
ATOM 2614 C CA . VAL A 1 338 ? -3.422 6.069 32.633 1.00 68.19 338 VAL A CA 1
ATOM 2615 C C . VAL A 1 338 ? -4.365 4.942 33.049 1.00 68.19 338 VAL A C 1
ATOM 2617 O O . VAL A 1 338 ? -3.912 3.839 33.351 1.00 68.19 338 VAL A O 1
ATOM 2620 N N . GLU A 1 339 ? -5.671 5.189 33.040 1.00 74.44 339 GLU A N 1
ATOM 2621 C CA . GLU A 1 339 ? -6.677 4.206 33.433 1.00 74.44 339 GLU A CA 1
ATOM 2622 C C . GLU A 1 339 ? -6.783 3.053 32.427 1.00 74.44 339 GLU A C 1
ATOM 2624 O O . GLU A 1 339 ? -6.746 1.887 32.824 1.00 74.44 339 GLU A O 1
ATOM 2629 N N . ILE A 1 340 ? -6.808 3.365 31.126 1.00 74.25 340 ILE A N 1
ATOM 2630 C CA . ILE A 1 340 ? -6.812 2.362 30.053 1.00 74.25 340 ILE A CA 1
ATOM 2631 C C . ILE A 1 340 ? -5.521 1.544 30.100 1.00 74.25 340 ILE A C 1
ATOM 2633 O O . ILE A 1 340 ? -5.573 0.315 30.099 1.00 74.25 340 ILE A O 1
ATOM 2637 N N . MET A 1 341 ? -4.368 2.206 30.236 1.00 67.50 341 MET A N 1
ATOM 2638 C CA . MET A 1 341 ? -3.072 1.528 30.363 1.00 67.50 341 MET A CA 1
ATOM 2639 C C . MET A 1 341 ? -3.035 0.585 31.574 1.00 67.50 341 MET A C 1
ATOM 2641 O O . MET A 1 341 ? -2.623 -0.571 31.464 1.00 67.50 341 MET A O 1
ATOM 2645 N N . THR A 1 342 ? -3.534 1.049 32.723 1.00 67.50 342 THR A N 1
ATOM 2646 C CA . THR A 1 342 ? -3.637 0.238 33.943 1.00 67.50 342 THR A CA 1
ATOM 2647 C C . THR A 1 342 ? -4.524 -0.983 33.720 1.00 67.50 342 THR A C 1
ATOM 2649 O O . THR A 1 342 ? -4.197 -2.072 34.192 1.00 67.50 342 THR A O 1
ATOM 2652 N N . ARG A 1 343 ? -5.630 -0.839 32.986 1.00 73.06 343 ARG A N 1
ATOM 2653 C CA . ARG A 1 343 ? -6.542 -1.947 32.705 1.00 73.06 343 ARG A CA 1
ATOM 2654 C C . ARG A 1 343 ? -5.941 -2.970 31.742 1.00 73.06 343 ARG A C 1
ATOM 2656 O O . ARG A 1 343 ? -5.991 -4.159 32.042 1.00 73.06 343 ARG A O 1
ATOM 2663 N N . ILE A 1 344 ? -5.303 -2.519 30.660 1.00 69.50 344 ILE A N 1
ATOM 2664 C CA . ILE A 1 344 ? -4.617 -3.391 29.691 1.00 69.50 344 ILE A CA 1
ATOM 2665 C C . ILE A 1 344 ? -3.512 -4.202 30.377 1.00 69.50 344 ILE A C 1
ATOM 2667 O O . ILE A 1 344 ? -3.415 -5.406 30.165 1.00 69.50 344 ILE A O 1
ATOM 2671 N N . SER A 1 345 ? -2.740 -3.585 31.282 1.00 60.81 345 SER A N 1
ATOM 2672 C CA . SER A 1 345 ? -1.674 -4.283 32.025 1.00 60.81 345 SER A CA 1
ATOM 2673 C C . SER A 1 345 ? -2.155 -5.440 32.917 1.00 60.81 345 SER A C 1
ATOM 2675 O O . SER A 1 345 ? -1.349 -6.252 33.374 1.00 60.81 345 SER A O 1
ATOM 2677 N N . ARG A 1 346 ? -3.463 -5.518 33.196 1.00 66.25 346 ARG A N 1
ATOM 2678 C CA . ARG A 1 346 ? -4.071 -6.540 34.059 1.00 66.25 346 ARG A CA 1
ATOM 2679 C C . ARG A 1 346 ? -4.678 -7.710 33.280 1.00 66.25 346 ARG A C 1
ATOM 2681 O O . ARG A 1 346 ? -5.094 -8.670 33.927 1.00 66.25 346 ARG A O 1
ATOM 2688 N N . LEU A 1 347 ? -4.720 -7.649 31.946 1.00 61.44 347 LEU A N 1
ATOM 2689 C CA . LEU A 1 347 ? -5.282 -8.710 31.106 1.00 61.44 347 LEU A CA 1
ATOM 2690 C C . LEU A 1 347 ? -4.424 -10.000 31.160 1.00 61.44 347 LEU A C 1
ATOM 2692 O O . LEU A 1 347 ? -3.223 -9.908 31.427 1.00 61.44 347 LEU A O 1
ATOM 2696 N N . PRO A 1 348 ? -5.019 -11.197 30.966 1.00 54.16 348 PRO A N 1
ATOM 2697 C CA . PRO A 1 348 ? -4.288 -12.471 30.906 1.00 54.16 348 PRO A CA 1
ATOM 2698 C C . PRO A 1 348 ? -3.329 -12.553 29.701 1.00 54.16 348 PRO A C 1
ATOM 2700 O O . PRO A 1 348 ? -3.563 -11.895 28.688 1.00 54.16 348 PRO A O 1
ATOM 2703 N N . ASP A 1 349 ? -2.279 -13.376 29.810 1.00 48.25 349 ASP A N 1
ATOM 2704 C CA . ASP A 1 349 ? -1.180 -13.468 28.832 1.00 48.25 349 ASP A CA 1
ATOM 2705 C C . ASP A 1 349 ? -1.662 -13.853 27.415 1.00 48.25 349 ASP A C 1
ATOM 2707 O O . ASP A 1 349 ? -2.556 -14.688 27.246 1.00 48.25 349 ASP A O 1
ATOM 2711 N N . GLY A 1 350 ? -1.054 -13.229 26.393 1.00 46.97 350 GLY A N 1
ATOM 2712 C CA . GLY A 1 350 ? -1.340 -13.466 24.969 1.00 46.97 350 GLY A CA 1
ATOM 2713 C C . GLY A 1 350 ? -1.737 -12.240 24.133 1.00 46.97 350 GLY A C 1
ATOM 2714 O O . GLY A 1 350 ? -1.977 -12.392 22.937 1.00 46.97 350 GLY A O 1
ATOM 2715 N N . VAL A 1 351 ? -1.798 -11.028 24.709 1.00 48.94 351 VAL A N 1
ATOM 2716 C CA . VAL A 1 351 ? -2.378 -9.858 24.011 1.00 48.94 351 VAL A CA 1
ATOM 2717 C C . VAL A 1 351 ? -1.487 -8.610 23.966 1.00 48.94 351 VAL A C 1
ATOM 2719 O O . VAL A 1 351 ? -1.875 -7.524 24.387 1.00 48.94 351 VAL A O 1
ATOM 2722 N N . GLY A 1 352 ? -0.254 -8.752 23.474 1.00 49.34 352 GLY A N 1
ATOM 2723 C CA . GLY A 1 352 ? 0.563 -7.619 23.015 1.00 49.34 352 GLY A CA 1
ATOM 2724 C C . GLY A 1 352 ? 0.887 -6.431 23.953 1.00 49.34 352 GLY A C 1
ATOM 2725 O O . GLY A 1 352 ? 1.306 -5.411 23.401 1.00 49.34 352 GLY A O 1
ATOM 2726 N N . PRO A 1 353 ? 0.805 -6.466 25.307 1.00 49.00 353 PRO A N 1
ATOM 2727 C CA . PRO A 1 353 ? 1.062 -5.268 26.122 1.00 49.00 353 PRO A CA 1
ATOM 2728 C C . PRO A 1 353 ? 2.563 -4.940 26.202 1.00 49.00 353 PRO A C 1
ATOM 2730 O O . PRO A 1 353 ? 2.961 -3.817 26.497 1.00 49.00 353 PRO A O 1
ATOM 2733 N N . LEU A 1 354 ? 3.409 -5.931 25.923 1.00 45.72 354 LEU A N 1
ATOM 2734 C CA . LEU A 1 354 ? 4.862 -5.844 25.986 1.00 45.72 354 LEU A CA 1
ATOM 2735 C C . LEU A 1 354 ? 5.467 -5.157 24.747 1.00 45.72 354 LEU A C 1
ATOM 2737 O O . LEU A 1 354 ? 6.310 -4.276 24.900 1.00 45.72 354 LEU A O 1
ATOM 2741 N N . ASN A 1 355 ? 4.985 -5.477 23.538 1.00 44.78 355 ASN A N 1
ATOM 2742 C CA . ASN A 1 355 ? 5.368 -4.756 22.312 1.00 44.78 355 ASN A CA 1
ATOM 2743 C C . ASN A 1 355 ? 4.911 -3.283 22.361 1.00 44.78 355 ASN A C 1
ATOM 2745 O O . ASN A 1 355 ? 5.592 -2.405 21.835 1.00 44.78 355 ASN A O 1
ATOM 2749 N N . LEU A 1 356 ? 3.808 -3.013 23.072 1.00 45.62 356 LEU A N 1
ATOM 2750 C CA . LEU A 1 356 ? 3.304 -1.678 23.422 1.00 45.62 356 LEU A CA 1
ATOM 2751 C C . LEU A 1 356 ? 4.290 -0.893 24.298 1.00 45.62 356 LEU A C 1
ATOM 2753 O O . LEU A 1 356 ? 4.630 0.250 24.008 1.00 45.62 356 LEU A O 1
ATOM 2757 N N . ALA A 1 357 ? 4.761 -1.520 25.376 1.00 47.03 357 ALA A N 1
ATOM 2758 C CA . ALA A 1 357 ? 5.594 -0.868 26.379 1.00 47.03 357 ALA A CA 1
ATOM 2759 C C . ALA A 1 357 ? 7.011 -0.550 25.879 1.00 47.03 357 ALA A C 1
ATOM 2761 O O . ALA A 1 357 ? 7.619 0.424 26.328 1.00 47.03 357 ALA A O 1
ATOM 2762 N N . LEU A 1 358 ? 7.518 -1.360 24.943 1.00 44.53 358 LEU A N 1
ATOM 2763 C CA . LEU A 1 358 ? 8.838 -1.202 24.333 1.00 44.53 358 LEU A CA 1
ATOM 2764 C C . LEU A 1 358 ? 8.875 -0.112 23.247 1.00 44.53 358 LEU A C 1
ATOM 2766 O O . LEU A 1 358 ? 9.872 0.600 23.156 1.00 44.53 358 LEU A O 1
ATOM 2770 N N . ARG A 1 359 ? 7.803 0.062 22.458 1.00 42.47 359 ARG A N 1
ATOM 2771 C CA . ARG A 1 359 ? 7.724 1.087 21.395 1.00 42.47 359 ARG A CA 1
ATOM 2772 C C . ARG A 1 359 ? 7.583 2.515 21.947 1.00 42.47 359 ARG A C 1
ATOM 2774 O O . ARG A 1 359 ? 8.162 3.437 21.385 1.00 42.47 359 ARG A O 1
ATOM 2781 N N . GLU A 1 360 ? 6.878 2.675 23.068 1.00 37.91 360 GLU A N 1
ATOM 2782 C CA . GLU A 1 360 ? 6.482 3.976 23.645 1.00 37.91 360 GLU A CA 1
ATOM 2783 C C . GLU A 1 360 ? 7.384 4.479 24.791 1.00 37.91 360 GLU A C 1
ATOM 2785 O O . GLU A 1 360 ? 7.071 5.468 25.451 1.00 37.91 360 GLU A O 1
ATOM 2790 N N . ASN A 1 361 ? 8.514 3.812 25.056 1.00 42.62 361 ASN A N 1
ATOM 2791 C CA . ASN A 1 361 ? 9.498 4.229 26.067 1.00 42.62 361 ASN A CA 1
ATOM 2792 C C . ASN A 1 361 ? 8.881 4.489 27.466 1.00 42.62 361 ASN A C 1
ATOM 2794 O O . ASN A 1 361 ? 9.142 5.511 28.109 1.00 42.62 361 ASN A O 1
ATOM 2798 N N . LEU A 1 362 ? 8.022 3.568 27.923 1.00 45.88 362 LEU A N 1
ATOM 2799 C CA . LEU A 1 362 ? 7.259 3.707 29.167 1.00 45.88 362 LEU A CA 1
ATOM 2800 C C . LEU A 1 362 ? 8.138 3.707 30.439 1.00 45.88 362 LEU A C 1
ATOM 2802 O O . LEU A 1 362 ? 9.252 3.173 30.437 1.00 45.88 362 LEU A O 1
ATOM 2806 N N . PRO A 1 363 ? 7.620 4.243 31.568 1.00 42.16 363 PRO A N 1
ATOM 2807 C CA . PRO A 1 363 ? 8.264 4.156 32.876 1.00 42.16 363 PRO A CA 1
ATOM 2808 C C . PRO A 1 363 ? 8.653 2.726 33.272 1.00 42.16 363 PRO A C 1
ATOM 2810 O O . PRO A 1 363 ? 7.908 1.761 33.082 1.00 42.16 363 PRO A O 1
ATOM 2813 N N . LEU A 1 364 ? 9.846 2.607 33.856 1.00 40.59 364 LEU A N 1
ATOM 2814 C CA . LEU A 1 364 ? 10.512 1.344 34.168 1.00 40.59 364 LEU A CA 1
ATOM 2815 C C . LEU A 1 364 ? 9.670 0.383 35.023 1.00 40.59 364 LEU A C 1
ATOM 2817 O O . LEU A 1 364 ? 9.721 -0.827 34.833 1.00 40.59 364 LEU A O 1
ATOM 2821 N N . ASP A 1 365 ? 8.903 0.897 35.973 1.00 44.03 365 ASP A N 1
ATOM 2822 C CA . ASP A 1 365 ? 8.052 0.106 36.862 1.00 44.03 365 ASP A CA 1
ATOM 2823 C C . ASP A 1 365 ? 6.912 -0.607 36.114 1.00 44.03 365 ASP A C 1
ATOM 2825 O O . ASP A 1 365 ? 6.573 -1.749 36.445 1.00 44.03 365 ASP A O 1
ATOM 2829 N N . ILE A 1 366 ? 6.387 0.013 35.054 1.00 47.28 366 ILE A N 1
ATOM 2830 C CA . ILE A 1 366 ? 5.357 -0.563 34.180 1.00 47.28 366 ILE A CA 1
ATOM 2831 C C . ILE A 1 366 ? 5.974 -1.640 33.289 1.00 47.28 366 ILE A C 1
ATOM 2833 O O . ILE A 1 366 ? 5.476 -2.767 33.247 1.00 47.28 366 ILE A O 1
ATOM 2837 N N . VAL A 1 367 ? 7.110 -1.335 32.652 1.00 47.72 367 VAL A N 1
ATOM 2838 C CA . VAL A 1 367 ? 7.836 -2.295 31.805 1.00 47.72 367 VAL A CA 1
ATOM 2839 C C . VAL A 1 367 ? 8.247 -3.531 32.610 1.00 47.72 367 VAL A C 1
ATOM 2841 O O . VAL A 1 367 ? 8.056 -4.651 32.152 1.00 47.72 367 VAL A O 1
ATOM 2844 N N . MET A 1 368 ? 8.725 -3.359 33.845 1.00 45.75 368 MET A N 1
ATOM 2845 C CA . MET A 1 368 ? 9.124 -4.467 34.726 1.00 45.75 368 MET A CA 1
ATOM 2846 C C . MET A 1 368 ? 7.945 -5.307 35.227 1.00 45.75 368 MET A C 1
ATOM 2848 O O . MET A 1 368 ? 8.114 -6.496 35.502 1.00 45.75 368 MET A O 1
ATOM 2852 N N . THR A 1 369 ? 6.759 -4.713 35.365 1.00 49.22 369 THR A N 1
ATOM 2853 C CA . THR A 1 369 ? 5.538 -5.442 35.741 1.00 49.22 369 THR A CA 1
ATOM 2854 C C . THR A 1 369 ? 5.061 -6.331 34.594 1.00 49.22 369 THR A C 1
ATOM 2856 O O . THR A 1 369 ? 4.678 -7.476 34.830 1.00 49.22 369 THR A O 1
ATOM 2859 N N . LEU A 1 370 ? 5.159 -5.834 33.358 1.00 47.81 370 LEU A N 1
ATOM 2860 C CA . LEU A 1 370 ? 4.833 -6.579 32.141 1.00 47.81 370 LEU A CA 1
ATOM 2861 C C . LEU A 1 370 ? 5.900 -7.642 31.820 1.00 47.81 370 LEU A C 1
ATOM 2863 O O . LEU A 1 370 ? 5.566 -8.777 31.499 1.00 47.81 370 LEU A O 1
ATOM 2867 N N . ALA A 1 371 ? 7.183 -7.317 32.001 1.00 46.09 371 ALA A N 1
ATOM 2868 C CA . ALA A 1 371 ? 8.301 -8.208 31.691 1.00 46.09 371 ALA A CA 1
ATOM 2869 C C . ALA A 1 371 ? 8.439 -9.413 32.637 1.00 46.09 371 ALA A C 1
ATOM 2871 O O . ALA A 1 371 ? 8.951 -10.456 32.245 1.00 46.09 371 ALA A O 1
ATOM 2872 N N . LYS A 1 372 ? 7.963 -9.309 33.885 1.00 47.19 372 LYS A N 1
ATOM 2873 C CA . LYS A 1 372 ? 7.977 -10.427 34.846 1.00 47.19 372 LYS A CA 1
ATOM 2874 C C . LYS A 1 372 ? 7.047 -11.587 34.473 1.00 47.19 372 LYS A C 1
ATOM 2876 O O . LYS A 1 372 ? 7.203 -12.656 35.056 1.00 47.19 372 LYS A O 1
ATOM 2881 N N . ARG A 1 373 ? 6.080 -11.375 33.576 1.00 46.84 373 ARG A N 1
ATOM 2882 C CA . ARG A 1 373 ? 5.066 -12.376 33.205 1.00 46.84 373 ARG A CA 1
ATOM 2883 C C . ARG A 1 373 ? 5.436 -13.208 31.967 1.00 46.84 373 ARG A C 1
ATOM 2885 O O . ARG A 1 373 ? 5.118 -14.387 31.969 1.00 46.84 373 ARG A O 1
ATOM 2892 N N . ASP A 1 374 ? 6.199 -12.652 31.016 1.00 48.88 374 ASP A N 1
ATOM 2893 C CA . ASP A 1 374 ? 6.519 -13.269 29.705 1.00 48.88 374 ASP A CA 1
ATOM 2894 C C . ASP A 1 374 ? 8.037 -13.350 29.399 1.00 48.88 374 ASP A C 1
ATOM 2896 O O . ASP A 1 374 ? 8.502 -13.034 28.300 1.00 48.88 374 ASP A O 1
ATOM 2900 N N . TRP A 1 375 ? 8.852 -13.769 30.374 1.00 43.31 375 TRP A N 1
ATOM 2901 C CA . TRP A 1 375 ? 10.324 -13.774 30.251 1.00 43.31 375 TRP A CA 1
ATOM 2902 C C . TRP A 1 375 ? 10.865 -14.610 29.069 1.00 43.31 375 TRP A C 1
ATOM 2904 O O . TRP A 1 375 ? 11.844 -14.214 28.441 1.00 43.31 375 TRP A O 1
ATOM 2914 N N . ASP A 1 376 ? 10.212 -15.716 28.701 1.00 41.78 376 ASP A N 1
ATOM 2915 C CA . ASP A 1 376 ? 10.704 -16.614 27.641 1.00 41.78 376 ASP A CA 1
ATOM 2916 C C . ASP A 1 376 ? 10.422 -16.099 26.214 1.00 41.78 376 ASP A C 1
ATOM 2918 O O . ASP A 1 376 ? 11.203 -16.347 25.293 1.00 41.78 376 ASP A O 1
ATOM 2922 N N . MET A 1 377 ? 9.339 -15.335 26.015 1.00 39.78 377 MET A N 1
ATOM 2923 C CA . MET A 1 377 ? 8.987 -14.745 24.712 1.00 39.78 377 MET A CA 1
ATOM 2924 C C . MET A 1 377 ? 9.776 -13.451 24.443 1.00 39.78 377 MET A C 1
ATOM 2926 O O . MET A 1 377 ? 10.189 -13.197 23.310 1.00 39.78 377 MET A O 1
ATOM 2930 N N . ILE A 1 378 ? 10.059 -12.684 25.507 1.00 46.75 378 ILE A N 1
ATOM 2931 C CA . ILE A 1 378 ? 10.966 -11.518 25.536 1.00 46.75 378 ILE A CA 1
ATOM 2932 C C . ILE A 1 378 ? 12.319 -11.862 24.926 1.00 46.75 378 ILE A C 1
ATOM 2934 O O . ILE A 1 378 ? 12.847 -11.096 24.124 1.00 46.75 378 ILE A O 1
ATOM 2938 N N . ILE A 1 379 ? 12.861 -13.028 25.278 1.00 46.00 379 ILE A N 1
ATOM 2939 C CA . ILE A 1 379 ? 14.134 -13.509 24.756 1.00 46.00 379 ILE A CA 1
ATOM 2940 C C . ILE A 1 379 ? 14.046 -13.629 23.231 1.00 46.00 379 ILE A C 1
ATOM 2942 O O . ILE A 1 379 ? 14.866 -13.039 22.563 1.00 46.00 379 ILE A O 1
ATOM 2946 N N . GLN A 1 380 ? 13.044 -14.252 22.615 1.00 42.19 380 GLN A N 1
ATOM 2947 C CA . GLN A 1 380 ? 13.123 -14.509 21.164 1.00 42.19 380 GLN A CA 1
ATOM 2948 C C . GLN A 1 380 ? 12.955 -13.279 20.248 1.00 42.19 380 GLN A C 1
ATOM 2950 O O . GLN A 1 380 ? 13.627 -13.201 19.217 1.00 42.19 380 GLN A O 1
ATOM 2955 N N . GLU A 1 381 ? 12.103 -12.312 20.598 1.00 41.94 381 GLU A N 1
ATOM 2956 C CA . GLU A 1 381 ? 11.832 -11.140 19.741 1.00 41.94 381 GLU A CA 1
ATOM 2957 C C . GLU A 1 381 ? 12.829 -9.984 19.975 1.00 41.94 381 GLU A C 1
ATOM 2959 O O . GLU A 1 381 ? 13.244 -9.325 19.021 1.00 41.94 381 GLU A O 1
ATOM 2964 N N . LEU A 1 382 ? 13.313 -9.780 21.211 1.00 45.72 382 LEU A N 1
ATOM 2965 C CA . LEU A 1 382 ? 14.280 -8.713 21.536 1.00 45.72 3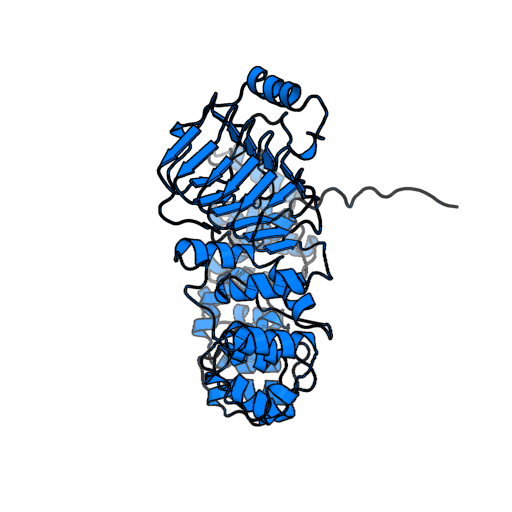82 LEU A CA 1
ATOM 2966 C C . LEU A 1 382 ? 15.718 -9.005 21.079 1.00 45.72 382 LEU A C 1
ATOM 2968 O O . LEU A 1 382 ? 16.563 -8.109 21.139 1.00 45.72 382 LEU A O 1
ATOM 2972 N N . TYR A 1 383 ? 16.016 -10.217 20.588 1.00 41.50 383 TYR A N 1
ATOM 2973 C CA . TYR A 1 383 ? 17.344 -10.564 20.047 1.00 41.50 383 TYR A CA 1
ATOM 2974 C C . TYR A 1 383 ? 17.776 -9.661 18.888 1.00 41.50 383 TYR A C 1
ATOM 2976 O O . TYR A 1 383 ? 18.974 -9.536 18.643 1.00 41.50 383 TYR A O 1
ATOM 2984 N N . LYS A 1 384 ? 16.834 -9.042 18.165 1.00 45.69 384 LYS A N 1
ATOM 2985 C CA . LYS A 1 384 ? 17.139 -8.243 16.968 1.00 45.69 384 LYS A CA 1
ATOM 2986 C C . LYS A 1 384 ? 17.482 -6.782 17.270 1.00 45.69 384 LYS A C 1
ATOM 2988 O O . LYS A 1 384 ? 18.273 -6.200 16.538 1.00 45.69 384 LYS A O 1
ATOM 2993 N N . ASP A 1 385 ? 16.971 -6.225 18.371 1.00 51.38 385 ASP A N 1
ATOM 2994 C CA . ASP A 1 385 ? 16.981 -4.776 18.624 1.00 51.38 385 ASP A CA 1
ATOM 2995 C C . ASP A 1 385 ? 17.482 -4.379 20.023 1.00 51.38 385 ASP A C 1
ATOM 2997 O O . ASP A 1 385 ? 17.163 -3.307 20.536 1.00 51.38 385 ASP A O 1
ATOM 3001 N N . ALA A 1 386 ? 18.331 -5.204 20.648 1.00 52.75 386 ALA A N 1
ATOM 3002 C CA . ALA A 1 386 ? 18.893 -4.948 21.984 1.00 52.75 386 ALA A CA 1
ATOM 3003 C C . ALA A 1 386 ? 19.554 -3.555 22.143 1.00 52.75 386 ALA A C 1
ATOM 3005 O O . ALA A 1 386 ? 19.648 -3.011 23.246 1.00 52.75 386 ALA A O 1
ATOM 3006 N N . TRP A 1 387 ? 19.992 -2.945 21.038 1.00 54.12 387 TRP A N 1
ATOM 3007 C CA . TRP A 1 387 ? 20.572 -1.602 20.975 1.00 54.12 387 TRP A CA 1
ATOM 3008 C C . TRP A 1 387 ? 19.566 -0.457 21.212 1.00 54.12 387 TRP A C 1
ATOM 3010 O O . TRP A 1 387 ? 20.000 0.662 21.483 1.00 54.12 387 TRP A O 1
ATOM 3020 N N . LEU A 1 388 ? 18.257 -0.721 21.150 1.00 53.06 388 LEU A N 1
ATOM 3021 C CA . LEU A 1 388 ? 17.177 0.233 21.444 1.00 53.06 388 LEU A CA 1
ATOM 3022 C C . LEU A 1 388 ? 16.691 0.162 22.902 1.00 53.06 388 LEU A C 1
ATOM 3024 O O . LEU A 1 388 ? 15.819 0.932 23.302 1.00 53.06 388 LEU A O 1
ATOM 3028 N N . LEU A 1 389 ? 17.252 -0.736 23.719 1.00 56.72 389 LEU A N 1
ATOM 3029 C CA . LEU A 1 389 ? 16.756 -0.980 25.071 1.00 56.72 389 LEU A CA 1
ATOM 3030 C C . LEU A 1 389 ? 17.143 0.132 26.080 1.00 56.72 389 LEU A C 1
ATOM 3032 O O . LEU A 1 389 ? 18.288 0.617 26.113 1.00 56.72 389 LEU A O 1
ATOM 3036 N N . PRO A 1 390 ? 16.217 0.524 26.977 1.00 56.25 390 PRO A N 1
ATOM 3037 C CA . PRO A 1 390 ? 16.524 1.352 28.142 1.00 56.25 390 PRO A CA 1
ATOM 3038 C C . PRO A 1 390 ? 17.613 0.738 29.039 1.00 56.25 390 PRO A C 1
ATOM 3040 O O . PRO A 1 390 ? 17.719 -0.480 29.171 1.00 56.25 390 PRO A O 1
ATOM 3043 N N . GLU A 1 391 ? 18.410 1.590 29.693 1.00 57.69 391 GLU A N 1
ATOM 3044 C CA . GLU A 1 391 ? 19.550 1.197 30.550 1.00 57.69 391 GLU A CA 1
ATOM 3045 C C . GLU A 1 391 ? 19.162 0.196 31.647 1.00 57.69 391 GLU A C 1
ATOM 3047 O O . GLU A 1 391 ? 19.869 -0.771 31.913 1.00 57.69 391 GLU A O 1
ATOM 3052 N N . SER A 1 392 ? 17.988 0.381 32.232 1.00 54.34 392 SER A N 1
ATOM 3053 C CA . SER A 1 392 ? 17.461 -0.447 33.311 1.00 54.34 392 SER A CA 1
ATOM 3054 C C . SER A 1 392 ? 17.006 -1.845 32.878 1.00 54.34 392 SER A C 1
ATOM 3056 O O . SER A 1 392 ? 17.025 -2.767 33.694 1.00 54.34 392 SER A O 1
ATOM 3058 N N . ILE A 1 393 ? 16.621 -2.025 31.609 1.00 59.50 393 ILE A N 1
ATOM 3059 C CA . ILE A 1 393 ? 16.356 -3.354 31.035 1.00 59.50 393 ILE A CA 1
ATOM 3060 C C . ILE A 1 393 ? 17.686 -4.065 30.790 1.00 59.50 393 ILE A C 1
ATOM 3062 O O . ILE A 1 393 ? 17.837 -5.230 31.155 1.00 59.50 393 ILE A O 1
ATOM 3066 N N . ILE A 1 394 ? 18.678 -3.343 30.264 1.00 68.94 394 ILE A N 1
ATOM 3067 C CA . ILE A 1 394 ? 20.040 -3.851 30.060 1.00 68.94 394 ILE A CA 1
ATOM 3068 C C . ILE A 1 394 ? 20.645 -4.344 31.386 1.00 68.94 394 ILE A C 1
ATOM 3070 O O . ILE A 1 394 ? 21.203 -5.438 31.427 1.00 68.94 394 ILE A O 1
ATOM 3074 N N . ASP A 1 395 ? 20.445 -3.630 32.497 1.00 68.06 395 ASP A N 1
ATOM 3075 C CA . ASP A 1 395 ? 20.861 -4.094 33.832 1.00 68.06 395 ASP A CA 1
ATOM 3076 C C . ASP A 1 395 ? 20.204 -5.416 34.258 1.00 68.06 395 ASP A C 1
ATOM 3078 O O . ASP A 1 395 ? 20.781 -6.182 35.035 1.00 68.06 395 ASP A O 1
ATOM 3082 N N . GLY A 1 396 ? 18.974 -5.677 33.812 1.00 63.22 396 GLY A N 1
ATOM 3083 C CA . GLY A 1 396 ? 18.292 -6.954 34.022 1.00 63.22 396 GLY A CA 1
ATOM 3084 C C . GLY A 1 396 ? 18.941 -8.080 33.220 1.00 63.22 396 GLY A C 1
ATOM 3085 O O . GLY A 1 396 ? 19.195 -9.151 33.767 1.00 63.22 396 GLY A O 1
ATOM 3086 N N . TYR A 1 397 ? 19.289 -7.810 31.960 1.00 72.56 397 TYR A N 1
ATOM 3087 C CA . TYR A 1 397 ? 19.960 -8.774 31.088 1.00 72.56 397 TYR A CA 1
ATOM 3088 C C . TYR A 1 397 ? 21.341 -9.137 31.629 1.00 72.56 397 TYR A C 1
ATOM 3090 O O . TYR A 1 397 ? 21.649 -10.316 31.742 1.00 72.56 397 TYR A O 1
ATOM 3098 N N . ILE A 1 398 ? 22.142 -8.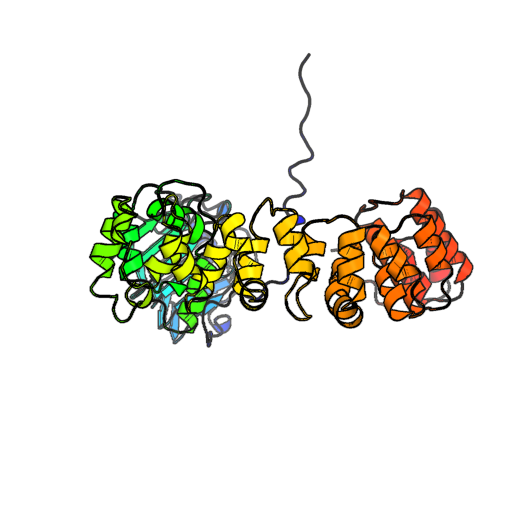141 32.028 1.00 78.25 398 ILE A N 1
ATOM 3099 C CA . ILE A 1 398 ? 23.513 -8.324 32.539 1.00 78.25 398 ILE A CA 1
ATOM 3100 C C . ILE A 1 398 ? 23.541 -9.109 33.860 1.00 78.25 398 ILE A C 1
ATOM 3102 O O . ILE A 1 398 ? 24.495 -9.839 34.119 1.00 78.25 398 ILE A O 1
ATOM 3106 N N . ARG A 1 399 ? 22.508 -8.977 34.703 1.00 77.00 399 ARG A N 1
ATOM 3107 C CA . ARG A 1 399 ? 22.406 -9.680 35.995 1.00 77.00 399 ARG A CA 1
ATOM 3108 C C . ARG A 1 399 ? 21.765 -11.064 35.906 1.00 77.00 399 ARG A C 1
ATOM 3110 O O . ARG A 1 399 ? 21.651 -11.718 36.938 1.00 77.00 399 ARG A O 1
ATOM 3117 N N . SER A 1 400 ? 21.326 -11.492 34.723 1.00 74.81 400 SER A N 1
ATOM 3118 C CA . SER A 1 400 ? 20.730 -12.816 34.541 1.00 74.81 400 SER A CA 1
ATOM 3119 C C . SER A 1 400 ? 21.733 -13.922 34.867 1.00 74.81 400 SER A C 1
ATOM 3121 O O . SER A 1 400 ? 22.907 -13.809 34.516 1.00 74.81 400 SER A O 1
ATOM 3123 N N . ASP A 1 401 ? 21.277 -15.018 35.473 1.00 75.31 401 ASP A N 1
ATOM 3124 C CA . ASP A 1 401 ? 22.102 -16.214 35.688 1.00 75.31 401 ASP A CA 1
ATOM 3125 C C . ASP A 1 401 ? 22.348 -16.990 34.375 1.00 75.31 401 ASP A C 1
ATOM 3127 O O . ASP A 1 401 ? 23.345 -17.707 34.251 1.00 75.31 401 ASP A O 1
ATOM 3131 N N . ASP A 1 402 ? 21.519 -16.772 33.348 1.00 74.38 402 ASP A N 1
ATOM 3132 C CA . ASP A 1 402 ? 21.648 -17.387 32.023 1.00 74.38 402 ASP A CA 1
ATOM 3133 C C . ASP A 1 402 ? 22.605 -16.593 31.117 1.00 74.38 402 ASP A C 1
ATOM 3135 O O . ASP A 1 402 ? 22.416 -15.403 30.839 1.00 74.38 402 ASP A O 1
ATOM 3139 N N . SER A 1 403 ? 23.639 -17.269 30.616 1.00 77.56 403 SER A N 1
ATOM 3140 C CA . SER A 1 403 ? 24.643 -16.662 29.745 1.00 77.56 403 SER A CA 1
ATOM 3141 C C . SER A 1 403 ? 24.114 -16.286 28.358 1.00 77.56 403 SER A C 1
ATOM 3143 O O . SER A 1 403 ? 24.653 -15.359 27.756 1.00 77.56 403 SER A O 1
ATOM 3145 N N . SER A 1 404 ? 23.059 -16.935 27.857 1.00 72.00 404 SER A N 1
ATOM 3146 C CA . SER A 1 404 ? 22.408 -16.574 26.590 1.00 72.00 404 SER A CA 1
ATOM 3147 C C . SER A 1 404 ? 21.682 -15.228 26.691 1.00 72.00 404 SER A C 1
ATOM 3149 O O . SER A 1 404 ? 21.757 -14.410 25.778 1.00 72.00 404 SER A O 1
ATOM 3151 N N . ILE A 1 405 ? 21.088 -14.934 27.850 1.00 67.94 405 ILE A N 1
ATOM 3152 C CA . ILE A 1 405 ? 20.428 -13.655 28.141 1.00 67.94 405 ILE A CA 1
ATOM 3153 C C . ILE A 1 405 ? 21.473 -12.547 28.314 1.00 67.94 405 ILE A C 1
ATOM 3155 O O . ILE A 1 405 ? 21.353 -11.470 27.721 1.00 67.94 405 ILE A O 1
ATOM 3159 N N . ARG A 1 406 ? 22.554 -12.819 29.059 1.00 82.88 406 ARG A N 1
ATOM 3160 C CA . ARG A 1 406 ? 23.674 -11.871 29.192 1.00 82.88 406 ARG A CA 1
ATOM 3161 C C . ARG A 1 406 ? 24.339 -11.570 27.846 1.00 82.88 406 ARG A C 1
ATOM 3163 O O . ARG A 1 406 ? 24.745 -10.434 27.610 1.00 82.88 406 ARG A O 1
ATOM 3170 N N . GLN A 1 407 ? 24.396 -12.548 26.937 1.00 79.94 407 GLN A N 1
ATOM 3171 C CA . GLN A 1 407 ? 24.961 -12.384 25.593 1.00 79.94 407 GLN A CA 1
ATOM 3172 C C . GLN A 1 407 ? 24.168 -11.370 24.760 1.00 79.94 407 GLN A C 1
ATOM 3174 O O . GLN A 1 407 ? 24.770 -10.584 24.026 1.00 79.94 407 GLN A O 1
ATOM 3179 N N . VAL A 1 408 ? 22.841 -11.354 24.899 1.00 69.75 408 VAL A N 1
ATOM 3180 C CA . VAL A 1 408 ? 21.968 -10.357 24.258 1.00 69.75 408 VAL A CA 1
ATOM 3181 C C . VAL A 1 408 ? 22.171 -8.987 24.891 1.00 69.75 408 VAL A C 1
ATOM 3183 O O . VAL A 1 408 ? 22.309 -7.994 24.180 1.00 69.75 408 VAL A O 1
ATOM 3186 N N . GLY A 1 409 ? 22.273 -8.936 26.225 1.00 75.19 409 GLY A N 1
ATOM 3187 C CA . GLY A 1 409 ? 22.587 -7.707 26.957 1.00 75.19 409 GLY A CA 1
ATOM 3188 C C . GLY A 1 409 ? 23.891 -7.065 26.479 1.00 75.19 409 GLY A C 1
ATOM 3189 O O . GLY A 1 409 ? 23.955 -5.849 26.316 1.00 75.19 409 GLY A O 1
ATOM 3190 N N . ALA A 1 410 ? 24.898 -7.883 26.157 1.00 83.38 410 ALA A N 1
ATOM 3191 C CA . ALA A 1 410 ? 26.172 -7.429 25.606 1.00 83.38 410 ALA A CA 1
ATOM 3192 C C . ALA A 1 410 ? 26.081 -6.781 24.211 1.00 83.38 410 ALA A C 1
ATOM 3194 O O . ALA A 1 410 ? 26.969 -6.010 23.852 1.00 83.38 410 ALA A O 1
ATOM 3195 N N . GLY A 1 411 ? 25.007 -7.034 23.454 1.00 74.62 411 GLY A N 1
ATOM 3196 C CA . GLY A 1 411 ? 24.724 -6.377 22.172 1.00 74.62 411 GLY A CA 1
ATOM 3197 C C . GLY A 1 411 ? 24.024 -5.012 22.290 1.00 74.62 411 GLY A C 1
ATOM 3198 O O . GLY A 1 411 ? 23.799 -4.347 21.274 1.00 74.62 411 GLY A O 1
ATOM 3199 N N . GLY A 1 412 ? 23.661 -4.587 23.506 1.00 74.62 412 GLY A N 1
ATOM 3200 C CA . GLY A 1 412 ? 22.909 -3.357 23.768 1.00 74.62 412 GLY A CA 1
ATOM 3201 C C . GLY A 1 412 ? 23.741 -2.069 23.826 1.00 74.62 412 GLY A C 1
ATOM 3202 O O . GLY A 1 412 ? 24.938 -2.043 23.538 1.00 74.62 412 GLY A O 1
ATOM 3203 N N . GLN A 1 413 ? 23.099 -0.959 24.212 1.00 75.12 413 GLN A N 1
ATOM 3204 C CA . GLN A 1 413 ? 23.789 0.302 24.523 1.00 75.12 413 GLN A CA 1
ATOM 3205 C C . GLN A 1 413 ? 24.257 0.336 25.977 1.00 75.12 413 GLN A C 1
ATOM 3207 O O . GLN A 1 413 ? 23.478 0.617 26.891 1.00 75.12 413 GLN A O 1
ATOM 3212 N N . LEU A 1 414 ? 25.549 0.080 26.161 1.00 81.19 414 LEU A N 1
ATOM 3213 C CA . LEU A 1 414 ? 26.178 -0.088 27.464 1.00 81.19 414 LEU A CA 1
ATOM 3214 C C . LEU A 1 414 ? 26.817 1.210 27.965 1.00 81.19 414 LEU A C 1
ATOM 3216 O O . LEU A 1 414 ? 27.456 1.939 27.205 1.00 81.19 414 LEU A O 1
ATOM 3220 N N . THR A 1 415 ? 26.717 1.452 29.269 1.00 85.81 415 THR A N 1
ATOM 3221 C CA . THR A 1 415 ? 27.628 2.358 29.976 1.00 85.81 415 THR A CA 1
ATOM 3222 C C . THR A 1 415 ? 29.001 1.703 30.144 1.00 85.81 415 THR A C 1
ATOM 3224 O O . THR A 1 415 ? 29.146 0.481 30.041 1.00 85.81 415 THR A O 1
ATOM 3227 N N . TYR A 1 416 ? 30.032 2.499 30.444 1.00 86.38 416 TYR A N 1
ATOM 3228 C CA . TYR A 1 416 ? 31.380 1.975 30.707 1.00 86.38 416 TYR A CA 1
ATOM 3229 C C . TYR A 1 416 ? 31.389 0.873 31.784 1.00 86.38 416 TYR A C 1
ATOM 3231 O O . TYR A 1 416 ? 32.035 -0.160 31.613 1.00 86.38 416 TYR A O 1
ATOM 3239 N N . ASN A 1 417 ? 30.631 1.056 32.869 1.00 88.88 417 ASN A N 1
ATOM 3240 C CA . ASN A 1 417 ? 30.582 0.095 33.974 1.00 88.88 417 ASN A CA 1
ATOM 3241 C C . ASN A 1 417 ? 29.898 -1.217 33.569 1.00 88.88 417 ASN A C 1
ATOM 3243 O O . ASN A 1 417 ? 30.405 -2.289 33.892 1.00 88.88 417 ASN A O 1
ATOM 3247 N N . GLN A 1 418 ? 28.795 -1.138 32.821 1.00 89.31 418 GLN A N 1
ATOM 3248 C CA . GLN A 1 418 ? 28.088 -2.308 32.291 1.00 89.31 418 GLN A CA 1
ATOM 3249 C C . GLN A 1 418 ? 28.976 -3.111 31.331 1.00 89.31 418 GLN A C 1
ATOM 3251 O O . GLN A 1 418 ? 29.085 -4.331 31.445 1.00 89.31 418 GLN A O 1
ATOM 3256 N N . ALA A 1 419 ? 29.679 -2.425 30.428 1.00 89.38 419 ALA A N 1
ATOM 3257 C CA . ALA A 1 419 ? 30.617 -3.063 29.511 1.00 89.38 419 ALA A CA 1
ATOM 3258 C C . ALA A 1 419 ? 31.802 -3.707 30.247 1.00 89.38 419 ALA A C 1
ATOM 3260 O O . ALA A 1 419 ? 32.196 -4.822 29.918 1.00 89.38 419 ALA A O 1
ATOM 3261 N N . MET A 1 420 ? 32.341 -3.060 31.285 1.00 91.88 420 MET A N 1
ATOM 3262 C CA . MET A 1 420 ? 33.424 -3.628 32.096 1.00 91.88 420 MET A CA 1
ATOM 3263 C C . MET A 1 420 ? 32.971 -4.837 32.930 1.00 91.88 420 MET A C 1
ATOM 3265 O O . MET A 1 420 ? 33.747 -5.768 33.157 1.00 91.88 420 MET A O 1
ATOM 3269 N N . GLN A 1 421 ? 31.711 -4.852 33.369 1.00 90.94 421 GLN A N 1
ATOM 3270 C CA . GLN A 1 421 ? 31.108 -6.007 34.027 1.00 90.94 421 GLN A CA 1
ATOM 3271 C C . GLN A 1 421 ? 30.993 -7.193 33.060 1.00 90.94 421 GLN A C 1
ATOM 3273 O O . GLN A 1 421 ? 31.430 -8.291 33.394 1.00 90.94 421 GLN A O 1
ATOM 3278 N N . LEU A 1 422 ? 30.496 -6.964 31.842 1.00 91.12 422 LEU A N 1
ATOM 3279 C CA . LEU A 1 422 ? 30.387 -7.990 30.798 1.00 91.12 422 LEU A CA 1
ATOM 3280 C C . LEU A 1 422 ? 31.750 -8.458 30.264 1.00 91.12 422 LEU A C 1
ATOM 3282 O O . LEU A 1 422 ? 31.923 -9.630 29.947 1.00 91.12 422 LEU A O 1
ATOM 3286 N N . ALA A 1 423 ? 32.763 -7.590 30.237 1.00 89.75 423 ALA A N 1
ATOM 3287 C CA . ALA A 1 423 ? 34.143 -7.984 29.934 1.00 89.75 423 ALA A CA 1
ATOM 3288 C C . ALA A 1 423 ? 34.726 -8.952 30.986 1.00 89.75 423 ALA A C 1
ATOM 3290 O O . ALA A 1 423 ? 35.731 -9.637 30.751 1.00 89.75 423 ALA A O 1
ATOM 3291 N N . ASN A 1 424 ? 34.096 -9.009 32.162 1.00 91.19 424 ASN A N 1
ATOM 3292 C CA . ASN A 1 424 ? 34.395 -9.940 33.237 1.00 91.19 424 ASN A CA 1
ATOM 3293 C C . ASN A 1 424 ? 33.501 -11.175 33.290 1.00 91.19 424 ASN A C 1
ATOM 3295 O O . ASN A 1 424 ? 33.688 -11.994 34.190 1.00 91.19 424 ASN A O 1
ATOM 3299 N N . ASP A 1 425 ? 32.607 -11.350 32.317 1.00 91.81 425 ASP A N 1
ATOM 3300 C CA . ASP A 1 425 ? 31.754 -12.529 32.241 1.00 91.81 425 ASP A CA 1
ATOM 3301 C C . ASP A 1 425 ? 32.578 -13.815 32.075 1.00 91.81 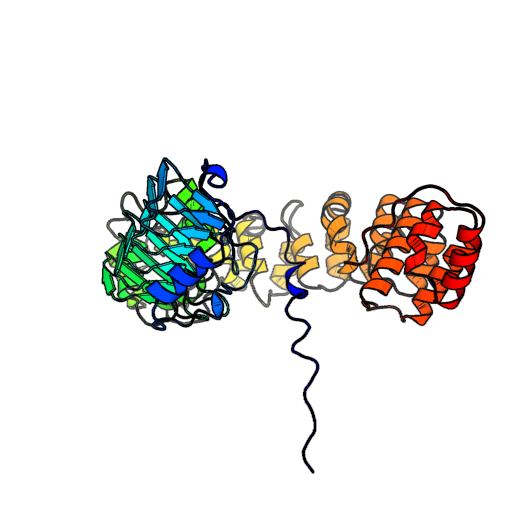425 ASP A C 1
ATOM 3303 O O . ASP A 1 425 ? 33.649 -13.827 31.462 1.00 91.81 425 ASP A O 1
ATOM 3307 N N . SER A 1 426 ? 32.069 -14.906 32.644 1.00 88.50 426 SER A N 1
ATOM 3308 C CA . SER A 1 426 ? 32.665 -16.238 32.531 1.00 88.50 426 SER A CA 1
ATOM 3309 C C . SER A 1 426 ? 32.314 -16.936 31.214 1.00 88.50 426 SER A C 1
ATOM 3311 O O . SER A 1 426 ? 32.955 -17.925 30.862 1.00 88.50 426 SER A O 1
ATOM 3313 N N . SER A 1 427 ? 31.306 -16.447 30.484 1.00 88.38 427 SER A N 1
ATOM 3314 C CA . SER A 1 427 ? 30.885 -16.986 29.193 1.00 88.38 427 SER A CA 1
ATOM 3315 C C . SER A 1 427 ? 31.629 -16.329 28.033 1.00 88.38 427 SER A C 1
ATOM 3317 O O . SER A 1 427 ? 31.459 -15.136 27.768 1.00 88.38 427 SER A O 1
ATOM 3319 N N . ASN A 1 428 ? 32.366 -17.132 27.262 1.00 84.94 428 ASN A N 1
ATOM 3320 C CA . ASN A 1 428 ? 33.044 -16.659 26.051 1.00 84.94 428 ASN A CA 1
ATOM 3321 C C . ASN A 1 428 ? 32.062 -16.024 25.056 1.00 84.94 428 ASN A C 1
ATOM 3323 O O . ASN A 1 428 ? 32.368 -14.985 24.491 1.00 84.94 428 ASN A O 1
ATOM 3327 N N . ASN A 1 429 ? 30.847 -16.565 24.908 1.00 82.62 429 ASN A N 1
ATOM 3328 C CA . ASN A 1 429 ? 29.846 -16.013 23.987 1.00 82.62 429 ASN A CA 1
ATOM 3329 C C . ASN A 1 429 ? 29.415 -14.586 24.365 1.00 82.62 429 ASN A C 1
ATOM 3331 O O . ASN A 1 429 ? 29.181 -13.757 23.486 1.00 82.62 429 ASN A O 1
ATOM 3335 N N . VAL A 1 430 ? 29.332 -14.287 25.666 1.00 85.88 430 VAL A N 1
ATOM 3336 C CA . VAL A 1 430 ? 29.000 -12.944 26.172 1.00 85.88 430 VAL A CA 1
ATOM 3337 C C . VAL A 1 430 ? 30.132 -11.973 25.852 1.00 85.88 430 VAL A C 1
ATOM 3339 O O . VAL A 1 430 ? 29.896 -10.891 25.316 1.00 85.88 430 VAL A O 1
ATOM 3342 N N . VAL A 1 431 ? 31.368 -12.392 26.122 1.00 88.44 431 VAL A N 1
ATOM 3343 C CA . VAL A 1 431 ? 32.576 -11.606 25.856 1.00 88.44 431 VAL A CA 1
ATOM 3344 C C . VAL A 1 431 ? 32.757 -11.348 24.354 1.00 88.44 431 VAL A C 1
ATOM 3346 O O . VAL A 1 431 ? 33.057 -10.223 23.954 1.00 88.44 431 VAL A O 1
ATOM 3349 N N . THR A 1 432 ? 32.516 -12.350 23.508 1.00 82.44 432 THR A N 1
ATOM 3350 C CA . THR A 1 432 ? 32.553 -12.218 22.047 1.00 82.44 432 THR A CA 1
ATOM 3351 C C . THR A 1 432 ? 31.468 -11.270 21.539 1.00 82.44 432 THR A C 1
ATOM 3353 O O . THR A 1 432 ? 31.757 -10.417 20.703 1.00 82.44 432 THR A O 1
ATOM 3356 N N . SER A 1 433 ? 30.243 -11.357 22.066 1.00 82.44 433 SER A N 1
ATOM 3357 C CA . SER A 1 433 ? 29.148 -10.435 21.722 1.00 82.44 433 SER A CA 1
ATOM 3358 C C . SER A 1 433 ? 29.493 -8.980 22.075 1.00 82.44 433 SER A C 1
ATOM 3360 O O . SER A 1 433 ? 29.355 -8.085 21.240 1.00 82.44 433 SER A O 1
ATOM 3362 N N . LEU A 1 434 ? 30.064 -8.751 23.264 1.00 88.88 434 LEU A N 1
ATOM 3363 C CA . LEU A 1 434 ? 30.569 -7.438 23.674 1.00 88.88 434 LEU A CA 1
ATOM 3364 C C . LEU A 1 434 ? 31.667 -6.923 22.728 1.00 88.88 434 LEU A C 1
ATOM 3366 O O . LEU A 1 434 ? 31.650 -5.757 22.336 1.00 88.88 434 LEU A O 1
ATOM 3370 N N . ALA A 1 435 ? 32.613 -7.782 22.342 1.00 84.81 435 ALA A N 1
ATOM 3371 C CA . ALA A 1 435 ? 33.682 -7.429 21.410 1.00 84.81 435 ALA A CA 1
ATOM 3372 C C . ALA A 1 435 ? 33.142 -6.995 20.038 1.00 84.81 435 ALA A C 1
ATOM 3374 O O . ALA A 1 435 ? 33.571 -5.963 19.513 1.00 84.81 435 ALA A O 1
ATOM 3375 N N . PHE A 1 436 ? 32.170 -7.734 19.488 1.00 78.88 436 PHE A N 1
ATOM 3376 C CA . PHE A 1 436 ? 31.472 -7.352 18.257 1.00 78.88 436 PHE A CA 1
ATOM 3377 C C . PHE A 1 436 ? 30.789 -5.997 18.405 1.00 78.88 436 PHE A C 1
ATOM 3379 O O . PHE A 1 436 ? 30.906 -5.153 17.516 1.00 78.88 436 PHE A O 1
ATOM 3386 N N . LYS A 1 437 ? 30.130 -5.756 19.543 1.00 81.19 437 LYS A N 1
ATOM 3387 C CA . LYS A 1 437 ? 29.425 -4.497 19.764 1.00 81.19 437 LYS A CA 1
ATOM 3388 C C . LYS A 1 437 ? 30.371 -3.301 19.829 1.00 81.19 437 LYS A C 1
ATOM 3390 O O . LYS A 1 437 ? 30.095 -2.277 19.210 1.00 81.19 437 LYS A O 1
ATOM 3395 N N . LEU A 1 438 ? 31.507 -3.426 20.514 1.00 82.25 438 LEU A N 1
ATOM 3396 C CA . LEU A 1 438 ? 32.524 -2.367 20.573 1.00 82.25 438 LEU A CA 1
ATOM 3397 C C . LEU A 1 438 ? 33.116 -2.068 19.184 1.00 82.25 438 LEU A C 1
ATOM 3399 O O . LEU A 1 438 ? 33.330 -0.904 18.840 1.00 82.25 438 LEU A O 1
ATOM 3403 N N . ALA A 1 439 ? 33.340 -3.104 18.369 1.00 77.00 439 ALA A N 1
ATOM 3404 C CA . ALA A 1 439 ? 33.817 -2.962 16.994 1.00 77.00 439 ALA A CA 1
ATOM 3405 C C . ALA A 1 439 ? 32.788 -2.247 16.103 1.00 77.00 439 ALA A C 1
ATOM 3407 O O . ALA A 1 439 ? 33.129 -1.309 15.381 1.00 77.00 439 ALA A O 1
ATOM 3408 N N . GLU A 1 440 ? 31.520 -2.645 16.201 1.00 70.06 440 GLU A N 1
ATOM 3409 C CA . GLU A 1 440 ? 30.405 -2.021 15.491 1.00 70.06 440 GLU A CA 1
ATOM 3410 C C . GLU A 1 440 ? 30.223 -0.552 15.905 1.00 70.06 440 GLU A C 1
ATOM 3412 O O . GLU A 1 440 ? 30.116 0.325 15.046 1.00 70.06 440 GLU A O 1
ATOM 3417 N N . MET A 1 441 ? 30.242 -0.259 17.209 1.00 70.94 441 MET A N 1
ATOM 3418 C CA . MET A 1 441 ? 30.108 1.100 17.744 1.00 70.94 441 MET A CA 1
ATOM 3419 C C . MET A 1 441 ? 31.217 2.025 17.234 1.00 70.94 441 MET A C 1
ATOM 3421 O O . MET A 1 441 ? 30.941 3.172 16.871 1.00 70.94 441 MET A O 1
ATOM 3425 N N . LYS A 1 442 ? 32.459 1.527 17.172 1.00 70.06 442 LYS A N 1
ATOM 3426 C CA . LYS A 1 442 ? 33.610 2.289 16.674 1.00 70.06 442 LYS A CA 1
ATOM 3427 C C . LYS A 1 442 ? 33.551 2.516 15.164 1.00 70.06 442 LYS A C 1
ATOM 3429 O O . LYS A 1 442 ? 33.855 3.619 14.717 1.00 70.06 442 LYS A O 1
ATOM 3434 N N . HIS A 1 443 ? 33.100 1.524 14.394 1.00 65.44 443 HIS A N 1
ATOM 3435 C CA . HIS A 1 443 ? 32.906 1.651 12.947 1.00 65.44 443 HIS A CA 1
ATOM 3436 C C . HIS A 1 443 ? 31.830 2.690 12.586 1.00 65.44 443 HIS A C 1
ATOM 3438 O O . HIS A 1 443 ? 32.012 3.474 11.657 1.00 65.44 443 HIS A O 1
ATOM 3444 N N . HIS A 1 444 ? 30.723 2.728 13.334 1.00 58.94 444 HIS A N 1
ATOM 3445 C CA . HIS A 1 444 ? 29.569 3.577 13.011 1.00 58.94 444 HIS A CA 1
ATOM 3446 C C . HIS A 1 444 ? 29.553 4.935 13.734 1.00 58.94 444 HIS A C 1
ATOM 3448 O O . HIS A 1 444 ? 28.703 5.771 13.434 1.00 58.94 444 HIS A O 1
ATOM 3454 N N . GLY A 1 445 ? 30.465 5.184 14.683 1.00 58.56 445 GLY A N 1
ATOM 3455 C CA . GLY A 1 445 ? 30.502 6.429 15.463 1.00 58.56 445 GLY A CA 1
ATOM 3456 C C . GLY A 1 445 ? 29.308 6.607 16.414 1.00 58.56 445 GLY A C 1
ATOM 3457 O O . GLY A 1 445 ? 28.982 7.729 16.795 1.00 58.56 445 GLY A O 1
ATOM 3458 N N . GLN A 1 446 ? 28.641 5.512 16.790 1.00 57.97 446 GLN A N 1
ATOM 3459 C CA . GLN A 1 446 ? 27.367 5.502 17.520 1.00 57.97 446 GLN A CA 1
ATOM 3460 C C . GLN A 1 446 ? 27.546 5.149 19.002 1.00 57.97 446 GLN A C 1
ATOM 3462 O O . GLN A 1 446 ? 27.033 4.149 19.505 1.00 57.97 446 GLN A O 1
ATOM 3467 N N . LEU A 1 447 ? 28.278 5.987 19.728 1.00 59.06 447 LEU A N 1
ATOM 3468 C CA . LEU A 1 447 ? 28.475 5.828 21.165 1.00 59.06 447 LEU A CA 1
ATOM 3469 C C . LEU A 1 447 ? 27.493 6.721 21.938 1.00 59.06 447 LEU A C 1
ATOM 3471 O O . LEU A 1 447 ? 27.786 7.867 22.261 1.00 59.06 447 LEU A O 1
ATOM 3475 N N . LEU A 1 448 ? 26.290 6.204 22.194 1.00 52.78 448 LEU A N 1
ATOM 3476 C CA . LEU A 1 448 ? 25.213 6.973 22.836 1.00 52.78 448 LEU A CA 1
ATOM 3477 C C . LEU A 1 448 ? 25.312 7.026 24.374 1.00 52.78 448 LEU A C 1
ATOM 3479 O O . LEU A 1 448 ? 24.808 7.972 24.974 1.00 52.78 448 LEU A O 1
ATOM 3483 N N . ARG A 1 449 ? 25.970 6.045 25.019 1.00 71.62 449 ARG A N 1
ATOM 3484 C CA . ARG A 1 449 ? 26.093 5.935 26.496 1.00 71.62 449 ARG A CA 1
ATOM 3485 C C . ARG A 1 449 ? 27.522 5.722 27.016 1.00 71.62 449 ARG A C 1
ATOM 3487 O O . ARG A 1 449 ? 27.728 5.483 28.203 1.00 71.62 449 ARG A O 1
ATOM 3494 N N . MET A 1 450 ? 28.511 5.815 26.134 1.00 79.56 450 MET A N 1
ATOM 3495 C CA . MET A 1 450 ? 29.930 5.671 26.454 1.00 79.56 450 MET A CA 1
ATOM 3496 C C . MET A 1 450 ? 30.720 6.681 25.621 1.00 79.56 450 MET A C 1
ATOM 3498 O O . MET A 1 450 ? 30.277 7.073 24.553 1.00 79.56 450 MET A O 1
ATOM 3502 N N . THR A 1 451 ? 31.872 7.148 26.077 1.00 80.12 451 THR A N 1
ATOM 3503 C CA . THR A 1 451 ? 32.775 7.962 25.250 1.00 80.12 451 THR A CA 1
ATOM 3504 C C . THR A 1 451 ? 33.705 7.072 24.416 1.00 80.12 451 THR A C 1
ATOM 3506 O O . THR A 1 451 ? 33.979 5.934 24.808 1.00 80.12 451 THR A O 1
ATOM 3509 N N . PRO A 1 452 ? 34.264 7.561 23.290 1.00 77.06 452 PRO A N 1
ATOM 3510 C CA . PRO A 1 452 ? 35.267 6.811 22.527 1.00 77.06 452 PRO A CA 1
ATOM 3511 C C . PRO A 1 452 ? 36.445 6.341 23.389 1.00 77.06 452 PRO A C 1
ATOM 3513 O O . PRO A 1 452 ? 36.900 5.209 23.263 1.00 77.06 452 PRO A O 1
ATOM 3516 N N . GLN A 1 453 ? 36.882 7.175 24.337 1.00 81.31 453 GLN A N 1
ATOM 3517 C CA . GLN A 1 453 ? 37.974 6.856 25.255 1.00 81.31 453 GLN A CA 1
ATOM 3518 C C . GLN A 1 453 ? 37.606 5.755 26.258 1.00 81.31 453 GLN A C 1
ATOM 3520 O O . GLN A 1 453 ? 38.463 4.972 26.660 1.00 81.31 453 GLN A O 1
ATOM 3525 N N . GLU A 1 454 ? 36.353 5.698 26.702 1.00 85.50 454 GLU A N 1
ATOM 3526 C CA . GLU A 1 454 ? 35.857 4.620 27.560 1.00 85.50 454 GLU A CA 1
ATOM 3527 C C . GLU A 1 454 ? 35.727 3.307 26.783 1.00 85.50 454 GLU A C 1
ATOM 3529 O O . GLU A 1 454 ? 36.150 2.269 27.289 1.00 85.50 454 GLU A O 1
ATOM 3534 N N . SER A 1 455 ? 35.257 3.361 25.534 1.00 83.06 455 SER A N 1
ATOM 3535 C CA . SER A 1 455 ? 35.206 2.197 24.641 1.00 83.06 455 SER A CA 1
ATOM 3536 C C . SER A 1 455 ? 36.602 1.625 24.388 1.00 83.06 455 SER A C 1
ATOM 3538 O O . SER A 1 455 ? 36.813 0.420 24.528 1.00 83.06 455 SER A O 1
ATOM 3540 N N . ASP A 1 456 ? 37.585 2.487 24.103 1.00 83.50 456 ASP A N 1
ATOM 3541 C CA . ASP A 1 456 ? 38.982 2.082 23.903 1.00 83.50 456 ASP A CA 1
ATOM 3542 C C . ASP A 1 456 ? 39.570 1.399 25.150 1.00 83.50 456 ASP A C 1
ATOM 3544 O O . ASP A 1 456 ? 40.335 0.440 25.027 1.00 83.50 456 ASP A O 1
ATOM 3548 N N . LYS A 1 457 ? 39.199 1.848 26.359 1.00 88.19 457 LYS A N 1
ATOM 3549 C CA . LYS A 1 457 ? 39.625 1.208 27.617 1.00 88.19 457 LYS A CA 1
ATOM 3550 C C . LYS A 1 457 ? 39.051 -0.199 27.767 1.00 88.19 457 LYS A C 1
ATOM 3552 O O . LYS A 1 457 ? 39.787 -1.095 28.174 1.00 88.19 457 LYS A O 1
ATOM 3557 N N . VAL A 1 458 ? 37.772 -0.404 27.441 1.00 88.00 458 VAL A N 1
ATOM 3558 C CA . VAL A 1 458 ? 37.143 -1.737 27.492 1.00 88.00 458 VAL A CA 1
ATOM 3559 C C . VAL A 1 458 ? 37.771 -2.661 26.444 1.00 88.00 458 VAL A C 1
ATOM 3561 O O . VAL A 1 458 ? 38.135 -3.791 26.764 1.00 88.00 458 VAL A O 1
ATOM 3564 N N . ALA A 1 459 ? 37.980 -2.175 25.217 1.00 86.19 459 ALA A N 1
ATOM 3565 C CA . ALA A 1 459 ? 38.613 -2.950 24.151 1.00 86.19 459 ALA A CA 1
ATOM 3566 C C . ALA A 1 459 ? 40.063 -3.341 24.494 1.00 86.19 459 ALA A C 1
ATOM 3568 O O . ALA A 1 459 ? 40.453 -4.495 24.316 1.00 86.19 459 ALA A O 1
ATOM 3569 N N . ALA A 1 460 ? 40.855 -2.411 25.042 1.00 84.56 460 ALA A N 1
ATOM 3570 C CA . ALA A 1 460 ? 42.219 -2.692 25.493 1.00 84.56 460 ALA A CA 1
ATOM 3571 C C . ALA A 1 460 ? 42.251 -3.698 26.656 1.00 84.56 460 ALA A C 1
ATOM 3573 O O . ALA A 1 460 ? 43.130 -4.560 26.697 1.00 84.56 460 ALA A O 1
ATOM 3574 N N . TYR A 1 461 ? 41.284 -3.616 27.575 1.00 89.06 461 TYR A N 1
ATOM 3575 C CA . TYR A 1 461 ? 41.134 -4.575 28.665 1.00 89.06 461 TYR A CA 1
ATOM 3576 C C . TYR A 1 461 ? 40.838 -5.989 28.144 1.00 89.06 461 TYR A C 1
ATOM 3578 O O . TYR A 1 461 ? 41.506 -6.942 28.545 1.00 89.06 461 TYR A O 1
ATOM 3586 N N . LEU A 1 462 ? 39.893 -6.123 27.207 1.00 86.56 462 LEU A N 1
ATOM 3587 C CA . LEU A 1 462 ? 39.578 -7.402 26.568 1.00 86.56 462 LEU A CA 1
ATOM 3588 C C . LEU A 1 462 ? 40.791 -7.983 25.831 1.00 86.56 462 LEU A C 1
ATOM 3590 O O . LEU A 1 462 ? 41.093 -9.162 25.991 1.00 86.56 462 LEU A O 1
ATOM 3594 N N . TYR A 1 463 ? 41.535 -7.154 25.099 1.00 83.19 463 TYR A N 1
ATOM 3595 C CA . TYR A 1 463 ? 42.749 -7.586 24.404 1.00 83.19 463 TYR A CA 1
ATOM 3596 C C . TYR A 1 463 ? 43.830 -8.119 25.352 1.00 83.19 463 TYR A C 1
ATOM 3598 O O . TYR A 1 463 ? 44.415 -9.161 25.081 1.00 83.19 463 TYR A O 1
ATOM 3606 N N . GLN A 1 464 ? 44.073 -7.451 26.484 1.00 84.25 464 GLN A N 1
ATOM 3607 C CA . GLN A 1 464 ? 45.037 -7.931 27.482 1.00 84.25 464 GLN A CA 1
ATOM 3608 C C . GLN A 1 464 ? 44.581 -9.228 28.154 1.00 84.25 464 GLN A C 1
ATOM 3610 O O . GLN A 1 464 ? 45.389 -10.112 28.426 1.00 84.25 464 GLN A O 1
ATOM 3615 N N . LYS A 1 465 ? 43.284 -9.340 28.446 1.00 83.31 465 LYS A N 1
ATOM 3616 C CA . LYS A 1 465 ? 42.720 -10.499 29.141 1.00 83.31 465 LYS A CA 1
ATOM 3617 C C . LYS A 1 465 ? 42.701 -11.756 28.267 1.00 83.31 465 LYS A C 1
ATOM 3619 O O . LYS A 1 465 ? 42.875 -12.854 28.788 1.00 83.31 465 LYS A O 1
ATOM 3624 N N . PHE A 1 466 ? 42.518 -11.590 26.961 1.00 80.88 466 PHE A N 1
ATOM 3625 C CA . PHE A 1 466 ? 42.366 -12.675 25.993 1.00 80.88 466 PHE A CA 1
ATOM 3626 C C . PHE A 1 466 ? 43.465 -12.654 24.917 1.00 80.88 466 PHE A C 1
ATOM 3628 O O . PHE A 1 466 ? 43.212 -12.987 23.765 1.00 80.88 466 PHE A O 1
ATOM 3635 N N . GLU A 1 467 ? 44.703 -12.302 25.290 1.00 74.88 467 GLU A N 1
ATOM 3636 C CA . GLU A 1 467 ? 45.853 -12.140 24.373 1.00 74.88 467 GLU A CA 1
ATOM 3637 C C . GLU A 1 467 ? 46.194 -13.404 23.545 1.00 74.88 467 GLU A C 1
ATOM 3639 O O . GLU A 1 467 ? 46.892 -13.316 22.539 1.00 74.88 467 GLU A O 1
ATOM 3644 N N . ASN A 1 468 ? 45.668 -14.573 23.928 1.00 75.25 468 ASN A N 1
ATOM 3645 C CA . ASN A 1 468 ? 45.872 -15.850 23.233 1.00 75.25 468 ASN A CA 1
ATOM 3646 C C . ASN A 1 468 ? 44.619 -16.377 22.497 1.00 75.25 468 ASN A C 1
ATOM 3648 O O . ASN A 1 468 ? 44.645 -17.505 22.009 1.00 75.25 468 ASN A O 1
ATOM 3652 N N . ASP A 1 469 ? 43.519 -15.616 22.453 1.00 77.56 469 ASP A N 1
ATOM 3653 C CA . ASP A 1 469 ? 42.285 -15.990 21.746 1.00 77.56 469 ASP A CA 1
ATOM 3654 C C . ASP A 1 469 ? 42.246 -15.313 20.368 1.00 77.56 469 ASP A C 1
ATOM 3656 O O . ASP A 1 469 ? 41.791 -14.176 20.214 1.00 77.56 469 ASP A O 1
ATOM 3660 N N . ASP A 1 470 ? 42.773 -16.008 19.357 1.00 72.31 470 ASP A N 1
ATOM 3661 C CA . ASP A 1 470 ? 42.901 -15.480 17.995 1.00 72.31 470 ASP A CA 1
ATOM 3662 C C . ASP A 1 470 ? 41.553 -15.052 17.385 1.00 72.31 470 ASP A C 1
ATOM 3664 O O . ASP A 1 470 ? 41.511 -14.094 16.606 1.00 72.31 470 ASP A O 1
ATOM 3668 N N . ASP A 1 471 ? 40.451 -15.722 17.735 1.00 70.50 471 ASP A N 1
ATOM 3669 C CA . ASP A 1 471 ? 39.121 -15.416 17.205 1.00 70.50 471 ASP A CA 1
ATOM 3670 C C . ASP A 1 471 ? 38.557 -14.144 17.845 1.00 70.50 471 ASP A C 1
ATOM 3672 O O . ASP A 1 471 ? 38.089 -13.246 17.137 1.00 70.50 471 ASP A O 1
ATOM 3676 N N . LEU A 1 472 ? 38.681 -13.996 19.166 1.00 74.94 472 LEU A N 1
ATOM 3677 C CA . LEU A 1 472 ? 38.261 -12.777 19.854 1.00 74.94 472 LEU A CA 1
ATOM 3678 C C . LEU A 1 472 ? 39.130 -11.571 19.463 1.00 74.94 472 LEU A C 1
ATOM 3680 O O . LEU A 1 472 ? 38.610 -10.473 19.254 1.00 74.94 472 LEU A O 1
ATOM 3684 N N . ILE A 1 473 ? 40.442 -11.765 19.303 1.00 75.50 473 ILE A N 1
ATOM 3685 C CA . ILE A 1 473 ? 41.375 -10.715 18.866 1.00 75.50 473 ILE A CA 1
ATOM 3686 C C . ILE A 1 473 ? 41.025 -10.214 17.460 1.00 75.50 473 ILE A C 1
ATOM 3688 O O . ILE A 1 473 ? 41.100 -9.009 17.202 1.00 75.50 473 ILE A O 1
ATOM 3692 N N . ARG A 1 474 ? 40.606 -11.104 16.549 1.00 72.38 474 ARG A N 1
ATOM 3693 C CA . ARG A 1 474 ? 40.144 -10.719 15.204 1.00 72.38 474 ARG A CA 1
ATOM 3694 C C . ARG A 1 474 ? 38.898 -9.842 15.255 1.00 72.38 474 ARG A C 1
ATOM 3696 O O . ARG A 1 474 ? 38.839 -8.848 14.535 1.00 72.38 474 ARG A O 1
ATOM 3703 N N . VAL A 1 475 ? 37.940 -10.175 16.118 1.00 72.81 475 VAL A N 1
ATOM 3704 C CA . VAL A 1 475 ? 36.711 -9.389 16.307 1.00 72.81 475 VAL A CA 1
ATOM 3705 C C . VAL A 1 475 ? 37.018 -8.025 16.934 1.00 72.81 475 VAL A C 1
ATOM 3707 O O . VAL A 1 475 ? 36.527 -6.998 16.469 1.00 72.81 475 VAL A O 1
ATOM 3710 N N . LEU A 1 476 ? 37.893 -7.990 17.943 1.00 73.38 476 LEU A N 1
ATOM 3711 C CA . LEU A 1 476 ? 38.300 -6.764 18.634 1.00 73.38 476 LEU A CA 1
ATOM 3712 C C . LEU A 1 476 ? 39.169 -5.839 17.785 1.00 73.38 476 LEU A C 1
ATOM 3714 O O . LEU A 1 476 ? 39.297 -4.667 18.138 1.00 73.38 476 LEU A O 1
ATOM 3718 N N . PHE A 1 477 ? 39.756 -6.321 16.683 1.00 74.50 477 PHE A N 1
ATOM 3719 C CA . PHE A 1 477 ? 40.680 -5.534 15.868 1.00 74.50 477 PHE A CA 1
ATOM 3720 C C . PHE A 1 477 ? 40.092 -4.168 15.514 1.00 74.50 477 PHE A C 1
ATOM 3722 O O . PHE A 1 477 ? 40.744 -3.162 15.744 1.00 74.50 477 PHE A O 1
ATOM 3729 N N . LEU A 1 478 ? 38.835 -4.096 15.070 1.00 68.12 478 LEU A N 1
ATOM 3730 C CA . LEU A 1 478 ? 38.189 -2.825 14.716 1.00 68.12 478 LEU A CA 1
ATOM 3731 C C . LEU A 1 478 ? 37.845 -1.939 15.928 1.00 68.12 478 LEU A C 1
ATOM 3733 O O . LEU A 1 478 ? 37.695 -0.732 15.766 1.00 68.12 478 LEU A O 1
ATOM 3737 N N . ALA A 1 479 ? 37.753 -2.511 17.131 1.00 70.88 479 ALA A N 1
ATOM 3738 C CA . ALA A 1 479 ? 37.439 -1.806 18.375 1.00 70.88 479 ALA A CA 1
ATOM 3739 C C . ALA A 1 479 ? 38.674 -1.197 19.065 1.00 70.88 479 ALA A C 1
ATOM 3741 O O . ALA A 1 479 ? 38.543 -0.259 19.851 1.00 70.88 479 ALA A O 1
ATOM 3742 N N . LEU A 1 480 ? 39.876 -1.722 18.801 1.00 77.25 480 LEU A N 1
ATOM 3743 C CA . LEU A 1 480 ? 41.097 -1.326 19.512 1.00 77.25 480 LEU A CA 1
ATOM 3744 C C . LEU A 1 480 ? 41.541 0.114 19.209 1.00 77.25 480 LEU A C 1
ATOM 3746 O O . LEU A 1 480 ? 41.280 0.620 18.120 1.00 77.25 480 LEU A O 1
ATOM 3750 N N . PRO A 1 481 ? 42.217 0.801 20.145 1.00 71.06 481 PRO A N 1
ATOM 3751 C CA . PRO A 1 481 ? 42.837 2.095 19.877 1.00 71.06 481 PRO A CA 1
ATOM 3752 C C . PRO A 1 481 ? 43.982 1.976 18.854 1.00 71.06 481 PRO A C 1
ATOM 3754 O O . PRO A 1 481 ? 44.689 0.965 18.801 1.00 71.06 481 PRO A O 1
ATOM 3757 N N . ASP A 1 482 ? 44.198 3.035 18.068 1.00 69.69 482 ASP A N 1
ATOM 3758 C CA . ASP A 1 482 ? 45.112 3.057 16.909 1.00 69.69 482 ASP A CA 1
ATOM 3759 C C . ASP A 1 482 ? 46.553 2.622 17.245 1.00 69.69 482 ASP A C 1
ATOM 3761 O O . ASP A 1 482 ? 47.266 2.026 16.432 1.00 69.69 482 ASP A O 1
ATOM 3765 N N . ASN A 1 483 ? 47.002 2.891 18.474 1.00 70.38 483 ASN A N 1
ATOM 3766 C CA . ASN A 1 483 ? 48.321 2.495 18.965 1.00 70.38 483 ASN A CA 1
ATOM 3767 C C . ASN A 1 483 ? 48.479 0.968 19.127 1.00 70.38 483 ASN A C 1
ATOM 3769 O O . ASN A 1 483 ? 49.590 0.460 18.964 1.00 70.38 483 ASN A O 1
ATOM 3773 N N . LEU A 1 484 ? 47.395 0.236 19.407 1.00 67.94 484 LEU A N 1
ATOM 3774 C CA . LEU A 1 484 ? 47.378 -1.227 19.524 1.00 67.94 484 LEU A CA 1
ATOM 3775 C C . LEU A 1 484 ? 47.196 -1.918 18.161 1.00 67.94 484 LEU A C 1
ATOM 3777 O O . LEU A 1 484 ? 47.776 -2.985 17.949 1.00 67.94 484 LEU A O 1
ATOM 3781 N N . HIS A 1 485 ? 46.517 -1.288 17.191 1.00 63.88 485 HIS A N 1
ATOM 3782 C CA . HIS A 1 485 ? 46.430 -1.797 15.805 1.00 63.88 485 HIS A CA 1
ATOM 3783 C C . HIS A 1 485 ? 47.806 -2.010 15.176 1.00 63.88 485 HIS A C 1
ATOM 3785 O O . HIS A 1 485 ? 48.073 -3.037 14.552 1.00 63.88 485 HIS A O 1
ATOM 3791 N N . LEU A 1 486 ? 48.708 -1.046 15.370 1.00 59.94 486 LEU A N 1
ATOM 3792 C CA . LEU A 1 486 ? 50.070 -1.077 14.831 1.00 59.94 486 LEU A CA 1
ATOM 3793 C C . LEU A 1 486 ? 50.933 -2.196 15.436 1.00 59.94 486 LEU A C 1
ATOM 3795 O O . LEU A 1 486 ? 51.869 -2.667 14.783 1.00 59.94 486 LEU A O 1
ATOM 3799 N N . ILE A 1 487 ? 50.641 -2.616 16.669 1.00 64.12 487 ILE A N 1
ATOM 3800 C CA . ILE A 1 487 ? 51.336 -3.715 17.353 1.00 64.12 487 ILE A CA 1
ATOM 3801 C C . ILE A 1 487 ? 50.830 -5.062 16.817 1.00 64.12 487 ILE A C 1
ATOM 3803 O O . ILE A 1 487 ? 51.644 -5.908 16.439 1.00 64.12 487 ILE A O 1
ATOM 3807 N N . LEU A 1 488 ? 49.513 -5.215 16.662 1.00 62.81 488 LEU A N 1
ATOM 3808 C CA . LEU A 1 488 ? 48.876 -6.400 16.073 1.00 62.81 488 LEU A CA 1
ATOM 3809 C C . LEU A 1 488 ? 49.294 -6.646 14.619 1.00 62.81 488 LEU A C 1
ATOM 3811 O O . LEU A 1 488 ? 49.719 -7.748 14.273 1.00 62.81 488 LEU A O 1
ATOM 3815 N N . LEU A 1 489 ? 49.294 -5.604 13.780 1.00 59.41 489 LEU A N 1
ATOM 3816 C CA . LEU A 1 489 ? 49.738 -5.688 12.381 1.00 59.41 489 LEU A CA 1
ATOM 3817 C C . LEU A 1 489 ? 51.208 -6.126 12.247 1.00 59.41 489 LEU A C 1
ATOM 3819 O O . LEU A 1 489 ? 51.584 -6.776 11.268 1.00 59.41 489 LEU A O 1
ATOM 3823 N N . LYS A 1 490 ? 52.058 -5.793 13.229 1.00 56.97 490 LYS A N 1
ATOM 3824 C CA . LYS A 1 490 ? 53.452 -6.264 13.290 1.00 56.97 490 LYS A CA 1
ATOM 3825 C C . LYS A 1 490 ? 53.558 -7.719 13.755 1.00 56.97 490 LYS A C 1
ATOM 3827 O O . LYS A 1 490 ? 54.457 -8.416 13.285 1.00 56.97 490 LYS A O 1
ATOM 3832 N N . GLY A 1 491 ? 52.666 -8.171 14.637 1.00 57.44 491 GLY A N 1
ATOM 3833 C CA . GLY A 1 491 ? 52.560 -9.565 15.077 1.00 57.44 491 GLY A CA 1
ATOM 3834 C C . GLY A 1 491 ? 52.089 -10.499 13.958 1.00 57.44 491 GLY A C 1
ATOM 3835 O O . GLY A 1 491 ? 52.761 -11.484 13.658 1.00 57.44 491 GLY A O 1
ATOM 3836 N N . TRP A 1 492 ? 51.015 -10.136 13.251 1.00 59.12 492 TRP A N 1
ATOM 3837 C CA . TRP A 1 492 ? 50.450 -10.924 12.144 1.00 59.12 492 TRP A CA 1
ATOM 3838 C C . TRP A 1 492 ? 51.383 -11.040 10.928 1.00 59.12 492 TRP A C 1
ATOM 3840 O O . TRP A 1 492 ? 51.351 -12.036 10.212 1.00 59.12 492 TRP A O 1
ATOM 3850 N N . ARG A 1 493 ? 52.299 -10.083 10.720 1.00 45.78 493 ARG A N 1
ATOM 3851 C CA . ARG A 1 493 ? 53.357 -10.201 9.696 1.00 45.78 493 ARG A CA 1
ATOM 3852 C C . ARG A 1 493 ? 54.369 -11.322 9.963 1.00 45.78 493 ARG A C 1
ATOM 3854 O O . ARG A 1 493 ? 55.084 -11.691 9.035 1.00 45.78 493 ARG A O 1
ATOM 3861 N N . LYS A 1 494 ? 54.474 -11.838 11.194 1.00 46.12 494 LYS A N 1
ATOM 3862 C CA . LYS A 1 494 ? 55.435 -12.898 11.550 1.00 46.12 494 LYS A CA 1
ATOM 3863 C C . LYS A 1 494 ? 54.885 -14.322 11.395 1.00 46.12 494 LYS A C 1
ATOM 3865 O O . LYS A 1 494 ? 55.698 -15.233 11.323 1.00 46.12 494 LYS A O 1
ATOM 3870 N N . ASN A 1 495 ? 53.566 -14.507 11.281 1.00 39.19 495 ASN A N 1
ATOM 3871 C CA . ASN A 1 495 ? 52.915 -15.797 11.011 1.00 39.19 495 ASN A CA 1
ATOM 3872 C C . ASN A 1 495 ? 51.739 -15.599 10.034 1.00 39.19 495 ASN A C 1
ATOM 3874 O O . ASN A 1 495 ? 50.667 -15.172 10.463 1.00 39.19 495 ASN A O 1
ATOM 3878 N N . PRO A 1 496 ? 51.900 -15.894 8.732 1.00 37.97 496 PRO A N 1
ATOM 3879 C CA . PRO A 1 496 ? 50.800 -15.812 7.782 1.00 37.97 496 PRO A CA 1
ATOM 3880 C C . PRO A 1 496 ? 49.982 -17.116 7.778 1.00 37.97 496 PRO A C 1
ATOM 3882 O O . PRO A 1 496 ? 50.529 -18.193 7.557 1.00 37.97 496 PRO A O 1
ATOM 3885 N N . LEU A 1 497 ? 48.662 -17.018 7.957 1.00 34.78 497 LEU A N 1
ATOM 3886 C CA . LEU A 1 497 ? 47.682 -18.063 7.614 1.00 34.78 497 LEU A CA 1
ATOM 3887 C C . LEU A 1 497 ? 46.543 -17.449 6.763 1.00 34.78 497 LEU A C 1
ATOM 3889 O O . LEU A 1 497 ? 46.371 -16.228 6.772 1.00 34.78 497 LEU A O 1
ATOM 3893 N N . PRO A 1 498 ? 45.841 -18.252 5.937 1.00 33.84 498 PRO A N 1
ATOM 3894 C CA . PRO A 1 498 ? 45.395 -17.836 4.606 1.00 33.84 498 PRO A CA 1
ATOM 3895 C C . PRO A 1 498 ? 44.120 -16.972 4.570 1.00 33.84 498 PRO A C 1
ATOM 3897 O O . PRO A 1 498 ? 43.110 -17.284 5.186 1.00 33.84 498 PRO A O 1
ATOM 3900 N N . THR A 1 499 ? 44.213 -15.904 3.768 1.00 42.62 499 THR A N 1
ATOM 3901 C CA . THR A 1 499 ? 43.176 -15.180 2.997 1.00 42.62 499 THR A CA 1
ATOM 3902 C C . THR A 1 499 ? 41.700 -15.340 3.392 1.00 42.62 499 THR A C 1
ATOM 3904 O O . THR A 1 499 ? 41.005 -16.195 2.858 1.00 42.62 499 THR A O 1
ATOM 3907 N N . PHE A 1 500 ? 41.198 -14.371 4.164 1.00 30.92 500 PHE A N 1
ATOM 3908 C CA . PHE A 1 500 ? 39.837 -13.816 4.061 1.00 30.92 500 PHE A CA 1
ATOM 3909 C C . PHE A 1 500 ? 39.894 -12.305 4.359 1.00 30.92 500 PHE A C 1
ATOM 3911 O O . PHE A 1 500 ? 39.381 -11.808 5.352 1.00 30.92 500 PHE A O 1
ATOM 3918 N N . ALA A 1 501 ? 40.621 -11.559 3.527 1.00 31.69 501 ALA A N 1
ATOM 3919 C CA . ALA A 1 501 ? 40.679 -10.098 3.605 1.00 31.69 501 ALA A CA 1
ATOM 3920 C C . ALA A 1 501 ? 40.873 -9.500 2.205 1.00 31.69 501 ALA A C 1
ATOM 3922 O O . ALA A 1 501 ? 41.852 -8.819 1.919 1.00 31.69 501 ALA A O 1
ATOM 3923 N N . VAL A 1 502 ? 39.935 -9.794 1.307 1.00 31.22 502 VAL A N 1
ATOM 3924 C CA . VAL A 1 502 ? 39.695 -8.994 0.101 1.00 31.22 502 VAL A CA 1
ATOM 3925 C C . VAL A 1 502 ? 38.188 -8.787 0.044 1.00 31.22 502 VAL A C 1
ATOM 3927 O O . VAL A 1 502 ? 37.466 -9.606 -0.509 1.00 31.22 502 VAL A O 1
ATOM 3930 N N . GLY A 1 503 ? 37.701 -7.746 0.719 1.00 29.42 503 GLY A N 1
ATOM 3931 C CA . GLY A 1 503 ? 36.261 -7.483 0.773 1.00 29.42 503 GLY A CA 1
ATOM 3932 C C . GLY A 1 503 ? 35.799 -6.260 1.564 1.00 29.42 503 GLY A C 1
ATOM 3933 O O . GLY A 1 503 ? 34.602 -6.029 1.605 1.00 29.42 503 GLY A O 1
ATOM 3934 N N . ILE A 1 504 ? 36.689 -5.466 2.175 1.00 30.39 504 ILE A N 1
ATOM 3935 C CA . ILE A 1 504 ? 36.292 -4.262 2.945 1.00 30.39 504 ILE A CA 1
ATOM 3936 C C . ILE A 1 504 ? 37.043 -3.015 2.454 1.00 30.39 504 ILE A C 1
ATOM 3938 O O . ILE A 1 504 ? 37.463 -2.163 3.220 1.00 30.39 504 ILE A O 1
ATOM 3942 N N . CYS A 1 505 ? 37.255 -2.931 1.143 1.00 27.84 505 CYS A N 1
ATOM 3943 C CA . CYS A 1 505 ? 37.590 -1.687 0.451 1.00 27.84 505 CYS A CA 1
ATOM 3944 C C . CYS A 1 505 ? 37.126 -1.823 -1.001 1.00 27.84 505 CYS A C 1
ATOM 3946 O O . CYS A 1 505 ? 37.930 -2.041 -1.912 1.00 27.84 505 CYS A O 1
ATOM 3948 N N . ARG A 1 506 ? 35.811 -1.749 -1.198 1.00 27.50 506 ARG A N 1
ATOM 3949 C CA . ARG A 1 506 ? 35.207 -1.208 -2.412 1.00 27.50 506 ARG A CA 1
ATOM 3950 C C . ARG A 1 506 ? 33.835 -0.651 -2.103 1.00 27.50 506 ARG A C 1
ATOM 3952 O O . ARG A 1 506 ? 33.089 -1.361 -1.400 1.00 27.50 506 ARG A O 1
#

Radius of gyration: 28.81 Å; chains: 1; bounding box: 86×59×68 Å